Protein AF-A0A8S1RZG6-F1 (afdb_monomer)

Solvent-accessible surface area (backbone atoms only — not comparable to full-atom values): 32760 Å² total; per-residue (Å²): 141,85,80,84,82,88,79,85,87,79,89,87,84,89,84,89,81,90,89,83,84,83,90,84,83,89,90,84,89,88,84,90,86,86,83,79,94,78,84,82,80,88,79,85,86,56,73,64,63,55,50,52,52,50,50,51,52,51,51,53,52,50,51,53,50,51,51,51,49,52,50,50,52,52,51,54,51,53,50,51,55,52,55,59,59,64,73,76,70,84,82,87,80,90,86,82,90,87,81,91,85,74,84,68,64,68,61,60,51,55,58,52,54,58,51,51,54,57,52,52,56,53,54,52,52,56,52,51,57,53,51,56,52,52,52,52,55,50,52,55,52,50,54,53,51,52,55,49,50,52,54,51,55,54,48,52,53,65,67,44,50,65,58,52,51,51,48,54,51,51,51,53,50,49,53,52,49,52,52,51,49,52,54,49,52,52,54,48,52,52,49,54,50,50,50,53,49,52,53,54,50,53,52,52,53,52,51,51,54,50,51,52,54,51,52,53,50,50,54,50,52,52,53,53,50,53,51,50,51,54,51,50,54,56,50,49,56,53,50,53,54,50,51,55,50,52,53,51,54,51,51,52,52,51,50,51,47,53,52,52,51,55,51,50,54,55,49,52,53,50,52,54,53,50,50,56,54,50,53,51,53,50,52,57,47,50,53,52,48,50,55,50,48,56,49,49,54,52,49,51,50,53,50,50,52,49,50,51,51,50,53,63,59,46,76,76,55,96,78,90,83,87,83,79,87,84,88,79,81,87,83,83,82,87,86,86,79,80,92,77,90,76,89,67,89,77,89,79,88,85,90,84,82,90,75,81,84,71,69,75,76,47,73,64,60,53,51,52,48,46,49,48,36,53,28,29,26,57,75,70,68,51,46,65,90,57,44,55,76,61,53,40,91,86,58,71,52,47,40,63,65,56,40,26,53,32,34,41,34,86,66,40,56,32,52,77,64,51,14,47,54,48,36,57,60,48,60,67,71,93,60,96,84,52,83,83,57,61,44,55,47,70,58,36,49,53,50,50,43,61,70,52,69,70,56,72,67,83,49,70,68,39,53,52,49,48,48,68,61,54,30,75,68,52,43,51,50,51,50,52,51,51,32,68,77,62,75,44,61,87,48,80,39,53,50,65,59,54,55,49,50,30,56,77,68,72,46,85,71,54,72,64,38,50,52,48,56,47,29,52,29,22,59,77,51,74,82,33,59,36,43,39,60,72,52,60,57,50,52,57,55,62,72,74,106

Sequence (545 aa):
MFPESCKNRSIGSINQSCHESHRHRQHLINSFGFLSKHESRNSYYDKEDQQDQLLKIKQELNQLRLENTQLKSQNLYYQKDLESFHQQLSDDE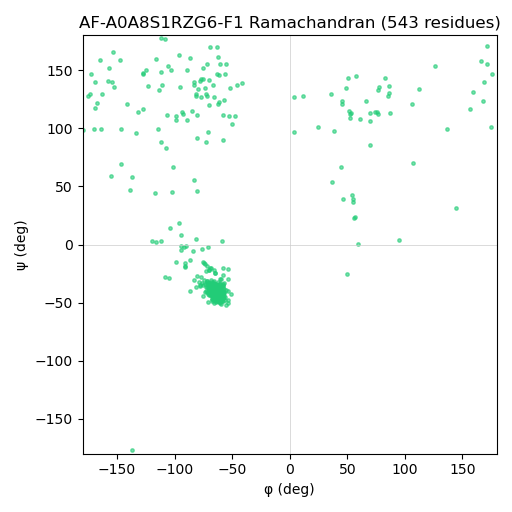IQLKTVRNNQRFKHLLKLLQSKEVEIENLKRKLKIDEITNYQKQVSELQNMVELQKEKLLGNQRNILAPQFAILDELEQDNIKLVEIVKVLEDKLKDYDQMKKHIITQQVKIQQQKQLINELLKEIRQYKERDLLFAVKHNQKSKQDQQIKKLLSDIHKLSQKRQEDEAYIEQLIDRHRQEIKKYDRRIMDKDDEMQLLQERCESLSKALQEEQIQKAKLKKNEKSTSIVKPSMFSQHQIVGRASGDYSLITSQRSLSGVGKSKYSKISKQDLCQIVKVIKFQMINNKVPFDELDTYLFKNQIETTLDELKDSLQQSIFNLNKDQSSILANYLFDQEDDINFDKPQNNSRIRSILKTLLDNFRLPNNAVFDEIKANLNANNLEMICSQLQSKFQSPRNKLNVNDLFELFKENDIKLSKASLDYIESYFFKLNQQLCVFEIDQLKQLLDSINN

Foldseek 3Di:
DDDDDDDDDDDDDDDDDDDDDDDDDDDDDDDDDDDDDDDDDDDDDDPVVVVVVVVVVVVVVVVVVVVVVVVVVVVVVVVVVVVVVVVPDDDDDDDDDDDDDDDPVVVVVVVVVVVVVVVVVVVVVVVVVVVVVVVVVVVVVVVVVVVVVVVVVVVVCVVCVVVVVVVVVVVVVVVVVVVVVVVVVVVVVVVVVVVVVVVVVVVVVVVVVVVVVVVVVVVVVVVVVVVVVVVVVVVVVVVVVVVVVVVVVVVVVVVVVVVVVVVVVVVVVVVVVVVVVVVVVVVVVVVVVVVVVVVVVVVVVVVVVVVVVVVVVCVPDDDDDDDDDDDDDDDDDDDDDDDDPDPDDDDDDDDDPPDDPPPVLPPVLLLVLLLLLLLLCQVVVPFLVCVCVQQDPPDQWDALVSNLVSCCPSSSVDDSVSSNSLSVVLQPDPDPPPNGDTDGPVSSSVVSCVSNVVDGHDDVVLLVLCCVLCPPVNLVVLLVVVCVVPVDQPDWAAVVVVVVVCVVVVRDHDPNNSSNLQSQCCVVVVRGSIDGSVVSVVSNVVSVD

pLDDT: mean 70.18, std 20.4, range [26.03, 94.81]

Radius of gyration: 76.03 Å; Cα contacts (8 Å, |Δi|>4): 183; chains: 1; bounding box: 182×78×242 Å

Organism: Paramecium octaurelia (NCBI:txid43137)

Secondary structure (DSSP, 8-state):
----------------------------------------------HHHHHHHHHHHHHHHHHHHHHHHHHHHHHHHHHHHHHHHHTSS-------------SSHHHHHHHHHHHHHHHHHHHHHHHHHHHHHHHHHHHHHHHHHHHHHHHHHHHHHHHHHHHHHHHHHHHHHHHHHHHHHHHHHHHHHHHHHHHHHHHHHHHHHHHHHHHHHHHHHHHHHHHHHHHHHHHHHHHHHHHHHHHHHHHHHHHHHHHHHHHHHHHHHHHHHHHHHHHHHHHHHHHHHHHHHHHHHHHHHHHHHHHHHHHHHHHHHGGG-------PPP----------------------------S-------HHHHHHHHHHHHHHHHHTT--GGGTHHHHSSS-SEE-HHHHHHHHHSTTT---HHHHHHHHHHHH----TT-TTS-EEHHHHHHHHHHHTTS-----HHHHHHHHHHT-HHHHHHHHHHHHHHHS-TTS-EEHHHHHHHHHHTT----HHHHHHHHHHHHHHTTS--EE-HHHHHHHHHHHH-

Structure (mmCIF, N/CA/C/O backbone):
data_AF-A0A8S1RZG6-F1
#
_entry.id   AF-A0A8S1RZG6-F1
#
loop_
_atom_site.group_PDB
_atom_site.id
_atom_site.type_symbol
_atom_site.label_atom_id
_atom_site.label_alt_id
_atom_site.label_comp_id
_atom_site.label_asym_id
_atom_site.label_entity_id
_atom_site.label_seq_id
_atom_site.pdbx_PDB_ins_code
_atom_site.Cartn_x
_atom_site.Cartn_y
_atom_site.Cartn_z
_atom_site.occupancy
_atom_site.B_iso_or_equiv
_atom_site.auth_seq_id
_atom_site.auth_comp_id
_atom_site.auth_asym_id
_atom_site.auth_atom_id
_atom_site.pdbx_PDB_model_num
ATOM 1 N N . MET A 1 1 ? 22.540 -52.504 84.922 1.00 37.16 1 MET A N 1
ATOM 2 C CA . MET A 1 1 ? 22.794 -51.172 84.332 1.00 37.16 1 MET A CA 1
ATOM 3 C C . MET A 1 1 ? 21.796 -50.956 83.209 1.00 37.16 1 MET A C 1
ATOM 5 O O . MET A 1 1 ? 21.816 -51.728 82.268 1.00 37.16 1 MET A O 1
ATOM 9 N N . PHE A 1 2 ? 20.892 -50.000 83.405 1.00 26.03 2 PHE A N 1
ATOM 10 C CA . PHE A 1 2 ? 19.836 -49.446 82.534 1.00 26.03 2 PHE A CA 1
ATOM 11 C C . PHE A 1 2 ? 19.005 -48.517 83.462 1.00 26.03 2 PHE A C 1
ATOM 13 O O . PHE A 1 2 ? 19.123 -48.670 84.682 1.00 26.03 2 PHE A O 1
ATOM 20 N N . PRO A 1 3 ? 18.056 -47.699 82.981 1.00 47.91 3 PRO A N 1
ATOM 21 C CA . PRO A 1 3 ? 18.069 -46.813 81.814 1.00 47.91 3 PRO A CA 1
ATOM 22 C C . PRO A 1 3 ? 17.431 -45.428 82.137 1.00 47.91 3 PRO A C 1
ATOM 24 O O . PRO A 1 3 ? 17.018 -45.168 83.259 1.00 47.91 3 PRO A O 1
ATOM 27 N N . GLU A 1 4 ? 17.344 -44.572 81.113 1.00 33.44 4 GLU A N 1
ATOM 28 C CA . GLU A 1 4 ? 16.171 -43.753 80.735 1.00 33.44 4 GLU A CA 1
ATOM 29 C C . GLU A 1 4 ? 15.383 -42.847 81.714 1.00 33.44 4 GLU A C 1
ATOM 31 O O . GLU A 1 4 ? 14.903 -43.231 82.774 1.00 33.44 4 GLU A O 1
ATOM 36 N N . SER A 1 5 ? 14.973 -41.725 81.106 1.00 32.34 5 SER A N 1
ATOM 37 C CA . SER A 1 5 ? 13.643 -41.096 81.179 1.00 32.34 5 SER A CA 1
ATOM 38 C C . SER A 1 5 ? 13.279 -40.178 82.351 1.00 32.34 5 SER A C 1
ATOM 40 O O . SER A 1 5 ? 13.543 -40.423 83.521 1.00 32.34 5 SER A O 1
ATOM 42 N N . CYS A 1 6 ? 12.514 -39.156 81.952 1.00 30.08 6 CYS A N 1
ATOM 43 C CA . CYS A 1 6 ? 11.655 -38.289 82.750 1.00 30.08 6 CYS A CA 1
ATOM 44 C C . CYS A 1 6 ? 12.336 -37.367 83.773 1.00 30.08 6 CYS A C 1
ATOM 46 O O . CYS A 1 6 ? 12.900 -37.819 84.763 1.00 30.08 6 CYS A O 1
ATOM 48 N N . LYS A 1 7 ? 12.069 -36.061 83.622 1.00 32.75 7 LYS A N 1
ATOM 49 C CA . LYS A 1 7 ? 11.377 -35.170 84.589 1.00 32.75 7 LYS A CA 1
ATOM 50 C C . LYS A 1 7 ? 11.797 -33.720 84.308 1.00 32.75 7 LYS A C 1
ATOM 52 O O . LYS A 1 7 ? 12.974 -33.412 84.258 1.00 32.75 7 LYS A O 1
ATOM 57 N N . ASN A 1 8 ? 10.836 -32.884 83.915 1.00 32.44 8 ASN A N 1
ATOM 58 C CA . ASN A 1 8 ? 10.051 -31.996 84.788 1.00 32.44 8 ASN A CA 1
ATOM 59 C C . ASN A 1 8 ? 10.832 -30.746 85.210 1.00 32.44 8 ASN A C 1
ATOM 61 O O . ASN A 1 8 ? 11.975 -30.839 85.631 1.00 32.44 8 ASN A O 1
ATOM 65 N N . ARG A 1 9 ? 10.210 -29.567 85.164 1.00 30.39 9 ARG A N 1
ATOM 66 C CA . ARG A 1 9 ? 9.592 -28.822 86.297 1.00 30.39 9 ARG A CA 1
ATOM 67 C C . ARG A 1 9 ? 10.244 -27.422 86.224 1.00 30.39 9 ARG A C 1
ATOM 69 O O . ARG A 1 9 ? 11.376 -27.333 85.784 1.00 30.39 9 ARG A O 1
ATOM 76 N N . SER A 1 10 ? 9.703 -26.295 86.663 1.00 28.83 10 SER A N 1
ATOM 77 C CA . SER A 1 10 ? 8.424 -25.887 87.238 1.00 28.83 10 SER A CA 1
ATOM 78 C C . SER A 1 10 ? 8.654 -24.485 87.827 1.00 28.83 10 SER A C 1
ATOM 80 O O . SER A 1 10 ? 9.771 -24.187 88.229 1.00 28.83 10 SER A O 1
ATOM 82 N N . ILE A 1 11 ? 7.572 -23.719 87.988 1.00 30.00 11 ILE A N 1
ATOM 83 C CA . ILE A 1 11 ? 7.379 -22.632 88.970 1.00 30.00 11 ILE A CA 1
ATOM 84 C C . ILE A 1 11 ? 8.182 -21.330 88.782 1.00 30.00 11 ILE A C 1
ATOM 86 O O . ILE A 1 11 ? 9.369 -21.238 89.073 1.00 30.00 11 ILE A O 1
ATOM 90 N N . GLY A 1 12 ? 7.425 -20.271 88.487 1.00 29.78 12 GLY A N 1
ATOM 91 C CA . GLY A 1 12 ? 7.630 -18.932 89.032 1.00 29.78 12 GLY A CA 1
ATOM 92 C C . GLY A 1 12 ? 6.280 -18.406 89.532 1.00 29.78 12 GLY A C 1
ATOM 93 O O . GLY A 1 12 ? 5.358 -18.244 88.738 1.00 29.78 12 GLY A O 1
ATOM 94 N N . SER A 1 13 ? 6.167 -18.226 90.848 1.00 28.00 13 SER A N 1
ATOM 95 C CA . SER A 1 13 ? 5.001 -17.735 91.604 1.00 28.00 13 SER A CA 1
ATOM 96 C C . SER A 1 13 ? 5.256 -16.309 92.135 1.00 28.00 13 SER A C 1
ATOM 98 O O . SER A 1 13 ? 6.397 -15.857 92.064 1.00 28.00 13 SER A O 1
ATOM 100 N N . ILE A 1 14 ? 4.231 -15.718 92.793 1.00 33.72 14 ILE A N 1
ATOM 101 C CA . ILE A 1 14 ? 4.183 -14.514 93.685 1.00 33.72 14 ILE A CA 1
ATOM 102 C C . ILE A 1 14 ? 3.530 -13.299 92.962 1.00 33.72 14 ILE A C 1
ATOM 104 O O . ILE A 1 14 ? 4.023 -12.904 91.918 1.00 33.72 14 ILE A O 1
ATOM 108 N N . ASN A 1 15 ? 2.425 -12.646 93.380 1.00 32.00 15 ASN A N 1
ATOM 109 C CA . ASN A 1 15 ? 1.745 -12.487 94.681 1.00 32.00 15 ASN A CA 1
ATOM 110 C C . ASN A 1 15 ? 0.214 -12.202 94.557 1.00 32.00 15 ASN A C 1
ATOM 112 O O . ASN A 1 15 ? -0.278 -11.858 93.489 1.00 32.00 15 ASN A O 1
ATOM 116 N N . GLN A 1 16 ? -0.484 -12.347 95.695 1.00 35.22 16 GLN A N 1
ATOM 117 C CA . GLN A 1 16 ? -1.935 -12.331 96.034 1.00 35.22 16 GLN A CA 1
ATOM 118 C C . GLN A 1 16 ? -2.737 -11.066 95.601 1.00 35.22 16 GLN A C 1
ATOM 120 O O . GLN A 1 16 ? -2.154 -9.998 95.476 1.00 35.22 16 GLN A O 1
ATOM 125 N N . SER A 1 17 ? -4.068 -11.073 95.381 1.00 32.28 17 SER A N 1
ATOM 126 C CA . SER A 1 17 ? -5.160 -11.473 96.297 1.00 32.28 17 SER A CA 1
ATOM 127 C C . SER A 1 17 ? -6.532 -11.704 95.599 1.00 32.28 17 SER A C 1
ATOM 129 O O . SER A 1 17 ? -6.760 -11.244 94.486 1.00 32.28 17 SER A O 1
ATOM 131 N N . CYS A 1 18 ? -7.384 -12.479 96.289 1.00 37.19 18 CYS A N 1
ATOM 132 C CA . CYS A 1 18 ? -8.804 -12.868 96.136 1.00 37.19 18 CYS A CA 1
ATOM 133 C C . CYS A 1 18 ? -9.640 -12.412 94.915 1.00 37.19 18 CYS A C 1
ATOM 135 O O . CYS A 1 18 ? -9.850 -11.219 94.753 1.00 37.19 18 CYS A O 1
ATOM 137 N N . HIS A 1 19 ? -10.289 -13.352 94.196 1.00 35.44 19 HIS A N 1
ATOM 138 C CA . HIS A 1 19 ? -11.565 -13.100 93.490 1.00 35.44 19 HIS A CA 1
ATOM 139 C C . HIS A 1 19 ? -12.396 -14.371 93.196 1.00 35.44 19 HIS A C 1
ATOM 141 O O . HIS A 1 19 ? -11.866 -15.424 92.844 1.00 35.44 19 HIS A O 1
ATOM 147 N N . GLU A 1 20 ? -13.716 -14.225 93.350 1.00 31.91 20 GLU A N 1
ATOM 148 C CA . GLU A 1 20 ? -14.789 -15.219 93.215 1.00 31.91 20 GLU A CA 1
ATOM 149 C C . GLU A 1 20 ? -15.379 -15.348 91.791 1.00 31.91 20 GLU A C 1
ATOM 151 O O . GLU A 1 20 ? -15.480 -14.381 91.045 1.00 31.91 20 GLU A O 1
ATOM 156 N N . SER A 1 21 ? -15.835 -16.575 91.499 1.00 31.80 21 SER A N 1
ATOM 157 C CA . SER A 1 21 ? -17.097 -16.995 90.850 1.00 31.80 21 SER A CA 1
ATOM 158 C C . SER A 1 21 ? -17.578 -16.432 89.487 1.00 31.80 21 SER A C 1
ATOM 160 O O . SER A 1 21 ? -18.072 -15.321 89.357 1.00 31.80 21 SER A O 1
ATOM 162 N N . HIS A 1 22 ? -17.566 -17.361 88.518 1.00 33.75 22 HIS A N 1
ATOM 163 C CA . HIS A 1 22 ? -18.559 -17.683 87.471 1.00 33.75 22 HIS A CA 1
ATOM 164 C C . HIS A 1 22 ? -19.015 -16.688 86.371 1.00 33.75 22 HIS A C 1
ATOM 166 O O . HIS A 1 22 ? -19.902 -15.873 86.565 1.00 33.75 22 HIS A O 1
ATOM 172 N N . ARG A 1 23 ? -18.523 -17.013 85.149 1.00 31.78 23 ARG A N 1
ATOM 173 C CA . ARG A 1 23 ? -19.220 -17.312 83.858 1.00 31.78 23 ARG A CA 1
ATOM 174 C C . ARG A 1 23 ? -20.166 -16.268 83.235 1.00 31.78 23 ARG A C 1
ATOM 176 O O . ARG A 1 23 ? -21.039 -15.745 83.895 1.00 31.78 23 ARG A O 1
ATOM 183 N N . HIS A 1 24 ? -20.256 -16.126 81.909 1.00 30.77 24 HIS A N 1
ATOM 184 C CA . HIS A 1 24 ? -19.307 -16.081 80.787 1.00 30.77 24 HIS A CA 1
ATOM 185 C C . HIS A 1 24 ? -20.036 -15.333 79.645 1.00 30.77 24 HIS A C 1
ATOM 187 O O . HIS A 1 24 ? -21.263 -15.320 79.585 1.00 30.77 24 HIS A O 1
ATOM 193 N N . ARG A 1 25 ? -19.263 -14.670 78.785 1.00 30.77 25 ARG A N 1
ATOM 194 C CA . ARG A 1 25 ? -19.654 -13.645 77.802 1.00 30.77 25 ARG A CA 1
ATOM 195 C C . ARG A 1 25 ? -20.365 -14.192 76.544 1.00 30.77 25 ARG A C 1
ATOM 197 O O . ARG A 1 25 ? -19.958 -15.212 76.015 1.00 30.77 25 ARG A O 1
ATOM 204 N N . GLN A 1 26 ? -21.364 -13.445 76.056 1.00 29.75 26 GLN A N 1
ATOM 205 C CA . GLN A 1 26 ? -21.316 -12.604 74.837 1.00 29.75 26 GLN A CA 1
ATOM 206 C C . GLN A 1 26 ? -20.766 -13.178 73.497 1.00 29.75 26 GLN A C 1
ATOM 208 O O . GLN A 1 26 ? -19.631 -13.630 73.423 1.00 29.75 26 GLN A O 1
ATOM 213 N N . HIS A 1 27 ? -21.532 -12.890 72.431 1.00 29.44 27 HIS A N 1
ATOM 214 C CA . HIS A 1 27 ? -21.139 -12.467 71.068 1.00 29.44 27 HIS A CA 1
ATOM 215 C C . HIS A 1 27 ? -21.349 -13.356 69.822 1.00 29.44 27 HIS A C 1
ATOM 217 O O . HIS A 1 27 ? -21.037 -14.536 69.743 1.00 29.44 27 HIS A O 1
ATOM 223 N N . LEU A 1 28 ? -21.888 -12.622 68.844 1.00 30.09 28 LEU A N 1
ATOM 224 C CA . LEU A 1 28 ? -22.273 -12.834 67.455 1.00 30.09 28 LEU A CA 1
ATOM 225 C C . LEU A 1 28 ? -21.103 -12.891 66.436 1.00 30.09 28 LEU A C 1
ATOM 227 O O . LEU A 1 28 ? -20.154 -12.123 66.557 1.00 30.09 28 LEU A O 1
ATOM 231 N N . ILE A 1 29 ? -21.362 -13.637 65.346 1.00 32.06 29 ILE A N 1
ATOM 232 C CA . ILE A 1 29 ? -21.123 -13.336 63.906 1.00 32.06 29 ILE A CA 1
ATOM 233 C C . ILE A 1 29 ? -19.748 -13.633 63.222 1.00 32.06 29 ILE A C 1
ATOM 235 O O . ILE A 1 29 ? -18.690 -13.216 63.677 1.00 32.06 29 ILE A O 1
ATOM 239 N N . ASN A 1 30 ? -19.883 -14.196 61.995 1.00 31.22 30 ASN A N 1
ATOM 240 C CA . ASN A 1 30 ? -18.999 -14.295 60.800 1.00 31.22 30 ASN A CA 1
ATOM 241 C C . ASN A 1 30 ? -17.983 -15.460 60.725 1.00 31.22 30 ASN A C 1
ATOM 243 O O . ASN A 1 30 ? -17.176 -15.658 61.618 1.00 31.22 30 ASN A O 1
ATOM 247 N N . SER A 1 31 ? -17.894 -16.233 59.628 1.00 31.98 31 SER A N 1
ATOM 248 C CA . SER A 1 31 ? -17.692 -15.743 58.250 1.00 31.98 31 SER A CA 1
ATOM 249 C C . SER A 1 31 ? -17.876 -16.812 57.139 1.00 31.98 31 SER A C 1
ATOM 251 O O . SER A 1 31 ? -17.422 -17.940 57.266 1.00 31.98 31 SER A O 1
ATOM 253 N N . PHE A 1 32 ? -18.518 -16.372 56.046 1.00 31.83 32 PHE A N 1
ATOM 254 C CA . PHE A 1 32 ? -18.262 -16.571 54.603 1.00 31.83 32 PHE A CA 1
ATOM 255 C C . PHE A 1 32 ? -17.721 -17.879 53.983 1.00 31.83 32 PHE A C 1
ATOM 257 O O . PHE A 1 32 ? -16.595 -18.296 54.232 1.00 31.83 32 PHE A O 1
ATOM 264 N N . GLY A 1 33 ? -18.442 -18.318 52.935 1.00 27.25 33 GLY A N 1
ATOM 265 C CA . GLY A 1 33 ? -17.910 -19.085 51.804 1.00 27.25 33 GLY A CA 1
ATOM 266 C C . GLY A 1 33 ? -18.947 -19.449 50.722 1.00 27.25 33 GLY A C 1
ATOM 267 O O . GLY A 1 33 ? -19.612 -20.463 50.843 1.00 27.25 33 GLY A O 1
ATOM 268 N N . PHE A 1 34 ? -18.974 -18.663 49.636 1.00 27.89 34 PHE A N 1
ATOM 269 C CA . PHE A 1 34 ? -19.354 -19.021 48.250 1.00 27.89 34 PHE A CA 1
ATOM 270 C C . PHE A 1 34 ? -20.824 -18.973 47.738 1.00 27.89 34 PHE A C 1
ATOM 272 O O . PHE A 1 34 ? -21.664 -19.810 48.027 1.00 27.89 34 PHE A O 1
ATOM 279 N N . LEU A 1 35 ? -20.988 -18.018 46.802 1.00 29.91 35 LEU A N 1
ATOM 280 C CA . LEU A 1 35 ? -21.687 -18.037 45.503 1.00 29.91 35 LEU A CA 1
ATOM 281 C C . LEU A 1 35 ? -23.226 -17.976 45.386 1.00 29.91 35 LEU A C 1
ATOM 283 O O . LEU A 1 35 ? -23.947 -18.945 45.557 1.00 29.91 35 LEU A O 1
ATOM 287 N N . SER A 1 36 ? -23.628 -16.838 44.802 1.00 28.36 36 SER A N 1
ATOM 288 C CA . SER A 1 36 ? -24.397 -16.727 43.551 1.00 28.36 36 SER A CA 1
ATOM 289 C C . SER A 1 36 ? -25.902 -17.013 43.567 1.00 28.36 36 SER A C 1
ATOM 291 O O . SER A 1 36 ? -26.363 -18.146 43.614 1.00 28.36 36 SER A O 1
ATOM 293 N N . LYS A 1 37 ? -26.668 -15.940 43.332 1.00 38.41 37 LYS A N 1
ATOM 294 C CA . LYS A 1 37 ? -28.009 -15.980 42.734 1.00 38.41 37 LYS A CA 1
ATOM 295 C C . LYS A 1 37 ? -27.936 -16.675 41.365 1.00 38.41 37 LYS A C 1
ATOM 297 O O . LYS A 1 37 ? -27.181 -16.207 40.524 1.00 38.41 37 LYS A O 1
ATOM 302 N N . HIS A 1 38 ? -28.712 -17.732 41.136 1.00 34.78 38 HIS A N 1
ATOM 303 C CA . HIS A 1 38 ? -29.546 -17.911 39.937 1.00 34.78 38 HIS A CA 1
ATOM 304 C C . HIS A 1 38 ? -30.408 -19.180 40.048 1.00 34.78 38 HIS A C 1
ATOM 306 O O . HIS A 1 38 ? -29.942 -20.263 40.373 1.00 34.78 38 HIS A O 1
ATOM 312 N N . GLU A 1 39 ? -31.692 -18.940 39.816 1.00 32.75 39 GLU A N 1
ATOM 313 C CA . GLU A 1 39 ? -32.810 -19.785 39.401 1.00 32.75 39 GLU A CA 1
ATOM 314 C C . GLU A 1 39 ? -32.729 -21.320 39.386 1.00 32.75 39 GLU A C 1
ATOM 316 O O . GLU A 1 39 ? -32.043 -21.954 38.591 1.00 32.75 39 GLU A O 1
ATOM 321 N N . SER A 1 40 ? -33.753 -21.847 40.063 1.00 36.97 40 SER A N 1
ATOM 322 C CA . SER A 1 40 ? -34.564 -23.012 39.710 1.00 36.97 40 SER A CA 1
ATOM 323 C C . SER A 1 40 ? -33.966 -24.400 39.937 1.00 36.97 40 SER A C 1
ATOM 325 O O . SER A 1 40 ? -32.918 -24.762 39.420 1.00 36.97 40 SER A O 1
ATOM 327 N N . ARG A 1 41 ? -34.822 -25.228 40.556 1.00 31.83 41 ARG A N 1
ATOM 328 C CA . ARG A 1 41 ? -34.871 -26.688 40.423 1.00 31.83 41 ARG A CA 1
ATOM 329 C C . ARG A 1 41 ? -33.924 -27.478 41.338 1.00 31.83 41 ARG A C 1
ATOM 331 O O . ARG A 1 41 ? -32.721 -27.297 41.325 1.00 31.83 41 ARG A O 1
ATOM 338 N N . ASN A 1 42 ? -34.541 -28.438 42.032 1.00 36.56 42 ASN A N 1
ATOM 339 C CA . ASN A 1 42 ? -33.980 -29.680 42.570 1.00 36.56 42 ASN A CA 1
ATOM 340 C C . ASN A 1 42 ? -32.709 -29.593 43.425 1.00 36.56 42 ASN A C 1
ATOM 342 O O . ASN A 1 42 ? -31.620 -29.460 42.889 1.00 36.56 42 ASN A O 1
ATOM 346 N N . SER A 1 43 ? -32.824 -29.945 44.707 1.00 31.22 43 SER A N 1
ATOM 347 C CA . SER A 1 43 ? -31.922 -30.943 45.297 1.00 31.22 43 SER A CA 1
ATOM 348 C C . SER A 1 43 ? -32.420 -31.368 46.680 1.00 31.22 43 SER A C 1
ATOM 350 O O . SER A 1 43 ? -32.551 -30.538 47.570 1.00 31.22 43 SER A O 1
ATOM 352 N N . TYR A 1 44 ? -32.739 -32.658 46.799 1.00 40.03 44 TYR A N 1
ATOM 353 C CA . TYR A 1 44 ? -32.590 -33.519 47.976 1.00 40.03 44 TYR A CA 1
ATOM 354 C C . TYR A 1 44 ? -32.556 -32.842 49.359 1.00 40.03 44 TYR A C 1
ATOM 356 O O . TYR A 1 44 ? -31.512 -32.380 49.809 1.00 40.03 44 TYR A O 1
ATOM 364 N N . TYR A 1 45 ? -33.689 -32.891 50.069 1.00 44.50 45 TYR A N 1
ATOM 365 C CA . TYR A 1 45 ? -33.703 -32.730 51.524 1.00 44.50 45 TYR A CA 1
ATOM 366 C C . TYR A 1 45 ? -33.100 -33.971 52.187 1.00 44.50 45 TYR A C 1
ATOM 368 O O . TYR A 1 45 ? -33.501 -35.102 51.896 1.00 44.50 45 TYR A O 1
ATOM 376 N N . ASP A 1 46 ? -32.127 -33.722 53.056 1.00 45.81 46 ASP A N 1
ATOM 377 C CA . ASP A 1 46 ? -31.317 -34.715 53.747 1.00 45.81 46 ASP A CA 1
ATOM 378 C C . ASP A 1 46 ? -32.142 -35.488 54.788 1.00 45.81 46 ASP A C 1
ATOM 380 O O . ASP A 1 46 ? -33.011 -34.928 55.465 1.00 45.81 46 ASP A O 1
ATOM 384 N N . LYS A 1 47 ? -31.897 -36.796 54.923 1.00 54.41 47 LYS A N 1
ATOM 385 C CA . LYS A 1 47 ? -32.682 -37.660 55.830 1.00 54.41 47 LYS A CA 1
ATOM 386 C C . LYS A 1 47 ? -32.510 -37.273 57.304 1.00 54.41 47 LYS A C 1
ATOM 388 O O . LYS A 1 47 ? -33.405 -37.542 58.103 1.00 54.41 47 LYS A O 1
ATOM 393 N N . GLU A 1 48 ? -31.397 -36.630 57.649 1.00 58.75 48 GLU A N 1
ATOM 394 C CA . GLU A 1 48 ? -31.087 -36.188 59.012 1.00 58.75 48 GLU A CA 1
ATOM 395 C C . GLU A 1 48 ? -31.938 -34.979 59.440 1.00 58.75 48 GLU A C 1
ATOM 397 O O . GLU A 1 48 ? -32.508 -34.996 60.530 1.00 58.75 48 GLU A O 1
ATOM 402 N N . ASP A 1 49 ? -32.170 -34.006 58.552 1.00 60.94 49 ASP A N 1
ATOM 403 C CA . ASP A 1 49 ? -33.025 -32.841 58.844 1.00 60.94 49 ASP A CA 1
ATOM 404 C C . ASP A 1 49 ? -34.504 -33.229 59.020 1.00 60.94 49 ASP A C 1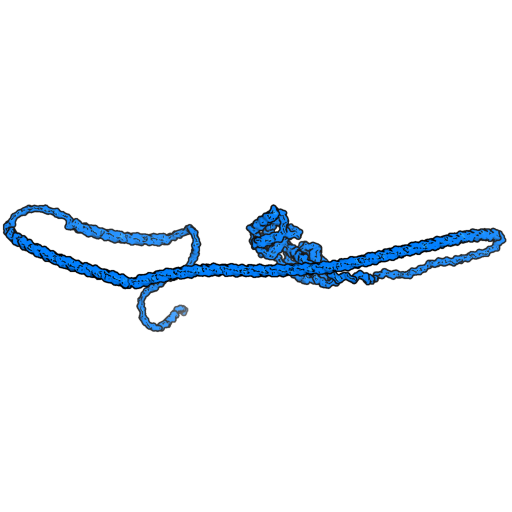
ATOM 406 O O . ASP A 1 49 ? -35.221 -32.668 59.856 1.00 60.94 49 ASP A O 1
ATOM 410 N N . GLN A 1 50 ? -34.979 -34.234 58.274 1.00 55.47 50 GLN A N 1
ATOM 411 C CA . GLN A 1 50 ? -36.320 -34.796 58.479 1.00 55.47 50 GLN A CA 1
ATOM 412 C C . GLN A 1 50 ? -36.428 -35.537 59.817 1.00 55.47 50 GLN A C 1
ATOM 414 O O . GLN A 1 50 ? -37.480 -35.503 60.458 1.00 55.47 50 GLN A O 1
ATOM 419 N N . GLN A 1 51 ? -35.351 -36.185 60.262 1.00 63.75 51 GLN A N 1
ATOM 420 C CA . GLN A 1 51 ? -35.312 -36.902 61.532 1.00 63.75 51 GLN A CA 1
ATOM 421 C C . GLN A 1 51 ? -35.309 -35.939 62.727 1.00 63.75 51 GLN A C 1
ATOM 423 O O . GLN A 1 51 ? -36.016 -36.191 63.706 1.00 63.75 51 GLN A O 1
ATOM 428 N N . ASP A 1 52 ? -34.631 -34.797 62.608 1.00 70.88 52 ASP A N 1
ATOM 429 C CA . ASP A 1 52 ? -34.646 -33.725 63.607 1.00 70.88 52 ASP A CA 1
ATOM 430 C C . ASP A 1 52 ? -35.993 -32.992 63.676 1.00 70.88 52 ASP A C 1
ATOM 432 O O . ASP A 1 52 ? -36.498 -32.716 64.770 1.00 70.88 52 ASP A O 1
ATOM 436 N N . GLN A 1 53 ? -36.647 -32.738 62.536 1.00 64.88 53 GLN A N 1
ATOM 437 C CA . GLN A 1 53 ? -38.022 -32.219 62.530 1.00 64.88 53 GLN A CA 1
ATOM 438 C C . GLN A 1 53 ? -39.005 -33.220 63.151 1.00 64.88 53 GLN A C 1
ATOM 440 O O . GLN A 1 53 ? -39.880 -32.832 63.924 1.00 64.88 53 GLN A O 1
ATOM 445 N N . LEU A 1 54 ? -38.832 -34.519 62.894 1.00 70.94 54 LEU A N 1
ATOM 446 C CA . LEU A 1 54 ? -39.674 -35.567 63.471 1.00 70.94 54 LEU A CA 1
ATOM 447 C C . LEU A 1 54 ? -39.435 -35.742 64.982 1.00 70.94 54 LEU A C 1
ATOM 449 O O . LEU A 1 54 ? -40.379 -36.025 65.721 1.00 70.94 54 LEU A O 1
ATOM 453 N N . LEU A 1 55 ? -38.205 -35.531 65.463 1.00 71.94 55 LEU A N 1
ATOM 454 C CA . LEU A 1 55 ? -37.873 -35.471 66.892 1.00 71.94 55 LEU A CA 1
ATOM 455 C C . LEU A 1 55 ? -38.503 -34.252 67.577 1.00 71.94 55 LEU A C 1
ATOM 457 O O . LEU A 1 55 ? -39.095 -34.416 68.645 1.00 71.94 55 LEU A O 1
ATOM 461 N N . LYS A 1 56 ? -38.461 -33.069 66.949 1.00 73.75 56 LYS A N 1
ATOM 462 C CA . LYS A 1 56 ? -39.138 -31.859 67.454 1.00 73.75 56 LYS A CA 1
ATOM 463 C C . LYS A 1 56 ? -40.654 -32.036 67.522 1.00 73.75 56 LYS A C 1
ATOM 465 O O . LYS A 1 56 ? -41.243 -31.790 68.570 1.00 73.75 56 LYS A O 1
ATOM 470 N N . ILE A 1 57 ? -41.270 -32.578 66.469 1.00 68.75 57 ILE A N 1
ATOM 471 C CA . ILE A 1 57 ? -42.712 -32.871 66.453 1.00 68.75 57 ILE A CA 1
ATOM 472 C C . ILE A 1 57 ? -43.070 -33.926 67.513 1.00 68.75 57 ILE A C 1
ATOM 474 O O . ILE A 1 57 ? -44.093 -33.806 68.183 1.00 68.75 57 ILE A O 1
ATOM 478 N N . LYS A 1 58 ? -42.231 -34.950 67.735 1.00 73.44 58 LYS A N 1
ATOM 479 C CA . LYS A 1 58 ? -42.439 -35.922 68.826 1.00 73.44 58 LYS A CA 1
ATOM 480 C C . LYS A 1 58 ? -42.339 -35.284 70.212 1.00 73.44 58 LYS A C 1
ATOM 482 O O . LYS A 1 58 ? -43.087 -35.685 71.103 1.00 73.44 58 LYS A O 1
ATOM 487 N N . GLN A 1 59 ? -41.433 -34.326 70.408 1.00 75.69 59 GLN A N 1
ATOM 488 C CA . GLN A 1 59 ? -41.316 -33.585 71.665 1.00 75.69 59 GLN A CA 1
ATOM 489 C C . GLN A 1 59 ? -42.544 -32.699 71.905 1.00 75.69 59 GLN A C 1
ATOM 491 O O . GLN A 1 59 ? -43.144 -32.807 72.974 1.00 75.69 59 GLN A O 1
ATOM 496 N N . GLU A 1 60 ? -42.993 -31.936 70.904 1.00 74.81 60 GLU A N 1
ATOM 497 C CA . GLU A 1 60 ? -44.230 -31.142 70.988 1.00 74.81 60 GLU A CA 1
ATOM 498 C C . GLU A 1 60 ? -45.461 -32.022 71.241 1.00 74.81 60 GLU A C 1
ATOM 500 O O . GLU A 1 60 ? -46.286 -31.717 72.101 1.00 74.81 60 GLU A O 1
ATOM 505 N N . LEU A 1 61 ? -45.563 -33.173 70.570 1.00 77.69 61 LEU A N 1
ATOM 506 C CA . LEU A 1 61 ? -46.673 -34.108 70.758 1.00 77.69 61 LEU A CA 1
ATOM 507 C C . LEU A 1 61 ? -46.679 -34.728 72.163 1.00 77.69 61 LEU A C 1
ATOM 509 O O . LEU A 1 61 ? -47.747 -34.938 72.741 1.00 77.69 61 LEU A O 1
ATOM 513 N N . ASN A 1 62 ? -45.509 -34.997 72.746 1.00 77.06 62 ASN A N 1
ATOM 514 C CA . ASN A 1 62 ? -45.410 -35.446 74.135 1.00 77.06 62 ASN A CA 1
ATOM 515 C C . ASN A 1 62 ? -45.776 -34.336 75.125 1.00 77.06 62 ASN A C 1
ATOM 517 O O . ASN A 1 62 ? -46.430 -34.620 76.128 1.00 77.06 6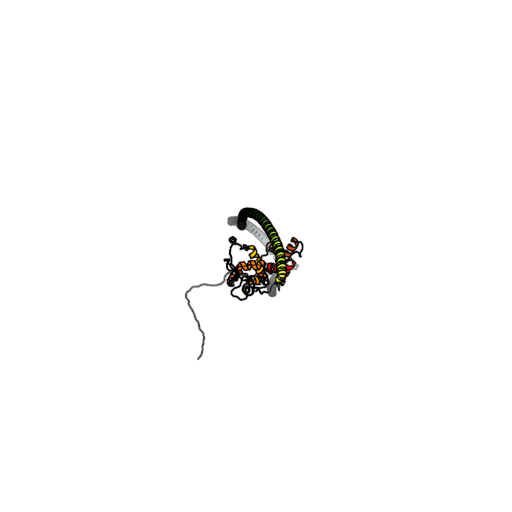2 ASN A O 1
ATOM 521 N N . GLN A 1 63 ? -45.413 -33.088 74.834 1.00 77.00 63 GLN A N 1
ATOM 522 C CA . GLN A 1 63 ? -45.749 -31.940 75.672 1.00 77.00 63 GLN A CA 1
ATOM 523 C C . GLN A 1 63 ? -47.261 -31.670 75.661 1.00 77.00 63 GLN A C 1
ATOM 525 O O . GLN A 1 63 ? -47.869 -31.568 76.725 1.00 77.00 63 GLN A O 1
ATOM 530 N N . LEU A 1 64 ? -47.895 -31.734 74.485 1.00 71.69 64 LEU A N 1
ATOM 531 C CA . LEU A 1 64 ? -49.352 -31.666 74.339 1.00 71.69 64 LEU A CA 1
ATOM 532 C C . LEU A 1 64 ? -50.069 -32.848 75.007 1.00 71.69 64 LEU A C 1
ATOM 534 O O . LEU A 1 64 ? -51.135 -32.671 75.590 1.00 71.69 64 LEU A O 1
ATOM 538 N N . ARG A 1 65 ? -49.507 -34.066 74.971 1.00 78.88 65 ARG A N 1
ATOM 539 C CA . ARG A 1 65 ? -50.063 -35.214 75.718 1.00 78.88 65 ARG A CA 1
ATOM 540 C C . ARG A 1 65 ? -49.990 -35.009 77.227 1.00 78.88 65 ARG A C 1
ATOM 542 O O . ARG A 1 65 ? -50.932 -35.386 77.927 1.00 78.88 65 ARG A O 1
ATOM 549 N N . LEU A 1 66 ? -48.900 -34.427 77.725 1.00 80.50 66 LEU A N 1
ATOM 550 C CA . LEU A 1 66 ? -48.736 -34.115 79.141 1.00 80.50 66 LEU A CA 1
ATOM 551 C C . LEU A 1 66 ? -49.755 -33.054 79.582 1.00 80.50 66 LEU A C 1
ATOM 553 O O . LEU A 1 66 ? -50.446 -33.252 80.579 1.00 80.50 66 LEU A O 1
ATOM 557 N N . GLU A 1 67 ? -49.918 -31.995 78.786 1.00 78.31 67 GLU A N 1
ATOM 558 C CA . GLU A 1 67 ? -50.906 -30.935 79.013 1.00 78.31 67 GLU A CA 1
ATOM 559 C C . GLU A 1 67 ? -52.340 -31.482 78.956 1.00 78.31 67 GLU A C 1
ATOM 561 O O . GLU A 1 67 ? -53.141 -31.225 79.849 1.00 78.31 67 GLU A O 1
ATOM 566 N N . ASN A 1 68 ? -52.657 -32.348 77.988 1.00 76.31 68 ASN A N 1
ATOM 567 C CA . ASN A 1 68 ? -53.965 -33.006 77.903 1.00 76.31 68 ASN A CA 1
ATOM 568 C C . ASN A 1 68 ? -54.229 -33.921 79.114 1.00 76.31 68 ASN A C 1
ATOM 570 O O . ASN A 1 68 ? -55.355 -34.001 79.599 1.00 76.31 68 ASN A O 1
ATOM 574 N N . THR A 1 69 ? -53.195 -34.580 79.645 1.00 79.69 69 THR A N 1
ATOM 575 C CA . THR A 1 69 ? -53.304 -35.405 80.860 1.00 79.69 69 THR A CA 1
ATOM 576 C C . THR A 1 69 ? -53.528 -34.538 82.101 1.00 79.69 69 THR A C 1
ATOM 578 O O . THR A 1 69 ? -54.386 -34.863 82.922 1.00 79.69 69 THR A O 1
ATOM 581 N N . GLN A 1 70 ? -52.830 -33.402 82.212 1.00 76.19 70 GLN A N 1
ATOM 582 C CA . GLN A 1 70 ? -53.054 -32.423 83.279 1.00 76.19 70 GLN A CA 1
ATOM 583 C C . GLN A 1 70 ? -54.464 -31.825 83.208 1.00 76.19 70 GLN A C 1
ATOM 585 O O . GLN A 1 70 ? -55.172 -31.839 84.215 1.00 76.19 70 GLN A O 1
ATOM 590 N N . LEU A 1 71 ? -54.924 -31.413 82.024 1.00 76.88 71 LEU A N 1
ATOM 591 C CA . LEU A 1 71 ? -56.278 -30.896 81.818 1.00 76.88 71 LEU A CA 1
ATOM 592 C C . LEU A 1 71 ? -57.347 -31.953 82.118 1.00 76.88 71 LEU A C 1
ATOM 594 O O . LEU A 1 71 ? -58.329 -31.645 82.786 1.00 76.88 71 LEU A O 1
ATOM 598 N N . LYS A 1 72 ? -57.153 -33.218 81.717 1.00 77.12 72 LYS A N 1
ATOM 599 C CA . LYS A 1 72 ? -58.061 -34.317 82.093 1.00 77.12 72 LYS A CA 1
ATOM 600 C C . LYS A 1 72 ? -58.096 -34.552 83.601 1.00 77.12 72 LYS A C 1
ATOM 602 O O . LYS A 1 72 ? -59.172 -34.789 84.139 1.00 77.12 72 LYS A O 1
ATOM 607 N N . SER A 1 73 ? -56.954 -34.464 84.286 1.00 77.88 73 SER A N 1
ATOM 608 C CA . SER A 1 73 ? -56.900 -34.614 85.745 1.00 77.88 73 SER A CA 1
ATOM 609 C C . SER A 1 73 ? -57.600 -33.466 86.480 1.00 77.88 73 SER A C 1
ATOM 611 O O . SER A 1 73 ? -58.334 -33.722 87.430 1.00 77.88 73 SER A O 1
ATOM 613 N N . GLN A 1 74 ? -57.465 -32.226 85.994 1.00 71.31 74 GLN A N 1
ATOM 614 C CA . GLN A 1 74 ? -58.190 -31.070 86.529 1.00 71.31 74 GLN A CA 1
ATOM 615 C C . GLN A 1 74 ? -59.695 -31.174 86.258 1.00 71.31 74 GLN A C 1
ATOM 617 O O . GLN A 1 74 ? -60.497 -30.920 87.149 1.00 71.31 74 GLN A O 1
ATOM 622 N N . ASN A 1 75 ? -60.095 -31.623 85.066 1.00 76.81 75 ASN A N 1
ATOM 623 C CA . ASN A 1 75 ? -61.506 -31.791 84.717 1.00 76.81 75 ASN A CA 1
ATOM 624 C C . ASN A 1 75 ? -62.177 -32.908 85.543 1.00 76.81 75 ASN A C 1
ATOM 626 O O . ASN A 1 75 ? -63.302 -32.745 86.002 1.00 76.81 75 ASN A O 1
ATOM 630 N N . LEU A 1 76 ? -61.459 -34.004 85.829 1.00 75.56 76 LEU A N 1
ATOM 631 C CA . LEU A 1 76 ? -61.930 -35.062 86.732 1.00 75.56 76 LEU A CA 1
ATOM 632 C C . LEU A 1 76 ? -62.071 -34.565 88.184 1.00 75.56 76 LEU A C 1
ATOM 634 O O . LEU A 1 76 ? -62.970 -35.002 88.900 1.00 75.56 76 LEU A O 1
ATOM 638 N N . TYR A 1 77 ? -61.195 -33.652 88.619 1.00 73.00 77 TYR A N 1
ATOM 639 C CA . TYR A 1 77 ? -61.283 -33.018 89.937 1.00 73.00 77 TYR A CA 1
ATOM 640 C C . TYR A 1 77 ? -62.529 -32.123 90.035 1.00 73.00 77 TYR A C 1
ATOM 642 O O . TYR A 1 77 ? -63.311 -32.262 90.971 1.00 73.00 77 TYR A O 1
ATOM 650 N N . TYR A 1 78 ? -62.788 -31.295 89.016 1.00 68.81 78 TYR A N 1
ATOM 651 C CA . TYR A 1 78 ? -63.988 -30.453 88.961 1.00 68.81 78 TYR A CA 1
ATOM 652 C C . TYR A 1 78 ? -65.293 -31.250 88.806 1.00 68.81 78 TYR A C 1
ATOM 654 O O . TYR A 1 78 ? -66.306 -30.863 89.387 1.00 68.81 78 TYR A O 1
ATOM 662 N N . GLN A 1 79 ? -65.285 -32.381 88.089 1.00 69.19 79 GLN A N 1
ATOM 663 C CA . GLN A 1 79 ? -66.441 -33.286 88.037 1.00 69.19 79 GLN A CA 1
ATOM 664 C C . GLN A 1 79 ? -66.753 -33.905 89.407 1.00 69.19 79 GLN A C 1
ATOM 666 O O . GLN A 1 79 ? -67.920 -33.958 89.782 1.00 69.19 79 GLN A O 1
ATOM 671 N N . LYS A 1 80 ? -65.738 -34.289 90.195 1.00 72.62 80 LYS A N 1
ATOM 672 C CA . LYS A 1 80 ? -65.943 -34.799 91.563 1.00 72.62 80 LYS A CA 1
ATOM 673 C C . LYS A 1 80 ? -66.426 -33.731 92.547 1.00 72.62 80 LYS A C 1
ATOM 675 O O . LYS A 1 80 ? -67.266 -34.037 93.391 1.00 72.62 80 LYS A O 1
ATOM 680 N N . ASP A 1 81 ? -65.949 -32.492 92.429 1.00 64.81 81 ASP A N 1
ATOM 681 C CA . ASP A 1 81 ? -66.430 -31.384 93.267 1.00 64.81 81 ASP A CA 1
ATOM 682 C C . ASP A 1 81 ? -67.905 -31.052 92.968 1.00 64.81 81 ASP A C 1
ATOM 684 O O . ASP A 1 81 ? -68.688 -30.851 93.901 1.00 64.81 81 ASP A O 1
ATOM 688 N N . LEU A 1 82 ? -68.317 -31.093 91.692 1.00 64.88 82 LEU A N 1
ATOM 689 C CA . LEU A 1 82 ? -69.716 -30.919 91.274 1.00 64.88 82 LEU A CA 1
ATOM 690 C C . LEU A 1 82 ? -70.618 -32.096 91.687 1.00 64.88 82 LEU A C 1
ATOM 692 O O . LEU A 1 82 ? -71.738 -31.867 92.145 1.00 64.88 82 LEU A O 1
ATOM 696 N N . GLU A 1 83 ? -70.133 -33.339 91.605 1.00 60.16 83 GLU A N 1
ATOM 697 C CA . GLU A 1 83 ? -70.857 -34.525 92.094 1.00 60.16 83 GLU A CA 1
ATOM 698 C C . GLU A 1 83 ? -71.023 -34.515 93.629 1.00 60.16 83 GLU A C 1
ATOM 700 O O . GLU A 1 83 ? -72.064 -34.946 94.128 1.00 60.16 83 GLU A O 1
ATOM 705 N N . SER A 1 84 ? -70.074 -33.940 94.386 1.00 53.84 84 SER A N 1
ATOM 706 C CA . SER A 1 84 ? -70.201 -33.771 95.847 1.00 53.84 84 SER A CA 1
ATOM 707 C C . SER A 1 84 ? -71.223 -32.697 96.249 1.00 53.84 84 SER A C 1
ATOM 709 O O . SER A 1 84 ? -71.905 -32.837 97.266 1.00 53.84 84 SER A O 1
ATOM 711 N N . PHE A 1 85 ? -71.394 -31.659 95.421 1.00 49.47 85 PHE A N 1
ATOM 712 C CA . PHE A 1 85 ? -72.377 -30.593 95.639 1.00 49.47 85 PHE A CA 1
ATOM 713 C C . PHE A 1 85 ? -73.797 -30.989 95.207 1.00 49.47 85 PHE A C 1
ATOM 715 O O . PHE A 1 85 ? -74.772 -30.504 95.779 1.00 49.47 85 PHE A O 1
ATOM 722 N N . HIS A 1 86 ? -73.939 -31.900 94.239 1.00 43.56 86 HIS A N 1
ATOM 723 C CA . HIS A 1 86 ? -75.237 -32.434 93.807 1.00 43.56 86 HIS A CA 1
ATOM 724 C C . HIS A 1 86 ? -75.762 -33.605 94.662 1.00 43.56 86 HIS A C 1
ATOM 726 O O . HIS A 1 86 ? -76.919 -33.980 94.510 1.00 43.56 86 HIS A O 1
ATOM 732 N N . GLN A 1 87 ? -74.982 -34.120 95.623 1.00 44.28 87 GLN A N 1
ATOM 733 C CA . GLN A 1 87 ? -75.441 -35.102 96.623 1.00 44.28 87 GLN A CA 1
ATOM 734 C C . GLN A 1 87 ? -75.916 -34.496 97.959 1.00 44.28 87 GLN A C 1
ATOM 736 O O . GLN A 1 87 ? -76.365 -35.239 98.829 1.00 44.28 87 GLN A O 1
ATOM 741 N N . GLN A 1 88 ? -75.862 -33.170 98.142 1.00 42.53 88 GLN A N 1
ATOM 742 C CA . GLN A 1 88 ? -76.294 -32.509 99.389 1.00 42.53 88 GLN A CA 1
ATOM 743 C C . GLN A 1 88 ? -77.560 -31.648 99.267 1.00 42.53 88 GLN A C 1
ATOM 745 O O . GLN A 1 88 ? -77.974 -31.040 100.252 1.00 42.53 88 GLN A O 1
ATOM 750 N N . LEU A 1 89 ? -78.209 -31.608 98.100 1.00 40.41 89 LEU A N 1
ATOM 751 C CA . LEU A 1 89 ? -79.415 -30.805 97.870 1.00 40.41 89 LEU A CA 1
ATOM 752 C C . LEU A 1 89 ? -80.373 -31.502 96.889 1.00 40.41 89 LEU A C 1
ATOM 754 O O . LEU A 1 89 ? -80.533 -31.051 95.760 1.00 40.41 89 LEU A O 1
ATOM 758 N N . SER A 1 90 ? -80.994 -32.608 97.309 1.00 31.22 90 SER A N 1
ATOM 759 C CA . SER A 1 90 ? -82.182 -33.175 96.650 1.00 31.22 90 SER A CA 1
ATOM 760 C C . SER A 1 90 ? -82.870 -34.180 97.578 1.00 31.22 90 SER A C 1
ATOM 762 O O . SER A 1 90 ? -82.406 -35.307 97.722 1.00 31.22 90 SER A O 1
ATOM 764 N N . ASP A 1 91 ? -83.931 -33.712 98.240 1.00 30.83 91 ASP A N 1
ATOM 765 C CA . ASP A 1 91 ? -85.224 -34.394 98.454 1.00 30.83 91 ASP A CA 1
ATOM 766 C C . ASP A 1 91 ? -85.768 -34.247 99.886 1.00 30.83 91 ASP A C 1
ATOM 768 O O . ASP A 1 91 ? -85.391 -34.942 100.832 1.00 30.83 91 ASP A O 1
ATOM 772 N N . ASP A 1 92 ? -86.704 -33.301 99.995 1.00 31.84 92 ASP A N 1
ATOM 773 C CA . ASP A 1 92 ? -87.747 -33.216 101.012 1.00 31.84 92 ASP A CA 1
ATOM 774 C C . ASP A 1 92 ? -88.695 -34.432 100.911 1.00 31.84 92 ASP A C 1
ATOM 776 O O . ASP A 1 92 ? -88.999 -34.890 99.816 1.00 31.84 92 ASP A O 1
ATOM 780 N N . GLU A 1 93 ? -89.234 -34.920 102.033 1.00 30.05 93 GLU A N 1
ATOM 781 C CA . GLU A 1 93 ? -90.661 -34.734 102.362 1.00 30.05 93 GLU A CA 1
ATOM 782 C C . GLU A 1 93 ? -91.158 -35.619 103.538 1.00 30.05 93 GLU A C 1
ATOM 784 O O . GLU A 1 93 ? -91.089 -36.842 103.538 1.00 30.05 93 GLU A O 1
ATOM 789 N N . ILE A 1 94 ? -91.701 -34.926 104.550 1.00 29.11 94 ILE A N 1
ATOM 790 C CA . ILE A 1 94 ? -93.040 -35.080 105.164 1.00 29.11 94 ILE A CA 1
ATOM 791 C C . ILE A 1 94 ? -93.563 -36.510 105.499 1.00 29.11 94 ILE A C 1
ATOM 793 O O . ILE A 1 94 ? -93.843 -37.303 104.614 1.00 29.11 94 ILE A O 1
ATOM 797 N N . GLN A 1 95 ? -93.928 -36.769 106.772 1.00 26.91 95 GLN A N 1
ATOM 798 C CA . GLN A 1 95 ? -95.330 -36.975 107.230 1.00 26.91 95 GLN A CA 1
ATOM 799 C C . GLN A 1 95 ? -95.511 -37.736 108.566 1.00 26.91 95 GLN A C 1
ATOM 801 O O . GLN A 1 95 ? -95.067 -38.855 108.771 1.00 26.91 95 GLN A O 1
ATOM 806 N N . LEU A 1 96 ? -96.348 -37.093 109.394 1.00 29.27 96 LEU A N 1
ATOM 807 C CA . LEU A 1 96 ? -97.429 -37.613 110.245 1.00 29.27 96 LEU A CA 1
ATOM 808 C C . LEU A 1 96 ? -97.176 -38.393 111.558 1.00 29.27 96 LEU A C 1
ATOM 810 O O . LEU A 1 96 ? -96.863 -39.572 111.584 1.00 29.27 96 LEU A O 1
ATOM 814 N N . LYS A 1 97 ? -97.605 -37.705 112.636 1.00 27.80 97 LYS A N 1
ATOM 815 C CA . LYS A 1 97 ? -98.576 -38.103 113.689 1.00 27.80 97 LYS A CA 1
ATOM 816 C C . LYS A 1 97 ? -98.416 -39.512 114.277 1.00 27.80 97 LYS A C 1
ATOM 818 O O . LYS A 1 97 ? -98.702 -40.504 113.628 1.00 27.80 97 LYS A O 1
ATOM 823 N N . THR A 1 98 ? -98.209 -39.647 115.584 1.00 33.09 98 THR A N 1
ATOM 824 C CA . THR A 1 98 ? -99.248 -39.677 116.650 1.00 33.09 98 THR A CA 1
ATOM 825 C C . THR A 1 98 ? -98.510 -40.072 117.959 1.00 33.09 98 THR A C 1
ATOM 827 O O . THR A 1 98 ? -97.475 -40.710 117.869 1.00 33.09 98 THR A O 1
ATOM 830 N N . VAL A 1 99 ? -98.877 -39.797 119.219 1.00 36.91 99 VAL A N 1
ATOM 831 C CA . VAL A 1 99 ? -100.021 -39.166 119.890 1.00 36.91 99 VAL A CA 1
ATOM 832 C C . VAL A 1 99 ? -99.683 -39.015 121.394 1.00 36.91 99 VAL A C 1
ATOM 834 O O . VAL A 1 99 ? -99.041 -39.879 121.973 1.00 36.91 99 VAL A O 1
ATOM 837 N N . ARG A 1 100 ? -100.201 -37.931 121.999 1.00 35.56 100 ARG A N 1
ATOM 838 C CA . ARG A 1 100 ? -100.557 -37.701 123.425 1.00 35.56 100 ARG A CA 1
ATOM 839 C C . ARG A 1 100 ? -99.534 -37.975 124.540 1.00 35.56 100 ARG A C 1
ATOM 841 O O . ARG A 1 100 ? -99.409 -39.093 125.017 1.00 35.56 100 ARG A O 1
ATOM 848 N N . ASN A 1 101 ? -99.038 -36.885 125.136 1.00 35.16 101 ASN A N 1
ATOM 849 C CA . ASN A 1 101 ? -99.339 -36.439 126.517 1.00 35.16 101 ASN A CA 1
ATOM 850 C C . ASN A 1 101 ? -98.361 -35.307 126.906 1.00 35.16 101 ASN A C 1
ATOM 852 O O . ASN A 1 101 ? -97.183 -35.390 126.608 1.00 35.16 101 ASN A O 1
ATOM 856 N N . ASN A 1 102 ? -98.708 -34.228 127.602 1.00 40.22 102 ASN A N 1
ATOM 857 C CA . ASN A 1 102 ? -99.995 -33.716 128.045 1.00 40.22 102 ASN A CA 1
ATOM 858 C C . ASN A 1 102 ? -99.760 -32.268 128.530 1.00 40.22 102 ASN A C 1
ATOM 860 O O . ASN A 1 102 ? -98.935 -32.043 129.410 1.00 40.22 102 ASN A O 1
ATOM 864 N N . GLN A 1 103 ? -100.462 -31.306 127.923 1.00 48.06 103 GLN A N 1
ATOM 865 C CA . GLN A 1 103 ? -100.926 -29.995 128.428 1.00 48.06 103 GLN A CA 1
ATOM 866 C C . GLN A 1 103 ? -99.987 -28.985 129.143 1.00 48.06 103 GLN A C 1
ATOM 868 O O . GLN A 1 103 ? -100.246 -27.789 129.034 1.00 48.06 103 GLN A O 1
ATOM 873 N N . ARG A 1 104 ? -98.877 -29.359 129.785 1.00 48.75 104 ARG A N 1
ATOM 874 C CA . ARG A 1 104 ? -97.991 -28.421 130.513 1.00 48.75 104 ARG A CA 1
ATOM 875 C C . ARG A 1 104 ? -97.082 -27.586 129.596 1.00 48.75 104 ARG A C 1
ATOM 877 O O . ARG A 1 104 ? -96.761 -26.445 129.909 1.00 48.75 104 ARG A O 1
ATOM 884 N N . PHE A 1 105 ? -96.736 -28.118 128.424 1.00 47.62 105 PHE A N 1
ATOM 885 C CA . PHE A 1 105 ? -95.827 -27.479 127.459 1.00 47.62 105 PHE A CA 1
ATOM 886 C C . PHE A 1 105 ? -96.446 -26.275 126.722 1.00 47.62 105 PHE A C 1
ATOM 888 O O . PHE A 1 105 ? -95.740 -25.381 126.261 1.00 47.62 105 PHE A O 1
ATOM 895 N N . LYS A 1 106 ? -97.783 -26.212 126.642 1.00 50.78 106 LYS A N 1
ATOM 896 C CA . LYS A 1 106 ? -98.513 -25.178 125.887 1.00 50.78 106 LYS A CA 1
ATOM 897 C C . LYS A 1 106 ? -98.432 -23.785 126.522 1.00 50.78 106 LYS A C 1
ATOM 899 O O . LYS A 1 106 ? -98.641 -22.795 125.827 1.00 50.78 106 LYS A O 1
ATOM 904 N N . HIS A 1 107 ? -98.144 -23.702 127.822 1.00 55.91 107 HIS A N 1
ATOM 905 C CA . HIS A 1 107 ? -98.021 -22.421 128.515 1.00 55.91 107 HIS A CA 1
ATOM 906 C C . HIS A 1 107 ? -96.603 -21.840 128.403 1.00 55.91 107 HIS A C 1
ATOM 908 O O . HIS A 1 107 ? -96.461 -20.654 128.120 1.00 55.91 107 HIS A O 1
ATOM 914 N N . LEU A 1 108 ? -95.563 -22.681 128.500 1.00 55.56 108 LEU A N 1
ATOM 915 C CA . LEU A 1 108 ? -94.169 -22.253 128.313 1.00 55.56 108 LEU A CA 1
ATOM 916 C C . LEU A 1 108 ? -93.886 -21.768 126.881 1.00 55.56 108 LEU A C 1
ATOM 918 O O . LEU A 1 108 ? -93.183 -20.776 126.704 1.00 55.56 108 LEU A O 1
ATOM 922 N N . LEU A 1 109 ? -94.474 -22.410 125.862 1.00 56.00 109 LEU A N 1
ATOM 923 C CA . LEU A 1 109 ? -94.245 -22.036 124.460 1.00 56.00 109 LEU A CA 1
ATOM 924 C C . LEU A 1 109 ? -94.772 -20.632 124.113 1.00 56.00 109 LEU A C 1
ATOM 926 O O . LEU A 1 109 ? -94.151 -19.920 123.331 1.00 56.00 109 LEU A O 1
ATOM 930 N N . LYS A 1 110 ? -95.892 -20.203 124.715 1.00 62.84 110 LYS A N 1
ATOM 931 C CA . LYS A 1 110 ? -96.471 -18.871 124.458 1.00 62.84 110 LYS A CA 1
ATOM 932 C C . LYS A 1 110 ? -95.603 -17.731 124.998 1.00 62.84 110 LYS A C 1
ATOM 934 O O . LYS A 1 110 ? -95.559 -16.668 124.387 1.00 62.84 110 LYS A O 1
ATOM 939 N N . LEU A 1 111 ? -94.917 -17.942 126.124 1.00 63.12 111 LEU A N 1
ATOM 940 C CA . LEU A 1 111 ? -94.028 -16.933 126.703 1.00 63.12 111 LEU A CA 1
ATOM 941 C C . LEU A 1 111 ? -92.761 -16.762 125.846 1.00 63.12 111 LEU A C 1
ATOM 943 O O . LEU A 1 111 ? -92.365 -15.634 125.551 1.00 63.12 111 LEU A O 1
ATOM 947 N N . LEU A 1 112 ? -92.192 -17.886 125.395 1.00 60.66 112 LEU A N 1
ATOM 948 C CA . LEU A 1 112 ? -91.012 -17.951 124.527 1.00 60.66 112 LEU A CA 1
ATOM 949 C C . LEU A 1 112 ? -91.266 -17.287 123.166 1.00 60.66 112 LEU A C 1
ATOM 951 O O . LEU A 1 112 ? -90.506 -16.406 122.774 1.00 60.66 112 LEU A O 1
ATOM 955 N N . GLN A 1 113 ? -92.405 -17.582 122.530 1.00 61.28 113 GLN A N 1
ATOM 956 C CA . GLN A 1 113 ? -92.789 -16.961 121.257 1.00 61.28 113 GLN A CA 1
ATOM 957 C C . GLN A 1 113 ? -92.931 -15.432 121.348 1.00 61.28 113 GLN A C 1
ATOM 959 O O . GLN A 1 113 ? -92.577 -14.731 120.405 1.00 61.28 113 GLN A O 1
ATOM 964 N N . SER A 1 114 ? -93.403 -14.878 122.475 1.00 67.00 114 SER A N 1
ATOM 965 C CA . SER A 1 114 ? -93.510 -13.414 122.612 1.00 67.00 114 SER A CA 1
ATOM 966 C C . SER A 1 114 ? -92.147 -12.723 122.758 1.00 67.00 114 SER A C 1
ATOM 968 O O . SER A 1 114 ? -91.974 -11.601 122.284 1.00 67.00 114 SER A O 1
ATOM 970 N N . LYS A 1 115 ? -91.160 -13.401 123.362 1.00 65.62 115 LYS A N 1
ATOM 971 C CA . LYS A 1 115 ? -89.805 -12.865 123.558 1.00 65.62 115 LYS A CA 1
ATOM 972 C C . LYS A 1 115 ? -88.914 -13.040 122.328 1.00 65.62 115 LYS A C 1
ATOM 974 O O . LYS A 1 115 ? -88.086 -12.174 122.061 1.00 65.62 115 LYS A O 1
ATOM 979 N N . GLU A 1 116 ? -89.128 -14.084 121.532 1.00 62.09 116 GLU A N 1
ATOM 980 C CA . GLU A 1 116 ? -88.443 -14.273 120.245 1.00 62.09 116 GLU A CA 1
ATOM 981 C C . GLU A 1 116 ? -88.821 -13.193 119.220 1.00 62.09 116 GLU A C 1
ATOM 983 O O . GLU A 1 116 ? -87.942 -12.658 118.545 1.00 62.09 116 GLU A O 1
ATOM 988 N N . VAL A 1 117 ? -90.095 -12.788 119.165 1.00 74.31 117 VAL A N 1
ATOM 989 C CA . VAL A 1 117 ? -90.562 -11.719 118.259 1.00 74.31 117 VAL A CA 1
ATOM 990 C C . VAL A 1 117 ? -89.973 -10.350 118.632 1.00 74.31 117 VAL A C 1
ATOM 992 O O . VAL A 1 117 ? -89.618 -9.557 117.758 1.00 74.31 117 VAL A O 1
ATOM 995 N N . GLU A 1 118 ? -89.818 -10.066 119.927 1.00 69.44 118 GLU A N 1
ATOM 996 C CA . GLU A 1 118 ? -89.214 -8.818 120.414 1.00 69.44 118 GLU A CA 1
ATOM 997 C C . GLU A 1 118 ? -87.706 -8.753 120.092 1.00 69.44 118 GLU A C 1
ATOM 999 O O . GLU A 1 118 ? -87.204 -7.728 119.620 1.00 69.44 118 GLU A O 1
ATOM 1004 N N . ILE A 1 119 ? -86.997 -9.879 120.243 1.00 66.31 119 ILE A N 1
ATOM 1005 C CA . ILE A 1 119 ? -85.575 -10.010 119.891 1.00 66.31 119 ILE A CA 1
ATOM 1006 C C . ILE A 1 119 ? -85.359 -9.926 118.370 1.00 66.31 119 ILE A C 1
ATOM 1008 O O . ILE A 1 119 ? -84.393 -9.299 117.927 1.00 66.31 119 ILE A O 1
ATOM 1012 N N . GLU A 1 120 ? -86.242 -10.503 117.549 1.00 66.44 120 GLU A N 1
ATOM 1013 C CA . GLU A 1 120 ? -86.155 -10.387 116.086 1.00 66.44 120 GLU A CA 1
ATOM 1014 C C . GLU A 1 120 ? -86.311 -8.944 115.588 1.00 66.44 120 GLU A C 1
ATOM 1016 O O . GLU A 1 120 ? -85.579 -8.518 114.689 1.00 66.44 120 GLU A O 1
ATOM 1021 N N . ASN A 1 121 ? -87.234 -8.177 116.174 1.00 69.94 121 ASN A N 1
ATOM 1022 C CA . ASN A 1 121 ? -87.466 -6.790 115.772 1.00 69.94 121 ASN A CA 1
ATOM 1023 C C . ASN A 1 121 ? -86.296 -5.868 116.144 1.00 69.94 121 ASN A C 1
ATOM 1025 O O . ASN A 1 121 ? -85.936 -4.988 115.358 1.00 69.94 121 ASN A O 1
ATOM 1029 N N . LEU A 1 122 ? -85.653 -6.094 117.294 1.00 67.31 122 LEU A N 1
ATOM 1030 C CA . LEU A 1 122 ? -84.436 -5.370 117.674 1.00 67.31 122 LEU A CA 1
ATOM 1031 C C . LEU A 1 122 ? -83.245 -5.741 116.775 1.00 67.31 122 LEU A C 1
ATOM 1033 O O . LEU A 1 122 ? -82.528 -4.849 116.324 1.00 67.31 122 LEU A O 1
ATOM 1037 N N . LYS A 1 123 ? -83.080 -7.026 116.421 1.00 61.00 123 LYS A N 1
ATOM 1038 C CA . LYS A 1 123 ? -82.040 -7.478 115.475 1.00 61.00 123 LYS A CA 1
ATOM 1039 C C . LYS A 1 123 ? -82.217 -6.899 114.068 1.00 61.00 123 LYS A C 1
ATOM 1041 O O . LYS A 1 123 ? -81.221 -6.613 113.407 1.00 61.00 123 LYS A O 1
ATOM 1046 N N . ARG A 1 124 ? -83.457 -6.711 113.597 1.00 66.88 124 ARG A N 1
ATOM 1047 C CA . ARG A 1 124 ? -83.728 -6.081 112.291 1.00 66.88 124 ARG A CA 1
ATOM 1048 C C . ARG A 1 124 ? -83.377 -4.594 112.266 1.00 66.88 124 ARG A C 1
ATOM 1050 O O . ARG A 1 124 ? -82.799 -4.154 111.279 1.00 66.88 124 ARG A O 1
ATOM 1057 N N . LYS A 1 125 ? -83.667 -3.837 113.331 1.00 67.38 125 LYS A N 1
ATOM 1058 C CA . LYS A 1 125 ? -83.300 -2.409 113.406 1.00 67.38 125 LYS A CA 1
ATOM 1059 C C . LYS A 1 125 ? -81.783 -2.198 113.437 1.00 67.38 125 LYS A C 1
ATOM 1061 O O . LYS A 1 125 ? -81.275 -1.416 112.646 1.00 67.38 125 LYS A O 1
ATOM 1066 N N . LEU A 1 126 ? -81.064 -2.978 114.248 1.00 66.06 126 LEU A N 1
ATOM 1067 C CA . LEU A 1 126 ? -79.598 -2.912 114.340 1.00 66.06 126 LEU A CA 1
ATOM 1068 C C . LEU A 1 126 ? -78.903 -3.206 112.996 1.00 66.06 126 LEU A C 1
ATOM 1070 O O . LEU A 1 126 ? -77.987 -2.490 112.608 1.00 66.06 126 LEU A O 1
ATOM 1074 N N . LYS A 1 127 ? -79.395 -4.194 112.232 1.00 65.69 127 LYS A N 1
ATOM 1075 C CA . LYS A 1 127 ? -78.848 -4.511 110.901 1.00 65.69 127 LYS A CA 1
ATOM 1076 C C . LYS A 1 127 ? -79.068 -3.407 109.863 1.00 65.69 127 LYS A C 1
ATOM 1078 O O . LYS A 1 127 ? -78.234 -3.247 108.979 1.00 65.69 127 LYS A O 1
ATOM 1083 N N . ILE A 1 128 ? -80.174 -2.666 109.930 1.00 69.38 128 ILE A N 1
ATOM 1084 C CA . ILE A 1 128 ? -80.464 -1.595 108.962 1.00 69.38 128 ILE A CA 1
ATOM 1085 C C . ILE A 1 128 ? -79.562 -0.379 109.220 1.00 69.38 128 ILE A C 1
ATOM 1087 O O . ILE A 1 128 ? -79.010 0.180 108.269 1.00 69.38 128 ILE A O 1
ATOM 1091 N N . ASP A 1 129 ? -79.339 -0.016 110.484 1.00 64.19 129 ASP A N 1
ATOM 1092 C CA . ASP A 1 129 ? -78.482 1.123 110.840 1.00 64.19 129 ASP A CA 1
ATOM 1093 C C . ASP A 1 129 ? -77.001 0.860 110.495 1.00 64.19 129 ASP A C 1
ATOM 1095 O O . ASP A 1 129 ? -76.320 1.738 109.959 1.00 64.19 129 ASP A O 1
ATOM 1099 N N . GLU A 1 130 ? -76.515 -0.371 110.694 1.00 65.62 130 GLU A N 1
ATOM 1100 C CA . GLU A 1 130 ? -75.158 -0.776 110.297 1.00 65.62 130 GLU A CA 1
ATOM 1101 C C . GLU A 1 130 ? -74.971 -0.763 108.769 1.00 65.62 130 GLU A C 1
ATOM 1103 O O . GLU A 1 130 ? -73.988 -0.210 108.274 1.00 65.62 130 GLU A O 1
ATOM 1108 N N . ILE A 1 131 ? -75.933 -1.288 107.997 1.00 68.44 131 ILE A N 1
ATOM 1109 C CA . ILE A 1 131 ? -75.865 -1.300 106.522 1.00 68.44 131 ILE A CA 1
ATOM 1110 C C . ILE A 1 131 ? -75.851 0.124 105.951 1.00 68.44 131 ILE A C 1
ATOM 1112 O O . ILE A 1 131 ? -75.090 0.408 105.023 1.00 68.44 131 ILE A O 1
ATOM 1116 N N . THR A 1 132 ? -76.640 1.035 106.520 1.00 71.25 132 THR A N 1
ATOM 1117 C CA . THR A 1 132 ? -76.722 2.422 106.037 1.00 71.25 132 THR A CA 1
ATOM 1118 C C . THR A 1 132 ? -75.416 3.184 106.298 1.00 71.25 132 THR A C 1
ATOM 1120 O O . THR A 1 132 ? -74.970 3.968 105.459 1.00 71.25 132 THR A O 1
ATOM 1123 N N . ASN A 1 133 ? -74.749 2.915 107.425 1.00 75.75 133 ASN A N 1
ATOM 1124 C CA . ASN A 1 133 ? -73.455 3.518 107.744 1.00 75.75 133 ASN A CA 1
ATOM 1125 C C . ASN A 1 133 ? -72.327 2.972 106.845 1.00 75.75 133 ASN A C 1
ATOM 1127 O O . ASN A 1 133 ? -71.523 3.745 106.321 1.00 75.75 133 ASN A O 1
ATOM 1131 N N . TYR A 1 134 ? -72.316 1.660 106.575 1.00 69.81 134 TYR A N 1
ATOM 1132 C CA . TYR A 1 134 ? -71.349 1.058 105.650 1.00 69.81 134 TYR A CA 1
ATOM 1133 C C . TYR A 1 134 ? -71.533 1.537 104.206 1.00 69.81 134 TYR A C 1
ATOM 1135 O O . TYR A 1 134 ? -70.544 1.805 103.528 1.00 69.81 134 TYR A O 1
ATOM 1143 N N . GLN A 1 135 ? -72.768 1.725 103.734 1.00 68.31 135 GLN A N 1
ATOM 1144 C CA . GLN A 1 135 ? -73.016 2.287 102.399 1.00 68.31 135 GLN A CA 1
ATOM 1145 C C . GLN A 1 135 ? -72.490 3.722 102.264 1.00 68.31 135 GLN A C 1
ATOM 1147 O O . GLN A 1 135 ? -71.925 4.076 101.228 1.00 68.31 135 GLN A O 1
ATOM 1152 N N . LYS A 1 136 ? -72.610 4.532 103.322 1.00 75.25 136 LYS A N 1
ATOM 1153 C CA . LYS A 1 136 ? -72.091 5.904 103.329 1.00 75.25 136 LYS A CA 1
ATOM 1154 C C . LYS A 1 136 ? -70.557 5.935 103.300 1.00 75.25 136 LYS A C 1
ATOM 1156 O O . LYS A 1 136 ? -69.982 6.651 102.485 1.00 75.25 136 LYS A O 1
ATOM 1161 N N . GLN A 1 137 ? -69.903 5.083 104.093 1.00 73.19 137 GLN A N 1
ATOM 1162 C CA . GLN A 1 137 ? -68.439 4.949 104.096 1.00 73.19 137 GLN A CA 1
ATOM 1163 C C . GLN A 1 137 ? -67.887 4.414 102.766 1.00 73.19 137 GLN A C 1
ATOM 1165 O O . GLN A 1 137 ? -66.849 4.878 102.299 1.00 73.19 137 GLN A O 1
ATOM 1170 N N . VAL A 1 138 ? -68.585 3.475 102.118 1.00 73.75 138 VAL A N 1
ATOM 1171 C CA . VAL A 1 138 ? -68.186 2.956 100.798 1.00 73.75 138 VAL A CA 1
ATOM 1172 C C . VAL A 1 138 ? -68.298 4.034 99.719 1.00 73.75 138 VAL A C 1
ATOM 1174 O O . VAL A 1 138 ? -67.389 4.155 98.901 1.00 73.75 138 VAL A O 1
ATOM 1177 N N . SER A 1 139 ? -69.353 4.852 99.735 1.00 71.69 139 SER A N 1
ATOM 1178 C CA . SER A 1 139 ? -69.508 5.951 98.772 1.00 71.69 139 SER A CA 1
ATOM 1179 C C . SER A 1 139 ? -68.441 7.042 98.953 1.00 71.69 139 SER A C 1
ATOM 1181 O O . SER A 1 139 ? -67.880 7.525 97.970 1.00 71.69 139 SER A O 1
ATOM 1183 N N . GLU A 1 140 ? -68.085 7.384 100.195 1.00 78.50 140 GLU A N 1
ATOM 1184 C CA . GLU A 1 140 ? -67.000 8.334 100.484 1.00 78.50 140 GLU A CA 1
ATOM 1185 C C . GLU A 1 140 ? -65.626 7.798 100.040 1.00 78.50 140 GLU A C 1
ATOM 1187 O O . GLU A 1 140 ? -64.829 8.535 99.451 1.00 78.50 140 GLU A O 1
ATOM 1192 N N . LEU A 1 141 ? -65.364 6.502 100.244 1.00 73.81 141 LEU A N 1
ATOM 1193 C CA . LEU A 1 141 ? -64.141 5.846 99.773 1.00 73.81 141 LEU A CA 1
ATOM 1194 C C . LEU A 1 141 ? -64.072 5.764 98.241 1.00 73.81 141 LEU A C 1
ATOM 1196 O O . LEU A 1 141 ? -63.008 6.003 97.671 1.00 73.81 141 LEU A O 1
ATOM 1200 N N . GLN A 1 142 ? -65.186 5.479 97.562 1.00 70.81 142 GLN A N 1
ATOM 1201 C CA . GLN A 1 142 ? -65.249 5.460 96.096 1.00 70.81 142 GLN A CA 1
ATOM 1202 C C . GLN A 1 142 ? -64.943 6.840 95.498 1.00 70.81 142 GLN A C 1
ATOM 1204 O O . GLN A 1 142 ? -64.100 6.940 94.606 1.00 70.81 142 GLN A O 1
ATOM 1209 N N . ASN A 1 143 ? -65.523 7.907 96.057 1.00 74.94 143 ASN A N 1
ATOM 1210 C CA . ASN A 1 143 ? -65.255 9.278 95.615 1.00 74.94 143 ASN A CA 1
ATOM 1211 C C . ASN A 1 143 ? -63.781 9.681 95.819 1.00 74.94 143 ASN A C 1
ATOM 1213 O O . ASN A 1 143 ? -63.191 10.353 94.974 1.00 74.94 143 ASN A O 1
ATOM 1217 N N . MET A 1 144 ? -63.148 9.241 96.912 1.00 75.88 144 MET A N 1
ATOM 1218 C CA . MET A 1 144 ? -61.720 9.483 97.164 1.00 75.88 144 MET A CA 1
ATOM 1219 C C . MET A 1 144 ? -60.806 8.746 96.173 1.00 75.88 144 MET A C 1
ATOM 1221 O O . MET A 1 144 ? -59.788 9.299 95.747 1.00 75.88 144 MET A O 1
ATOM 1225 N N . VAL A 1 145 ? -61.165 7.520 95.780 1.00 73.06 145 VAL A N 1
ATOM 1226 C CA . VAL A 1 145 ? -60.415 6.729 94.791 1.00 73.06 145 VAL A CA 1
ATOM 1227 C C . VAL A 1 145 ? -60.500 7.355 93.399 1.00 73.06 145 VAL A C 1
ATOM 1229 O O . VAL A 1 145 ? -59.476 7.462 92.721 1.00 73.06 145 VAL A O 1
ATOM 1232 N N . GLU A 1 146 ? -61.678 7.820 92.977 1.00 71.94 146 GLU A N 1
ATOM 1233 C CA . GLU A 1 146 ? -61.828 8.510 91.690 1.00 71.94 146 GLU A CA 1
ATOM 1234 C C . GLU A 1 146 ? -61.010 9.806 91.641 1.00 71.94 146 GLU A C 1
ATOM 1236 O O . GLU A 1 146 ? -60.263 10.031 90.685 1.00 71.94 146 GLU A O 1
ATOM 1241 N N . LEU A 1 147 ? -61.031 10.596 92.720 1.00 75.69 147 LEU A N 1
ATOM 1242 C CA . LEU A 1 147 ? -60.264 11.839 92.804 1.00 75.69 147 LEU A CA 1
ATOM 1243 C C . LEU A 1 147 ? -58.740 11.601 92.786 1.00 75.69 147 LEU A C 1
ATOM 1245 O O . LEU A 1 147 ? -57.979 12.404 92.239 1.00 75.69 147 LEU A O 1
ATOM 1249 N N . GLN A 1 148 ? -58.263 10.496 93.373 1.00 65.88 148 GLN A N 1
ATOM 1250 C CA . GLN A 1 148 ? -56.850 10.102 93.293 1.00 65.88 148 GLN A CA 1
ATOM 1251 C C . GLN A 1 148 ? -56.465 9.586 91.902 1.00 65.88 148 GLN A C 1
ATOM 1253 O O . GLN A 1 148 ? -55.367 9.886 91.429 1.00 65.88 148 GLN A O 1
ATOM 1258 N N . LYS A 1 149 ? -57.363 8.864 91.223 1.00 68.81 149 LYS A N 1
ATOM 1259 C CA . LYS A 1 149 ? -57.155 8.373 89.855 1.00 68.81 149 LYS A CA 1
ATOM 1260 C C . LYS A 1 149 ? -57.011 9.524 88.858 1.00 68.81 149 LYS A C 1
ATOM 1262 O O . LYS A 1 149 ? -56.084 9.506 88.050 1.00 68.81 149 LYS A O 1
ATOM 1267 N N . GLU A 1 150 ? -57.862 10.546 88.944 1.00 69.38 150 GLU A N 1
ATOM 1268 C CA . GLU A 1 150 ? -57.750 11.737 88.089 1.00 69.38 150 GLU A CA 1
ATOM 1269 C C . GLU A 1 150 ? -56.452 12.515 88.342 1.00 69.38 150 GLU A C 1
ATOM 1271 O O . GLU A 1 150 ? -55.766 12.895 87.390 1.00 69.38 150 GLU A O 1
ATOM 1276 N N . LYS A 1 151 ? -56.045 12.685 89.608 1.00 66.69 151 LYS A N 1
ATOM 1277 C CA . LYS A 1 151 ? -54.764 13.330 89.950 1.00 66.69 151 LYS A CA 1
ATOM 1278 C C . LYS A 1 151 ? -53.553 12.551 89.430 1.00 66.69 151 LYS A C 1
ATOM 1280 O O . LYS A 1 151 ? -52.606 13.161 88.937 1.00 66.69 151 LYS A O 1
ATOM 1285 N N . LEU A 1 152 ? -53.573 11.219 89.512 1.00 62.09 152 LEU A N 1
ATOM 1286 C CA . LEU A 1 152 ? -52.501 10.361 88.992 1.00 62.09 152 LEU A CA 1
ATOM 1287 C C . LEU A 1 152 ? -52.399 10.429 87.462 1.00 62.09 152 LEU A C 1
ATOM 1289 O O . LEU A 1 152 ? -51.296 10.578 86.935 1.00 62.09 152 LEU A O 1
ATOM 1293 N N . LEU A 1 153 ? -53.531 10.386 86.753 1.00 65.31 153 LEU A N 1
ATOM 1294 C CA . LEU A 1 153 ? -53.565 10.483 85.290 1.00 65.31 153 LEU A CA 1
ATOM 1295 C C . LEU A 1 153 ? -53.144 11.874 84.790 1.00 65.31 153 LEU A C 1
ATOM 1297 O O . LEU A 1 153 ? -52.373 11.975 83.835 1.00 65.31 153 LEU A O 1
ATOM 1301 N N . GLY A 1 154 ? -53.583 12.946 85.460 1.00 61.75 154 GLY A N 1
ATOM 1302 C CA . GLY A 1 154 ? -53.154 14.314 85.155 1.00 61.75 154 GLY A CA 1
ATOM 1303 C C . GLY A 1 154 ? -51.650 14.522 85.362 1.00 61.75 154 GLY A C 1
ATOM 1304 O O . GLY A 1 154 ? -50.979 15.106 84.512 1.00 61.75 154 GLY A O 1
ATOM 1305 N N . ASN A 1 155 ? -51.089 13.969 86.443 1.00 59.59 155 ASN A N 1
ATOM 1306 C CA . ASN A 1 155 ? -49.655 14.059 86.723 1.00 59.59 155 ASN A CA 1
ATOM 1307 C C . ASN A 1 155 ? -48.803 13.240 85.740 1.00 59.59 155 ASN A C 1
ATOM 1309 O O . ASN A 1 155 ? -47.774 13.736 85.292 1.00 59.59 155 ASN A O 1
ATOM 1313 N N . GLN A 1 156 ? -49.224 12.035 85.338 1.00 56.31 156 GLN A N 1
ATOM 1314 C CA . GLN A 1 156 ? -48.496 11.253 84.324 1.00 56.31 156 GLN A CA 1
ATOM 1315 C C . GLN A 1 156 ? -48.452 11.956 82.963 1.00 56.31 156 GLN A C 1
ATOM 1317 O O . GLN A 1 156 ? -47.414 11.957 82.302 1.00 56.31 156 GLN A O 1
ATOM 1322 N N . ARG A 1 157 ? -49.549 12.609 82.560 1.00 54.97 157 ARG A N 1
ATOM 1323 C CA . ARG A 1 157 ? -49.613 13.346 81.292 1.00 54.97 157 ARG A CA 1
ATOM 1324 C C . ARG A 1 157 ? -48.693 14.573 81.289 1.00 54.97 157 ARG A C 1
ATOM 1326 O O . ARG A 1 157 ? -48.045 14.835 80.283 1.00 54.97 157 ARG A O 1
ATOM 1333 N N . ASN A 1 158 ? -48.567 15.258 82.427 1.00 56.97 158 ASN A N 1
ATOM 1334 C CA . ASN A 1 158 ? -47.661 16.402 82.586 1.00 56.97 158 ASN A CA 1
ATOM 1335 C C . ASN A 1 158 ? -46.179 15.999 82.693 1.00 56.97 158 ASN A C 1
ATOM 1337 O O . ASN A 1 158 ? -45.315 16.755 82.260 1.00 56.97 158 ASN A O 1
ATOM 1341 N N . ILE A 1 159 ? -45.872 14.814 83.233 1.00 58.22 159 ILE A N 1
ATOM 1342 C CA . ILE A 1 159 ? -44.492 14.304 83.345 1.00 58.22 159 ILE A CA 1
ATOM 1343 C C . ILE A 1 159 ? -43.962 13.792 81.994 1.00 58.22 159 ILE A C 1
ATOM 1345 O O . ILE A 1 159 ? -42.772 13.923 81.716 1.00 58.22 159 ILE A O 1
ATOM 1349 N N . LEU A 1 160 ? -44.828 13.229 81.145 1.00 55.56 160 LEU A N 1
ATOM 1350 C CA . LEU A 1 160 ? -44.439 12.655 79.850 1.00 55.56 160 LEU A CA 1
ATOM 1351 C C . LEU A 1 160 ? -44.509 13.653 78.680 1.00 55.56 160 LEU A C 1
ATOM 1353 O O . LEU A 1 160 ? -43.874 13.422 77.655 1.00 55.56 160 LEU A O 1
ATOM 1357 N N . ALA A 1 161 ? -45.227 14.773 78.817 1.00 60.47 161 ALA A N 1
ATOM 1358 C CA . ALA A 1 161 ? -45.334 15.799 77.771 1.00 60.47 161 ALA A CA 1
ATOM 1359 C C . ALA A 1 161 ? -43.977 16.324 77.234 1.00 60.47 161 ALA A C 1
ATOM 1361 O O . ALA A 1 161 ? -43.851 16.450 76.016 1.00 60.47 161 ALA A O 1
ATOM 1362 N N . PRO A 1 162 ? -42.933 16.558 78.062 1.00 63.53 162 PRO A N 1
ATOM 1363 C CA . PRO A 1 162 ? -41.615 16.954 77.559 1.00 63.53 162 PRO A CA 1
ATOM 1364 C C . PRO A 1 162 ? -40.928 15.852 76.740 1.00 63.53 162 PRO A C 1
ATOM 1366 O O . PRO A 1 162 ? -40.190 16.147 75.809 1.00 63.53 162 PRO A O 1
ATOM 1369 N N . GLN A 1 163 ? -41.168 14.578 77.068 1.00 60.47 163 GLN A N 1
ATOM 1370 C CA . GLN A 1 163 ? -40.562 13.439 76.367 1.00 60.47 163 GLN A CA 1
ATOM 1371 C C . GLN A 1 163 ? -41.214 13.207 74.999 1.00 60.47 163 GLN A C 1
ATOM 1373 O O . GLN A 1 163 ? -40.515 12.871 74.048 1.00 60.47 163 GLN A O 1
ATOM 1378 N N . PHE A 1 164 ? -42.525 13.444 74.883 1.00 66.88 164 PHE A N 1
ATOM 1379 C CA . PHE A 1 164 ? -43.218 13.430 73.592 1.00 66.88 164 PHE A CA 1
ATOM 1380 C C . PHE A 1 164 ? -42.793 14.599 72.695 1.00 66.88 164 PHE A C 1
ATOM 1382 O O . PHE A 1 164 ? -42.555 14.382 71.515 1.00 66.88 164 PHE A O 1
ATOM 1389 N N . ALA A 1 165 ? -42.582 15.797 73.253 1.00 68.50 165 ALA A N 1
ATOM 1390 C CA . ALA A 1 165 ? -42.052 16.929 72.489 1.00 68.50 165 ALA A CA 1
ATOM 1391 C C . ALA A 1 165 ? -40.637 16.660 71.935 1.00 68.50 165 ALA A C 1
ATOM 1393 O O . ALA A 1 165 ? -40.360 16.977 70.784 1.00 68.50 165 ALA A O 1
ATOM 1394 N N . ILE A 1 166 ? -39.761 16.014 72.718 1.00 72.06 166 ILE A N 1
ATOM 1395 C CA . ILE A 1 166 ? -38.418 15.608 72.259 1.00 72.06 166 ILE A CA 1
ATOM 1396 C C . ILE A 1 166 ? -38.501 14.540 71.158 1.00 72.06 166 ILE A C 1
ATOM 1398 O O . ILE A 1 166 ? -37.704 14.558 70.225 1.00 72.06 166 ILE A O 1
ATOM 1402 N N . LEU A 1 167 ? -39.449 13.602 71.250 1.00 72.56 167 LEU A N 1
ATOM 1403 C CA . LEU A 1 167 ? -39.677 12.599 70.204 1.00 72.56 167 LEU A CA 1
ATOM 1404 C C . LEU A 1 167 ? -40.156 13.240 68.898 1.00 72.56 167 LEU A C 1
ATOM 1406 O O . LEU A 1 167 ? -39.620 12.897 67.848 1.00 72.56 167 LEU A O 1
ATOM 1410 N N . ASP A 1 168 ? -41.081 14.199 68.968 1.00 73.94 168 ASP A N 1
ATOM 1411 C CA . ASP A 1 168 ? -41.553 14.946 67.797 1.00 73.94 168 ASP A CA 1
ATOM 1412 C C . ASP A 1 168 ? -40.419 15.781 67.169 1.00 73.94 168 ASP A C 1
ATOM 1414 O O . ASP A 1 168 ? -40.273 15.815 65.946 1.00 73.94 168 ASP A O 1
ATOM 1418 N N . GLU A 1 169 ? -39.567 16.418 67.984 1.00 76.75 169 GLU A N 1
ATOM 1419 C CA . GLU A 1 169 ? -38.375 17.139 67.509 1.00 76.75 169 GLU A CA 1
ATOM 1420 C C . GLU A 1 169 ? -37.363 16.199 66.834 1.00 76.75 169 GLU A C 1
ATOM 1422 O O . GLU A 1 169 ? -36.866 16.503 65.748 1.00 76.75 169 GLU A O 1
ATOM 1427 N N . LEU A 1 170 ? -37.100 15.029 67.424 1.00 77.75 170 LEU A N 1
ATOM 1428 C CA . LEU A 1 170 ? -36.216 14.014 66.844 1.00 77.75 170 LEU A CA 1
ATOM 1429 C C . LEU A 1 170 ? -36.785 13.417 65.552 1.00 77.75 170 LEU A C 1
ATOM 1431 O O . LEU A 1 170 ? -36.025 13.143 64.624 1.00 77.75 170 LEU A O 1
ATOM 1435 N N . GLU A 1 171 ? -38.100 13.221 65.465 1.00 77.88 171 GLU A N 1
ATOM 1436 C CA . GLU A 1 171 ? -38.761 12.754 64.246 1.00 77.88 171 GLU A CA 1
ATOM 1437 C C . GLU A 1 171 ? -38.653 13.804 63.131 1.00 77.88 171 GLU A C 1
ATOM 1439 O O . GLU A 1 171 ? -38.269 13.474 62.006 1.00 77.88 171 GLU A O 1
ATOM 1444 N N . GLN A 1 172 ? -38.877 15.082 63.453 1.00 83.81 172 GLN A N 1
ATOM 1445 C CA . GLN A 1 172 ? -38.681 16.196 62.521 1.00 83.81 172 GLN A CA 1
ATOM 1446 C C . GLN A 1 172 ? -37.229 16.319 62.051 1.00 83.81 172 GLN A C 1
ATOM 1448 O O . GLN A 1 172 ? -36.975 16.528 60.863 1.00 83.81 172 GLN A O 1
ATOM 1453 N N . ASP A 1 173 ? -36.259 16.163 62.948 1.00 82.69 173 ASP A N 1
ATOM 1454 C CA . ASP A 1 173 ? -34.846 16.220 62.580 1.00 82.69 173 ASP A CA 1
ATOM 1455 C C . ASP A 1 173 ? -34.412 15.010 61.749 1.00 82.69 173 ASP A C 1
ATOM 1457 O O . ASP A 1 173 ? -33.614 15.161 60.821 1.00 82.69 173 ASP A O 1
ATOM 1461 N N . ASN A 1 174 ? -34.988 13.831 61.991 1.00 82.81 174 ASN A N 1
ATOM 1462 C CA . ASN A 1 174 ? -34.757 12.651 61.162 1.00 82.81 174 ASN A CA 1
ATOM 1463 C C . ASN A 1 174 ? -35.344 12.825 59.749 1.00 82.81 174 ASN A C 1
ATOM 1465 O O . ASN A 1 174 ? -34.686 12.491 58.763 1.00 82.81 174 ASN A O 1
ATOM 1469 N N . ILE A 1 175 ? -36.536 13.424 59.624 1.00 87.00 175 ILE A N 1
ATOM 1470 C CA . ILE A 1 175 ? -37.127 13.787 58.324 1.00 87.00 175 ILE A CA 1
ATOM 1471 C C . ILE A 1 175 ? -36.205 14.757 57.569 1.00 87.00 175 ILE A C 1
ATOM 1473 O O . ILE A 1 175 ? -35.861 14.493 56.414 1.00 87.00 175 ILE A O 1
ATOM 1477 N N . LYS A 1 176 ? -35.724 15.823 58.226 1.00 87.00 176 LYS A N 1
ATOM 1478 C CA . LYS A 1 176 ? -34.773 16.778 57.622 1.00 87.00 176 LYS A CA 1
ATOM 1479 C C . LYS A 1 176 ? -33.465 16.104 57.202 1.00 87.00 176 LYS A C 1
ATOM 1481 O O . LYS A 1 176 ? -32.939 16.398 56.131 1.00 87.00 176 LYS A O 1
ATOM 1486 N N . LEU A 1 177 ? -32.928 15.195 58.017 1.00 86.06 177 LEU A N 1
ATOM 1487 C CA . LEU A 1 177 ? -31.714 14.436 57.696 1.00 86.06 177 LEU A CA 1
ATOM 1488 C C . LEU A 1 177 ? -31.901 13.562 56.454 1.00 86.06 177 LEU A C 1
ATOM 1490 O O . LEU A 1 177 ? -31.039 13.559 55.576 1.00 86.06 177 LEU A O 1
ATOM 1494 N N . VAL A 1 178 ? -33.032 12.865 56.342 1.00 87.06 178 VAL A N 1
ATOM 1495 C CA . VAL A 1 178 ? -33.362 12.054 55.161 1.00 87.06 178 VAL A CA 1
ATOM 1496 C C . VAL A 1 178 ? -33.502 12.926 53.909 1.00 87.06 178 VAL A C 1
ATOM 1498 O O . VAL A 1 178 ? -33.022 12.540 52.842 1.00 87.06 178 VAL A O 1
ATOM 1501 N N . GLU A 1 179 ? -34.104 14.112 54.017 1.00 88.56 179 GLU A N 1
ATOM 1502 C CA . GLU A 1 179 ? -34.170 15.073 52.908 1.00 88.56 179 GLU A CA 1
ATOM 1503 C C . GLU A 1 179 ? -32.782 15.574 52.491 1.00 88.56 179 GLU A C 1
ATOM 1505 O O . GLU A 1 179 ? -32.473 15.602 51.298 1.00 88.56 179 GLU A O 1
ATOM 1510 N N . ILE A 1 180 ? -31.909 15.898 53.452 1.00 87.38 180 ILE A N 1
ATOM 1511 C CA . ILE A 1 180 ? -30.522 16.303 53.180 1.00 87.38 180 ILE A CA 1
ATOM 1512 C C . ILE A 1 180 ? -29.760 15.181 52.466 1.00 87.38 180 ILE A C 1
ATOM 1514 O O . ILE A 1 180 ? -29.068 15.447 51.482 1.00 87.38 180 ILE A O 1
ATOM 1518 N N . VAL A 1 181 ? -29.899 13.930 52.920 1.00 85.75 181 VAL A N 1
ATOM 1519 C CA . VAL A 1 181 ? -29.251 12.770 52.288 1.00 85.75 181 VAL A CA 1
ATOM 1520 C C . VAL A 1 181 ? -29.751 12.581 50.858 1.00 85.75 181 VAL A C 1
ATOM 1522 O O . VAL A 1 181 ? -28.924 12.459 49.959 1.00 85.75 181 VAL A O 1
ATOM 1525 N N . LYS A 1 182 ? -31.065 12.658 50.610 1.00 87.56 182 LYS A N 1
ATOM 1526 C CA . LYS A 1 182 ? -31.618 12.580 49.245 1.00 87.56 182 LYS A CA 1
ATOM 1527 C C . LYS A 1 182 ? -31.054 13.665 48.324 1.00 87.56 182 LYS A C 1
ATOM 1529 O O . LYS A 1 182 ? -30.631 13.370 47.210 1.00 87.56 182 LYS A O 1
ATOM 1534 N N . VAL A 1 183 ? -30.984 14.913 48.795 1.00 88.00 183 VAL A N 1
ATOM 1535 C CA . VAL A 1 183 ? -30.405 16.025 48.019 1.00 88.00 183 VAL A CA 1
ATOM 1536 C C . VAL A 1 183 ? -28.916 15.797 47.738 1.00 88.00 183 VAL A C 1
ATOM 1538 O O . VAL A 1 183 ? -28.434 16.129 46.654 1.00 88.00 183 VAL A O 1
ATOM 1541 N N . LEU A 1 184 ? -28.168 15.241 48.694 1.00 85.62 184 LEU A N 1
ATOM 1542 C CA . LEU A 1 184 ? -26.758 14.899 48.502 1.00 85.62 184 LEU A CA 1
ATOM 1543 C C . LEU A 1 184 ? -26.574 13.745 47.508 1.00 85.62 184 LEU A C 1
ATOM 1545 O O . LEU A 1 184 ? -25.671 13.821 46.677 1.00 85.62 184 LEU A O 1
ATOM 1549 N N . GLU A 1 185 ? -27.427 12.721 47.544 1.00 84.50 185 GLU A N 1
ATOM 1550 C CA . GLU A 1 185 ? -27.413 11.610 46.585 1.00 84.50 185 GLU A CA 1
ATOM 1551 C C . GLU A 1 185 ? -27.687 12.083 45.153 1.00 84.50 185 GLU A C 1
ATOM 1553 O O . GLU A 1 185 ? -26.994 11.664 44.223 1.00 84.50 185 GLU A O 1
ATOM 1558 N N . ASP A 1 186 ? -28.644 12.991 44.958 1.00 83.81 186 ASP A N 1
ATOM 1559 C CA . ASP A 1 186 ? -28.933 13.547 43.633 1.00 83.81 186 ASP A CA 1
ATOM 1560 C C . ASP A 1 186 ? -27.793 14.445 43.128 1.00 83.81 186 ASP A C 1
ATOM 1562 O O . ASP A 1 186 ? -27.353 14.294 41.987 1.00 83.81 186 ASP A O 1
ATOM 1566 N N . LYS A 1 187 ? -27.192 15.270 43.999 1.00 83.25 187 LYS A N 1
ATOM 1567 C CA . LYS A 1 187 ? -25.965 16.018 43.662 1.00 83.25 187 LYS A CA 1
ATOM 1568 C C . LYS A 1 187 ? -24.792 15.098 43.305 1.00 83.25 187 LYS A C 1
ATOM 1570 O O . LYS A 1 187 ? -23.969 15.455 42.461 1.00 83.25 187 LYS A O 1
ATOM 1575 N N . LEU A 1 188 ? -24.694 13.923 43.931 1.00 82.06 188 LEU A N 1
ATOM 1576 C CA . LEU A 1 188 ? -23.664 12.931 43.617 1.00 82.06 188 LEU A CA 1
ATOM 1577 C C . LEU A 1 188 ? -23.872 12.336 42.213 1.00 82.06 188 LEU A C 1
ATOM 1579 O O . LEU A 1 188 ? -22.909 12.194 41.458 1.00 82.06 188 LEU A O 1
ATOM 1583 N N . LYS A 1 189 ? -25.125 12.053 41.828 1.00 83.88 189 LYS A N 1
ATOM 1584 C CA . LYS A 1 189 ? -25.463 11.604 40.465 1.00 83.88 189 LYS A CA 1
ATOM 1585 C C . LYS A 1 189 ? -25.116 12.664 39.422 1.00 83.88 189 LYS A C 1
ATOM 1587 O O . LYS A 1 189 ? -24.553 12.319 38.381 1.00 83.88 189 LYS A O 1
ATOM 1592 N N . ASP A 1 190 ? -25.402 13.934 39.701 1.00 82.56 190 ASP A N 1
ATOM 1593 C CA . ASP A 1 190 ? -25.038 15.048 38.817 1.00 82.56 190 ASP A CA 1
ATOM 1594 C C . ASP A 1 190 ? -23.515 15.155 38.653 1.00 82.56 190 ASP A C 1
ATOM 1596 O O . ASP A 1 190 ? -23.011 15.344 37.542 1.00 82.56 190 ASP A O 1
ATOM 1600 N N . TYR A 1 191 ? -22.758 14.950 39.736 1.00 83.44 191 TYR A N 1
ATOM 1601 C CA . TYR A 1 191 ? -21.297 14.916 39.690 1.00 83.44 191 TYR A CA 1
ATOM 1602 C C . TYR A 1 191 ? -20.766 13.770 38.813 1.00 83.44 191 TYR A C 1
ATOM 1604 O O . TYR A 1 191 ? -19.864 13.978 37.997 1.00 83.44 191 TYR A O 1
ATOM 1612 N N . ASP A 1 192 ? -21.352 12.575 38.908 1.00 81.19 192 ASP A N 1
ATOM 1613 C CA . ASP A 1 192 ? -20.985 11.437 38.058 1.00 81.19 192 ASP A CA 1
ATOM 1614 C C . ASP A 1 192 ? -21.306 11.680 36.576 1.00 81.19 192 ASP A C 1
ATOM 1616 O O . ASP A 1 192 ? -20.512 11.324 35.694 1.00 81.19 192 ASP A O 1
ATOM 1620 N N . GLN A 1 193 ? -22.437 12.325 36.274 1.00 84.31 193 GLN A N 1
ATOM 1621 C CA . GLN A 1 193 ? -22.761 12.751 34.910 1.00 84.31 193 GLN A CA 1
ATOM 1622 C C . GLN A 1 193 ? -21.755 13.784 34.396 1.00 84.31 193 GLN A C 1
ATOM 1624 O O . GLN A 1 193 ? -21.261 13.664 33.270 1.00 84.31 193 GLN A O 1
ATOM 1629 N N . MET A 1 194 ? -21.380 14.752 35.233 1.00 83.12 194 MET A N 1
ATOM 1630 C CA . MET A 1 194 ? -20.390 15.767 34.887 1.00 83.12 194 MET A CA 1
ATOM 1631 C C . MET A 1 194 ? -19.008 15.147 34.649 1.00 83.12 194 MET A C 1
ATOM 1633 O O . MET A 1 194 ? -18.337 15.491 33.675 1.00 83.12 194 MET A O 1
ATOM 1637 N N . LYS A 1 195 ? -18.606 14.156 35.450 1.00 86.69 195 LYS A N 1
ATOM 1638 C CA . LYS A 1 195 ? -17.367 13.391 35.250 1.00 86.69 195 LYS A CA 1
ATOM 1639 C C . LYS A 1 195 ? -17.372 12.635 33.918 1.00 86.69 195 LYS A C 1
ATOM 1641 O O . LYS A 1 195 ? -16.390 12.703 33.177 1.00 86.69 195 LYS A O 1
ATOM 1646 N N . LYS A 1 196 ? -18.480 11.970 33.566 1.00 86.12 196 LYS A N 1
ATOM 1647 C CA . LYS A 1 196 ? -18.650 11.326 32.247 1.00 86.12 196 LYS A CA 1
ATOM 1648 C C . LYS A 1 196 ? -18.565 12.342 31.107 1.00 86.12 196 LYS A C 1
ATOM 1650 O O . LYS A 1 196 ? -17.923 12.067 30.089 1.00 86.12 196 LYS A O 1
ATOM 1655 N N . HIS A 1 197 ? -19.160 13.522 31.282 1.00 87.69 197 HIS A N 1
ATOM 1656 C CA . HIS A 1 197 ? -19.081 14.597 30.298 1.00 87.69 197 HIS A CA 1
ATOM 1657 C C . HIS A 1 197 ? -17.637 15.082 30.106 1.00 87.69 197 HIS A C 1
ATOM 1659 O O . HIS A 1 197 ? -17.174 15.167 28.971 1.00 87.69 197 HIS A O 1
ATOM 1665 N N . ILE A 1 198 ? -16.893 15.311 31.193 1.00 82.31 198 ILE A N 1
ATOM 1666 C CA . ILE A 1 198 ? -15.480 15.722 31.148 1.00 82.31 198 ILE A CA 1
ATOM 1667 C C . ILE A 1 198 ? -14.627 14.686 30.409 1.00 82.31 198 ILE A C 1
ATOM 1669 O O . ILE A 1 198 ? -13.863 15.058 29.520 1.00 82.31 198 ILE A O 1
ATOM 1673 N N . ILE A 1 199 ? -14.785 13.393 30.713 1.00 82.94 199 ILE A N 1
ATOM 1674 C CA . ILE A 1 199 ? -14.050 12.316 30.027 1.00 82.94 199 ILE A CA 1
ATOM 1675 C C . ILE A 1 199 ? -14.380 12.313 28.529 1.00 82.94 199 ILE A C 1
ATOM 1677 O O . ILE A 1 199 ? -13.482 12.253 27.692 1.00 82.94 199 ILE A O 1
ATOM 1681 N N . THR A 1 200 ? -15.660 12.454 28.175 1.00 80.94 200 THR A N 1
ATOM 1682 C CA . THR A 1 200 ? -16.098 12.517 26.772 1.00 80.94 200 THR A CA 1
ATOM 1683 C C . THR A 1 200 ? -15.472 13.708 26.040 1.00 80.94 200 THR A C 1
ATOM 1685 O O . THR A 1 200 ? -15.001 13.567 24.911 1.00 80.94 200 THR A O 1
ATOM 1688 N N . GLN A 1 201 ? -15.424 14.880 26.680 1.00 78.75 201 GLN A N 1
ATOM 1689 C CA . GLN A 1 201 ? -14.788 16.069 26.109 1.00 78.75 201 GLN A CA 1
ATOM 1690 C C . GLN A 1 201 ? -13.270 15.896 25.966 1.00 78.75 201 GLN A C 1
ATOM 1692 O O . GLN A 1 201 ? -12.709 16.288 24.946 1.00 78.75 201 GLN A O 1
ATOM 1697 N N . GLN A 1 202 ? -12.598 15.256 26.927 1.00 74.44 202 GLN A N 1
ATOM 1698 C CA . GLN A 1 202 ? -11.166 14.953 26.826 1.00 74.44 202 GLN A CA 1
ATOM 1699 C C . GLN A 1 202 ? -10.857 14.026 25.644 1.00 74.44 202 GLN A C 1
ATOM 1701 O O . GLN A 1 202 ? -9.921 14.298 24.890 1.00 74.44 202 GLN A O 1
ATOM 1706 N N . VAL A 1 203 ? -11.673 12.989 25.427 1.00 86.62 203 VAL A N 1
ATOM 1707 C CA . VAL A 1 203 ? -11.545 12.100 24.261 1.00 86.62 203 VAL A CA 1
ATOM 1708 C C . VAL A 1 203 ? -11.749 12.878 22.957 1.00 86.62 203 VAL A C 1
ATOM 1710 O O . VAL A 1 203 ? -10.935 12.749 22.043 1.00 86.62 203 VAL A O 1
ATOM 1713 N N . LYS A 1 204 ? -12.763 13.753 22.880 1.00 78.19 204 LYS A N 1
ATOM 1714 C CA . LYS A 1 204 ? -12.982 14.619 21.705 1.00 78.19 204 LYS A CA 1
ATOM 1715 C C . LYS A 1 204 ? -11.799 15.548 21.434 1.00 78.19 204 LYS A C 1
ATOM 1717 O O . LYS A 1 204 ? -11.377 15.673 20.288 1.00 78.19 204 LYS A O 1
ATOM 1722 N N . ILE A 1 205 ? -11.223 16.161 22.469 1.00 76.88 205 ILE A N 1
ATOM 1723 C CA . ILE A 1 205 ? -10.020 16.999 22.338 1.00 76.88 205 ILE A CA 1
ATOM 1724 C C . ILE A 1 205 ? -8.843 16.169 21.808 1.00 76.88 205 ILE A C 1
ATOM 1726 O O . ILE A 1 205 ? -8.085 16.640 20.959 1.00 76.88 205 ILE A O 1
ATOM 1730 N N . GLN A 1 206 ? -8.677 14.932 22.279 1.00 77.56 206 GLN A N 1
ATOM 1731 C CA . GLN A 1 206 ? -7.611 14.047 21.814 1.00 77.56 206 GLN A CA 1
ATOM 1732 C C . GLN A 1 206 ? -7.796 13.650 20.341 1.00 77.56 206 GLN A C 1
ATOM 1734 O O . GLN A 1 206 ? -6.832 13.712 19.576 1.00 77.56 206 GLN A O 1
ATOM 1739 N N . GLN A 1 207 ? -9.027 13.340 19.925 1.00 78.69 207 GLN A N 1
ATOM 1740 C CA . GLN A 1 207 ? -9.377 13.080 18.523 1.00 78.69 207 GLN A CA 1
ATOM 1741 C C . GLN A 1 207 ? -9.129 14.312 17.639 1.00 78.69 207 GLN A C 1
ATOM 1743 O O . GLN A 1 207 ? -8.506 14.203 16.586 1.00 78.69 207 GLN A O 1
ATOM 1748 N N . GLN A 1 208 ? -9.523 15.509 18.086 1.00 71.69 208 GLN A N 1
ATOM 1749 C CA . GLN A 1 208 ? -9.257 16.752 17.354 1.00 71.69 208 GLN A CA 1
ATOM 1750 C C . GLN A 1 208 ? -7.756 17.035 17.209 1.00 71.69 208 GLN A C 1
ATOM 1752 O O . GLN A 1 208 ? -7.313 17.460 16.145 1.00 71.69 208 GLN A O 1
ATOM 1757 N N . LYS A 1 209 ? -6.943 16.758 18.237 1.00 72.94 209 LYS A N 1
ATOM 1758 C CA . LYS A 1 209 ? -5.477 16.877 18.142 1.00 72.94 209 LYS A CA 1
ATOM 1759 C C . LYS A 1 209 ? -4.880 15.908 17.119 1.00 72.94 209 LYS A C 1
ATOM 1761 O O . LYS A 1 209 ? -3.944 16.280 16.415 1.00 72.94 209 LYS A O 1
ATOM 1766 N N . GLN A 1 210 ? -5.401 14.683 17.029 1.00 78.38 210 GLN A N 1
ATOM 1767 C CA . GLN A 1 210 ? -4.980 13.719 16.007 1.00 78.38 210 GLN A CA 1
ATOM 1768 C C . GLN A 1 210 ? -5.334 14.216 14.602 1.00 78.38 210 GLN A C 1
ATOM 1770 O O . GLN A 1 210 ? -4.449 14.270 13.751 1.00 78.38 210 GLN A O 1
ATOM 1775 N N . LEU A 1 211 ? -6.564 14.699 14.407 1.00 81.31 211 LEU A N 1
ATOM 1776 C CA . LEU A 1 211 ? -7.013 15.268 13.136 1.00 81.31 211 LEU A CA 1
ATOM 1777 C C . LEU A 1 211 ? -6.161 16.472 12.702 1.00 81.31 211 LEU A C 1
ATOM 1779 O O . LEU A 1 211 ? -5.744 16.554 11.551 1.00 81.31 211 LEU A O 1
ATOM 1783 N N . ILE A 1 212 ? -5.834 17.387 13.621 1.00 73.31 212 ILE A N 1
ATOM 1784 C CA . ILE A 1 212 ? -4.944 18.524 13.328 1.00 73.31 212 ILE A CA 1
ATOM 1785 C C . ILE A 1 212 ? -3.577 18.035 12.832 1.00 73.31 212 ILE A C 1
ATOM 1787 O O . ILE A 1 212 ? -3.037 18.578 11.869 1.00 73.31 212 ILE A O 1
ATOM 1791 N N . ASN A 1 213 ? -3.014 16.996 13.453 1.00 74.94 213 ASN A N 1
ATOM 1792 C CA . ASN A 1 213 ? -1.732 16.438 13.025 1.00 74.94 213 ASN A CA 1
ATOM 1793 C C . ASN A 1 213 ? -1.806 15.783 11.638 1.00 74.94 213 ASN A C 1
ATOM 1795 O O . ASN A 1 213 ? -0.838 15.861 10.882 1.00 74.94 213 ASN A O 1
ATOM 1799 N N . GLU A 1 214 ? -2.924 15.146 11.293 1.00 74.75 214 GLU A N 1
ATOM 1800 C CA . GLU A 1 214 ? -3.157 14.589 9.956 1.00 74.75 214 GLU A CA 1
ATOM 1801 C C . GLU A 1 214 ? -3.268 15.692 8.902 1.00 74.75 214 GLU A C 1
ATOM 1803 O O . GLU A 1 214 ? -2.543 15.657 7.908 1.00 74.75 214 GLU A O 1
ATOM 1808 N N . LEU A 1 215 ? -4.052 16.737 9.172 1.00 73.62 215 LEU A N 1
ATOM 1809 C CA . LEU A 1 215 ? -4.177 17.896 8.284 1.00 73.62 215 LEU A CA 1
ATOM 1810 C C . LEU A 1 215 ? -2.834 18.614 8.079 1.00 73.62 215 LEU A C 1
ATOM 1812 O O . LEU A 1 215 ? -2.503 19.016 6.965 1.00 73.62 215 LEU A O 1
ATOM 1816 N N . LEU A 1 216 ? -2.007 18.741 9.122 1.00 73.62 216 LEU A N 1
ATOM 1817 C CA . LEU A 1 216 ? -0.663 19.319 8.996 1.00 73.62 216 LEU A CA 1
ATOM 1818 C C . LEU A 1 216 ? 0.260 18.474 8.106 1.00 73.62 216 LEU A C 1
ATOM 1820 O O . LEU A 1 216 ? 1.071 19.034 7.361 1.00 73.62 216 LEU A O 1
ATOM 1824 N N . LYS A 1 217 ? 0.140 17.140 8.153 1.00 81.88 217 LYS A N 1
ATOM 1825 C CA . LYS A 1 217 ? 0.862 16.249 7.232 1.00 81.88 217 LYS A CA 1
ATOM 1826 C C . LYS A 1 217 ? 0.378 16.444 5.798 1.00 81.88 217 LYS A C 1
ATOM 1828 O O . LYS A 1 217 ? 1.214 16.554 4.904 1.00 81.88 217 LYS A O 1
ATOM 1833 N N . GLU A 1 218 ? -0.931 16.547 5.589 1.00 75.94 218 GLU A N 1
ATOM 1834 C CA . GLU A 1 218 ? -1.519 16.765 4.264 1.00 75.94 218 GLU A CA 1
ATOM 1835 C C . GLU A 1 218 ? -1.075 18.111 3.665 1.00 75.94 218 GLU A C 1
ATOM 1837 O O . GLU A 1 218 ? -0.588 18.169 2.537 1.00 75.94 218 GLU A O 1
ATOM 1842 N N . ILE A 1 219 ? -1.100 19.191 4.456 1.00 75.56 219 ILE A N 1
ATOM 1843 C CA . ILE A 1 219 ? -0.585 20.510 4.050 1.00 75.56 219 ILE A CA 1
ATOM 1844 C C . ILE A 1 219 ? 0.894 20.430 3.648 1.00 75.56 219 ILE A C 1
ATOM 1846 O O . ILE A 1 219 ? 1.302 21.059 2.668 1.00 75.56 219 ILE A O 1
ATOM 1850 N N . ARG A 1 220 ? 1.723 19.670 4.379 1.00 77.62 220 ARG A N 1
ATOM 1851 C CA . ARG A 1 220 ? 3.133 19.473 4.007 1.00 77.62 220 ARG A CA 1
ATOM 1852 C C . ARG A 1 220 ? 3.253 18.751 2.661 1.00 77.62 220 ARG A C 1
ATOM 1854 O O . ARG A 1 220 ? 4.030 19.201 1.824 1.00 77.62 220 ARG A O 1
ATOM 1861 N N . GLN A 1 221 ? 2.465 17.702 2.430 1.00 75.38 221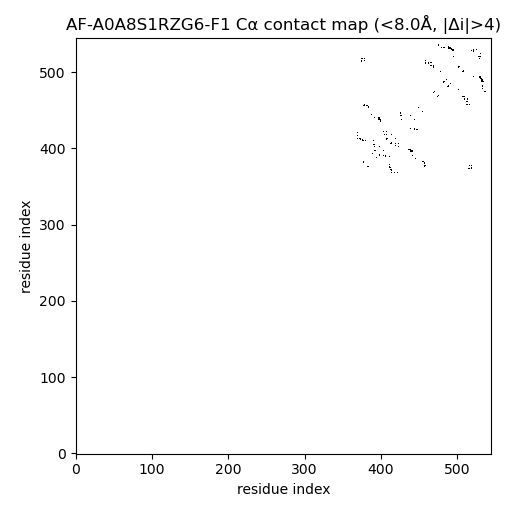 GLN A N 1
ATOM 1862 C CA . GLN A 1 221 ? 2.456 16.975 1.156 1.00 75.38 221 GLN A CA 1
ATOM 1863 C C . GLN A 1 221 ? 2.025 17.869 -0.013 1.00 75.38 221 GLN A C 1
ATOM 1865 O O . GLN A 1 221 ? 2.658 17.838 -1.069 1.00 75.38 221 GLN A O 1
ATOM 1870 N N . TYR A 1 222 ? 1.008 18.718 0.169 1.00 71.06 222 TYR A N 1
ATOM 1871 C CA . TYR A 1 222 ? 0.613 19.684 -0.859 1.00 71.06 222 TYR A CA 1
ATOM 1872 C C . TYR A 1 222 ? 1.728 20.686 -1.169 1.00 71.06 222 TYR A C 1
ATOM 1874 O O . TYR A 1 222 ? 2.028 20.910 -2.340 1.00 71.06 222 TYR A O 1
ATOM 1882 N N . LYS A 1 223 ? 2.419 21.216 -0.151 1.00 73.44 223 LYS A N 1
ATOM 1883 C CA . LYS A 1 223 ? 3.571 22.114 -0.357 1.00 73.44 223 LYS A CA 1
ATOM 1884 C C . LYS A 1 223 ? 4.723 21.435 -1.102 1.00 73.44 223 LYS A C 1
ATOM 1886 O O . LYS A 1 223 ? 5.333 22.047 -1.977 1.00 73.44 223 LYS A O 1
ATOM 1891 N N . GLU A 1 224 ? 5.022 20.178 -0.781 1.00 74.38 224 GLU A N 1
ATOM 1892 C CA . GLU A 1 224 ? 6.025 19.387 -1.507 1.00 74.38 224 GLU A CA 1
ATOM 1893 C C . GLU A 1 224 ? 5.607 19.159 -2.968 1.00 74.38 224 GLU A C 1
ATOM 1895 O O . GLU A 1 224 ? 6.429 19.276 -3.881 1.00 74.38 224 GLU A O 1
ATOM 1900 N N . ARG A 1 225 ? 4.317 18.905 -3.211 1.00 69.94 225 ARG A N 1
ATOM 1901 C CA . ARG A 1 225 ? 3.758 18.750 -4.558 1.00 69.94 225 ARG A CA 1
ATOM 1902 C C . ARG A 1 225 ? 3.866 20.039 -5.378 1.00 69.94 225 ARG A C 1
ATOM 1904 O O . ARG A 1 225 ? 4.278 19.982 -6.536 1.00 69.94 225 ARG A O 1
ATOM 1911 N N . ASP A 1 226 ? 3.566 21.188 -4.785 1.00 66.44 226 ASP A N 1
ATOM 1912 C CA . ASP A 1 226 ? 3.687 22.491 -5.447 1.00 66.44 226 ASP A CA 1
ATOM 1913 C C . ASP A 1 226 ? 5.146 22.815 -5.800 1.00 66.44 226 ASP A C 1
ATOM 1915 O O . ASP A 1 226 ? 5.438 23.284 -6.905 1.00 66.44 226 ASP A O 1
ATOM 1919 N N . LEU A 1 227 ? 6.091 22.471 -4.916 1.00 71.94 227 LEU A N 1
ATOM 1920 C CA . LEU A 1 227 ? 7.523 22.595 -5.197 1.00 71.94 227 LEU A CA 1
ATOM 1921 C C . LEU A 1 227 ? 7.938 21.730 -6.400 1.00 71.94 227 LEU A C 1
ATOM 1923 O O . LEU A 1 227 ? 8.674 22.193 -7.275 1.00 71.94 227 LEU A O 1
ATOM 1927 N N . LEU A 1 228 ? 7.440 20.492 -6.489 1.00 66.88 228 LEU A N 1
ATOM 1928 C CA . LEU A 1 228 ? 7.699 19.611 -7.632 1.00 66.88 228 LEU A CA 1
ATOM 1929 C C . LEU A 1 228 ? 7.143 20.184 -8.942 1.00 66.88 228 LEU A C 1
ATOM 1931 O O . LEU A 1 228 ? 7.807 20.088 -9.978 1.00 66.88 228 LEU A O 1
ATOM 1935 N N . PHE A 1 229 ? 5.962 20.807 -8.914 1.00 68.69 229 PHE A N 1
ATOM 1936 C CA . PHE A 1 229 ? 5.404 21.479 -10.089 1.00 68.69 229 PHE A CA 1
ATOM 1937 C C . PHE A 1 229 ? 6.249 22.683 -10.526 1.00 68.69 229 PHE A C 1
ATOM 1939 O O . PHE A 1 229 ? 6.547 22.810 -11.716 1.00 68.69 229 PHE A O 1
ATOM 1946 N N . ALA A 1 230 ? 6.721 23.506 -9.586 1.00 64.50 230 ALA A N 1
ATOM 1947 C CA . ALA A 1 230 ? 7.619 24.622 -9.886 1.00 64.50 230 ALA A CA 1
ATOM 1948 C C . ALA A 1 230 ? 8.950 24.147 -10.506 1.00 64.50 230 ALA A C 1
ATOM 1950 O O . ALA A 1 230 ? 9.432 24.714 -11.491 1.00 64.50 230 ALA A O 1
ATOM 1951 N N . VAL A 1 231 ? 9.526 23.055 -9.988 1.00 71.06 231 VAL A N 1
ATOM 1952 C CA . VAL A 1 231 ? 10.748 22.447 -10.544 1.00 71.06 231 VAL A CA 1
ATOM 1953 C C . VAL A 1 231 ? 10.510 21.902 -11.956 1.00 71.06 231 VAL A C 1
ATOM 1955 O O . VAL A 1 231 ? 11.339 22.135 -12.839 1.00 71.06 231 VAL A O 1
ATOM 1958 N N . LYS A 1 232 ? 9.374 21.234 -12.208 1.00 68.38 232 LYS A N 1
ATOM 1959 C CA . LYS A 1 232 ? 9.004 20.750 -13.551 1.00 68.38 232 LYS A CA 1
ATOM 1960 C C . LYS A 1 232 ? 8.839 21.895 -14.553 1.00 68.38 232 LYS A C 1
ATOM 1962 O O . LYS A 1 232 ? 9.336 21.792 -15.673 1.00 68.38 232 LYS A O 1
ATOM 1967 N N . HIS A 1 233 ? 8.208 22.998 -14.152 1.00 64.81 233 HIS A N 1
ATOM 1968 C CA . HIS A 1 233 ? 8.061 24.179 -15.005 1.00 64.81 233 HIS A CA 1
ATOM 1969 C C . HIS A 1 233 ? 9.427 24.775 -15.395 1.00 64.81 233 HIS A C 1
ATOM 1971 O O . HIS A 1 233 ? 9.685 25.058 -16.566 1.00 64.81 233 HIS A O 1
ATOM 1977 N N . ASN A 1 234 ? 10.352 24.874 -14.436 1.00 66.88 234 ASN A N 1
ATOM 1978 C CA . ASN A 1 234 ? 11.717 25.339 -14.697 1.00 66.88 234 ASN A CA 1
ATOM 1979 C C . ASN A 1 234 ? 12.525 24.377 -15.584 1.00 66.88 234 ASN A C 1
ATOM 1981 O O . ASN A 1 234 ? 13.334 24.827 -16.397 1.00 66.88 234 ASN A O 1
ATOM 1985 N N . GLN A 1 235 ? 12.314 23.063 -15.465 1.00 68.00 235 GLN A N 1
ATOM 1986 C CA . GLN A 1 235 ? 12.938 22.081 -16.358 1.00 68.00 235 GLN A CA 1
ATOM 1987 C C . GLN A 1 235 ? 12.422 22.201 -17.794 1.00 68.00 235 GLN A C 1
ATOM 1989 O O . GLN A 1 235 ? 13.238 22.200 -18.715 1.00 68.00 235 GLN A O 1
ATOM 1994 N N . LYS A 1 236 ? 11.110 22.382 -17.986 1.00 71.06 236 LYS A N 1
ATOM 1995 C CA . LYS A 1 236 ? 10.515 22.587 -19.314 1.00 71.06 236 LYS A CA 1
ATOM 1996 C C . LYS A 1 236 ? 11.097 23.822 -20.010 1.00 71.06 236 LYS A C 1
ATOM 1998 O O . LYS A 1 236 ? 11.547 23.724 -21.144 1.00 71.06 236 LYS A O 1
ATOM 2003 N N . SER A 1 237 ? 11.210 24.945 -19.297 1.00 73.25 237 SER A N 1
ATOM 2004 C CA . SER A 1 237 ? 11.826 26.172 -19.832 1.00 73.25 237 SER A CA 1
ATOM 2005 C C . SER A 1 237 ? 13.278 25.957 -20.297 1.00 73.25 237 SER A C 1
ATOM 2007 O O . SER A 1 237 ? 13.668 26.403 -21.379 1.00 73.25 237 SER A O 1
ATOM 2009 N N . LYS A 1 238 ? 14.081 25.202 -19.531 1.00 75.06 238 LYS A N 1
ATOM 2010 C CA . LYS A 1 238 ? 15.456 24.844 -19.928 1.00 75.06 238 LYS A CA 1
ATOM 2011 C C . LYS A 1 238 ? 15.494 23.922 -21.150 1.00 75.06 238 LYS A C 1
ATOM 2013 O O . LYS A 1 238 ? 16.354 24.101 -22.011 1.00 75.06 238 LYS A O 1
ATOM 2018 N N . GLN A 1 239 ? 14.576 22.959 -21.239 1.00 73.25 239 GLN A N 1
ATOM 2019 C CA . GLN A 1 239 ? 14.454 22.074 -22.401 1.00 73.25 239 GLN A CA 1
ATOM 2020 C C . GLN A 1 239 ? 14.063 22.857 -23.659 1.00 73.25 239 GLN A C 1
ATOM 2022 O O . GLN A 1 239 ? 14.699 22.679 -24.694 1.00 73.25 239 GLN A O 1
ATOM 2027 N N . ASP A 1 240 ? 13.116 23.790 -23.563 1.00 79.31 240 ASP A N 1
ATOM 2028 C CA . ASP A 1 240 ? 12.701 24.634 -24.689 1.00 79.31 240 ASP A CA 1
ATOM 2029 C C . ASP A 1 240 ? 13.856 25.516 -25.199 1.00 79.31 240 ASP A C 1
ATOM 2031 O O . ASP A 1 240 ? 14.050 25.667 -26.408 1.00 79.31 240 ASP A O 1
ATOM 2035 N N . GLN A 1 241 ? 14.682 26.061 -24.298 1.00 82.50 241 GLN A N 1
ATOM 2036 C CA . GLN A 1 241 ? 15.903 26.784 -24.680 1.00 82.50 241 GLN A CA 1
ATOM 2037 C C . GLN A 1 241 ? 16.919 25.874 -25.385 1.00 82.50 241 GLN A C 1
ATOM 2039 O O . GLN A 1 241 ? 17.539 26.282 -26.370 1.00 82.50 241 GLN A O 1
ATOM 2044 N N . GLN A 1 242 ? 17.078 24.635 -24.914 1.00 81.25 242 GLN A N 1
ATOM 2045 C CA . GLN A 1 242 ? 17.980 23.664 -25.528 1.00 81.25 242 GLN A CA 1
ATOM 2046 C C . GLN A 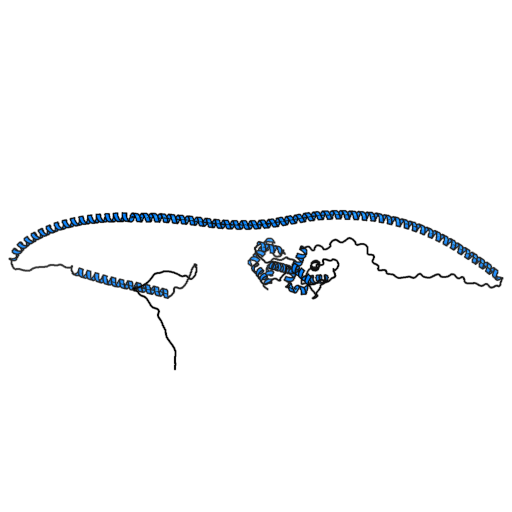1 242 ? 17.495 23.237 -26.921 1.00 81.25 242 GLN A C 1
ATOM 2048 O O . GLN A 1 242 ? 18.304 23.171 -27.845 1.00 81.25 242 GLN A O 1
ATOM 2053 N N . ILE A 1 243 ? 16.187 23.033 -27.100 1.00 81.75 243 ILE A N 1
ATOM 2054 C CA . ILE A 1 243 ? 15.571 22.746 -28.403 1.00 81.75 243 ILE A CA 1
ATOM 2055 C C . ILE A 1 243 ? 15.811 23.908 -29.370 1.00 81.75 243 ILE A C 1
ATOM 2057 O O . ILE A 1 243 ? 16.269 23.680 -30.486 1.00 81.75 243 ILE A O 1
ATOM 2061 N N . LYS A 1 244 ? 15.592 25.160 -28.941 1.00 84.69 244 LYS A N 1
ATOM 2062 C CA . LYS A 1 244 ? 15.879 26.341 -29.777 1.00 84.69 244 LYS A CA 1
ATOM 2063 C C . LYS A 1 244 ? 17.342 26.399 -30.221 1.00 84.69 244 LYS A C 1
ATOM 2065 O O . LYS A 1 244 ? 17.614 26.716 -31.377 1.00 84.69 244 LYS A O 1
ATOM 2070 N N . LYS A 1 245 ? 18.281 26.064 -29.329 1.00 88.00 245 LYS A N 1
ATOM 2071 C CA . LYS A 1 245 ? 19.709 26.009 -29.667 1.00 88.00 245 LYS A CA 1
ATOM 2072 C C . LYS A 1 245 ? 20.008 24.912 -30.694 1.00 88.00 245 LYS A C 1
ATOM 2074 O O . LYS A 1 245 ? 20.646 25.197 -31.699 1.00 88.00 245 LYS A O 1
ATOM 2079 N N . LEU A 1 246 ? 19.489 23.701 -30.486 1.00 84.25 246 LEU A N 1
ATOM 2080 C CA . LEU A 1 246 ? 19.667 22.585 -31.421 1.00 84.25 246 LEU A CA 1
ATOM 2081 C C . LEU A 1 246 ? 19.072 22.886 -32.801 1.00 84.25 246 LEU A C 1
ATOM 2083 O O . LEU A 1 246 ? 19.704 22.595 -33.810 1.00 84.25 246 LEU A O 1
ATOM 2087 N N . LEU A 1 247 ? 17.899 23.521 -32.863 1.00 86.38 247 LEU A N 1
ATOM 2088 C CA . LEU A 1 247 ? 17.299 23.959 -34.126 1.00 86.38 247 LEU A CA 1
ATOM 2089 C C . LEU A 1 247 ? 18.173 24.994 -34.852 1.00 86.38 247 LEU A C 1
ATOM 2091 O O . LEU A 1 247 ? 18.316 24.925 -36.071 1.00 86.38 247 LEU A O 1
ATOM 2095 N N . SER A 1 248 ? 18.800 25.921 -34.118 1.00 90.44 248 SER A N 1
ATOM 2096 C CA . SER A 1 248 ? 19.766 26.868 -34.694 1.00 90.44 248 SER A CA 1
ATOM 2097 C C . SER A 1 248 ? 21.005 26.159 -35.247 1.00 90.44 248 SER A C 1
ATOM 2099 O O . SER A 1 248 ? 21.451 26.482 -36.348 1.00 90.44 248 SER A O 1
ATOM 2101 N N . ASP A 1 249 ? 21.535 25.170 -34.529 1.00 86.50 249 ASP A N 1
ATOM 2102 C CA . ASP A 1 249 ? 22.698 24.399 -34.975 1.00 86.50 249 ASP A CA 1
ATOM 2103 C C . ASP A 1 249 ? 22.366 23.539 -36.210 1.00 86.50 249 ASP A C 1
ATOM 2105 O O . ASP A 1 249 ? 23.152 23.503 -37.156 1.00 86.50 249 ASP A O 1
ATOM 2109 N N . ILE A 1 250 ? 21.171 22.935 -36.267 1.00 86.94 250 ILE A N 1
ATOM 2110 C CA . ILE A 1 250 ? 20.663 22.240 -37.463 1.00 86.94 250 ILE A CA 1
ATOM 2111 C C . ILE A 1 250 ? 20.583 23.200 -38.652 1.00 86.94 250 ILE A C 1
ATOM 2113 O O . ILE A 1 250 ? 21.004 22.844 -39.751 1.00 86.94 250 ILE A O 1
ATOM 2117 N N . HIS A 1 251 ? 20.081 24.421 -38.449 1.00 90.31 251 HIS A N 1
ATOM 2118 C CA . HIS A 1 251 ? 19.995 25.406 -39.524 1.00 90.31 251 HIS A CA 1
ATOM 2119 C C . HIS A 1 251 ? 21.380 25.776 -40.073 1.00 90.31 251 HIS A C 1
ATOM 2121 O O . HIS A 1 251 ? 21.573 25.773 -41.286 1.00 90.31 251 HIS A O 1
ATOM 2127 N N . LYS A 1 252 ? 22.368 25.998 -39.195 1.00 90.38 252 LYS A N 1
ATOM 2128 C CA . LYS A 1 252 ? 23.761 26.263 -39.597 1.00 90.38 252 LYS A CA 1
ATOM 2129 C C . LYS A 1 252 ? 24.383 25.092 -40.355 1.00 90.38 252 LYS A C 1
ATOM 2131 O O . LYS A 1 252 ? 25.049 25.303 -41.362 1.00 90.38 252 LYS A O 1
ATOM 2136 N N . LEU A 1 253 ? 24.164 23.859 -39.894 1.00 86.00 253 LEU A N 1
ATOM 2137 C CA . LEU A 1 253 ? 24.651 22.663 -40.588 1.00 86.00 253 LEU A CA 1
ATOM 2138 C C . LEU A 1 253 ? 23.989 22.495 -41.956 1.00 86.00 253 LEU A C 1
ATOM 2140 O O . LEU A 1 253 ? 24.659 22.122 -42.913 1.00 86.00 253 LEU A O 1
ATOM 2144 N N . SER A 1 254 ? 22.696 22.801 -42.065 1.00 86.69 254 SER A N 1
ATOM 2145 C CA . SER A 1 254 ? 21.983 22.772 -43.341 1.00 86.69 254 SER A CA 1
ATOM 2146 C C . SER A 1 254 ? 22.513 23.822 -44.316 1.00 86.69 254 SER A C 1
ATOM 2148 O O . SER A 1 254 ? 22.666 23.508 -45.492 1.00 86.69 254 SER A O 1
ATOM 2150 N N . GLN A 1 255 ? 22.806 25.038 -43.845 1.00 89.19 255 GLN A N 1
ATOM 2151 C CA . GLN A 1 255 ? 23.430 26.082 -44.665 1.00 89.19 255 GLN A CA 1
ATOM 2152 C C . GLN A 1 255 ? 24.814 25.645 -45.144 1.00 89.19 255 GLN A C 1
ATOM 2154 O O . GLN A 1 255 ? 25.079 25.667 -46.339 1.00 89.19 255 GLN A O 1
ATOM 2159 N N . LYS A 1 256 ? 25.655 25.140 -44.234 1.00 89.25 256 LYS A N 1
ATOM 2160 C CA . LYS A 1 256 ? 26.977 24.620 -44.596 1.00 89.25 256 LYS A CA 1
ATOM 2161 C C . LYS A 1 256 ? 26.891 23.488 -45.623 1.00 89.25 256 LYS A C 1
ATOM 2163 O O . LYS A 1 256 ? 27.671 23.457 -46.563 1.00 89.25 256 LYS A O 1
ATOM 2168 N N . ARG A 1 257 ? 25.919 22.579 -45.484 1.00 87.56 257 ARG A N 1
ATOM 2169 C CA . ARG A 1 257 ? 25.707 21.507 -46.464 1.00 87.56 257 ARG A CA 1
ATOM 2170 C C . ARG A 1 257 ? 25.363 22.061 -47.848 1.00 87.56 257 ARG A C 1
ATOM 2172 O O . ARG A 1 257 ? 25.885 21.552 -48.827 1.00 87.56 257 ARG A O 1
ATOM 2179 N N . GLN A 1 258 ? 24.525 23.096 -47.930 1.00 88.12 258 GLN A N 1
ATOM 2180 C CA . GLN A 1 258 ? 24.205 23.751 -49.204 1.00 88.12 258 GLN A CA 1
ATOM 2181 C C . GLN A 1 258 ? 25.433 24.427 -49.829 1.00 88.12 258 GLN A C 1
ATOM 2183 O O . GLN A 1 258 ? 25.622 24.352 -51.040 1.00 88.12 258 GLN A O 1
ATOM 2188 N N . GLU A 1 259 ? 26.281 25.060 -49.014 1.00 89.38 259 GLU A N 1
ATOM 2189 C CA . GLU A 1 259 ? 27.550 25.639 -49.473 1.00 89.38 259 GLU A CA 1
ATOM 2190 C C . GLU A 1 259 ? 28.502 24.557 -50.011 1.00 89.38 259 GLU A C 1
ATOM 2192 O O . GLU A 1 259 ? 29.070 24.718 -51.093 1.00 89.38 259 GLU A O 1
ATOM 2197 N N . ASP A 1 260 ? 28.632 23.437 -49.294 1.00 84.25 260 ASP A N 1
ATOM 2198 C CA . ASP A 1 260 ? 29.463 22.298 -49.695 1.00 84.25 260 ASP A CA 1
ATOM 2199 C C . ASP A 1 260 ? 28.923 21.625 -50.977 1.00 84.25 260 ASP A C 1
ATOM 2201 O O . ASP A 1 260 ? 29.697 21.312 -51.882 1.00 84.25 260 ASP A O 1
ATOM 2205 N N . GLU A 1 261 ? 27.601 21.444 -51.097 1.00 85.88 261 GLU A N 1
ATOM 2206 C CA . GLU A 1 261 ? 26.935 20.927 -52.305 1.00 85.88 261 GLU A CA 1
ATOM 2207 C C . GLU A 1 261 ? 27.231 21.822 -53.521 1.00 85.88 261 GLU A C 1
ATOM 2209 O O . GLU A 1 261 ? 27.690 21.330 -54.555 1.00 85.88 261 GLU A O 1
ATOM 2214 N N . ALA A 1 262 ? 27.079 23.144 -53.378 1.00 87.19 262 ALA A N 1
ATOM 2215 C CA . ALA A 1 262 ? 27.389 24.100 -54.441 1.00 87.19 262 ALA A CA 1
ATOM 2216 C C . ALA A 1 262 ? 28.880 24.086 -54.830 1.00 87.19 262 ALA A C 1
ATOM 2218 O O . ALA A 1 262 ? 29.229 24.213 -56.007 1.00 87.19 262 ALA A O 1
ATOM 2219 N N . TYR A 1 263 ? 29.780 23.914 -53.858 1.00 88.25 263 TYR A N 1
ATOM 2220 C CA . TYR A 1 263 ? 31.213 23.785 -54.122 1.00 88.25 263 TYR A CA 1
ATOM 2221 C C . TYR A 1 263 ? 31.542 22.511 -54.915 1.00 88.25 263 TYR A C 1
ATOM 2223 O O . TYR A 1 263 ? 32.332 22.558 -55.863 1.00 88.25 263 TYR A O 1
ATOM 2231 N N . ILE A 1 264 ? 30.920 21.382 -54.563 1.00 85.25 264 ILE A N 1
ATOM 2232 C CA . ILE A 1 264 ? 31.098 20.108 -55.270 1.00 85.25 264 ILE A CA 1
ATOM 2233 C C . ILE A 1 264 ? 30.613 20.220 -56.718 1.00 85.25 264 ILE A C 1
ATOM 2235 O O . ILE A 1 264 ? 31.328 19.789 -57.622 1.00 85.25 264 ILE A O 1
ATOM 2239 N N . GLU A 1 265 ? 29.454 20.835 -56.962 1.00 84.75 265 GLU A N 1
ATOM 2240 C CA . GLU A 1 265 ? 28.947 21.056 -58.323 1.00 84.75 265 GLU A CA 1
ATOM 2241 C C . GLU A 1 265 ? 29.933 21.871 -59.171 1.00 84.75 265 GLU A C 1
ATOM 2243 O O . GLU A 1 265 ? 30.285 21.465 -60.282 1.00 84.75 265 GLU A O 1
ATOM 2248 N N . GLN A 1 266 ? 30.480 22.960 -58.619 1.00 87.75 266 GLN A N 1
ATOM 2249 C CA . GLN A 1 266 ? 31.506 23.747 -59.308 1.00 87.75 266 GLN A CA 1
ATOM 2250 C C . GLN A 1 266 ? 32.768 22.930 -59.613 1.00 87.75 266 GLN A C 1
ATOM 2252 O O . GLN A 1 266 ? 33.384 23.114 -60.666 1.00 87.75 266 GLN A O 1
ATOM 2257 N N . LEU A 1 267 ? 33.185 22.048 -58.702 1.00 87.88 267 LEU A N 1
ATOM 2258 C CA . LEU A 1 267 ? 34.353 21.194 -58.902 1.00 87.88 267 LEU A CA 1
ATOM 2259 C C . LEU A 1 267 ? 34.110 20.157 -60.007 1.00 87.88 267 LEU A C 1
ATOM 2261 O O . LEU A 1 267 ? 34.977 19.963 -60.862 1.00 87.88 267 LEU A O 1
ATOM 2265 N N . ILE A 1 268 ? 32.924 19.541 -60.031 1.00 83.69 268 ILE A N 1
ATOM 2266 C CA . ILE A 1 268 ? 32.503 18.613 -61.088 1.00 83.69 268 ILE A CA 1
ATOM 2267 C C . ILE A 1 268 ? 32.537 19.315 -62.449 1.00 83.69 268 ILE A C 1
ATOM 2269 O O . ILE A 1 268 ? 33.105 18.775 -63.402 1.00 83.69 268 ILE A O 1
ATOM 2273 N N . ASP A 1 269 ? 31.999 20.532 -62.542 1.00 87.00 269 ASP A N 1
ATOM 2274 C CA . ASP A 1 269 ? 32.005 21.303 -63.785 1.00 87.00 269 ASP A CA 1
ATOM 2275 C C . ASP A 1 269 ? 33.422 21.648 -64.255 1.00 87.00 269 ASP A C 1
ATOM 2277 O O . ASP A 1 269 ? 33.726 21.514 -65.446 1.00 87.00 269 ASP A O 1
ATOM 2281 N N . ARG A 1 270 ? 34.323 22.029 -63.337 1.00 87.75 270 ARG A N 1
ATOM 2282 C CA . ARG A 1 270 ? 35.742 22.264 -63.662 1.00 87.75 270 ARG A CA 1
ATOM 2283 C C . ARG A 1 270 ? 36.408 21.004 -64.203 1.00 87.75 270 ARG A C 1
ATOM 2285 O O . ARG A 1 270 ? 36.997 21.055 -65.282 1.00 87.75 270 ARG A O 1
ATOM 2292 N N . HIS A 1 271 ? 36.265 19.869 -63.518 1.00 84.69 271 HIS A N 1
ATOM 2293 C CA . HIS A 1 271 ? 36.830 18.599 -63.984 1.00 84.69 271 HIS A CA 1
ATOM 2294 C C . HIS A 1 271 ? 36.252 18.185 -65.340 1.00 84.69 271 HIS A C 1
ATOM 2296 O O . HIS A 1 271 ? 36.987 17.743 -66.220 1.00 84.69 271 HIS A O 1
ATOM 2302 N N . ARG A 1 272 ? 34.953 18.397 -65.573 1.00 85.56 272 ARG A N 1
ATOM 2303 C CA . ARG A 1 272 ? 34.321 18.116 -66.868 1.00 85.56 272 ARG A CA 1
ATOM 2304 C C . ARG A 1 272 ? 34.905 18.971 -67.996 1.00 85.56 272 ARG A C 1
ATOM 2306 O O . ARG A 1 272 ? 35.039 18.491 -69.121 1.00 85.56 272 ARG A O 1
ATOM 2313 N N . GLN A 1 273 ? 35.251 20.229 -67.723 1.00 88.69 273 GLN A N 1
ATOM 2314 C CA . GLN A 1 273 ? 35.939 21.088 -68.689 1.00 88.69 273 GLN A CA 1
ATOM 2315 C C . GLN A 1 273 ? 37.385 20.645 -68.937 1.00 88.69 273 GLN A C 1
ATOM 2317 O O . GLN A 1 273 ? 37.845 20.705 -70.077 1.00 88.69 273 GLN A O 1
ATOM 2322 N N . GLU A 1 274 ? 38.101 20.197 -67.905 1.00 85.62 274 GLU A N 1
ATOM 2323 C CA . GLU A 1 274 ? 39.460 19.664 -68.044 1.00 85.62 274 GLU A CA 1
ATOM 2324 C C . GLU A 1 274 ? 39.490 18.377 -68.864 1.00 85.62 274 GLU A C 1
ATOM 2326 O O . GLU A 1 274 ? 40.286 18.290 -69.795 1.00 85.62 274 GLU A O 1
ATOM 2331 N N . ILE A 1 275 ? 38.575 17.439 -68.600 1.00 85.50 275 ILE A N 1
ATOM 2332 C CA . ILE A 1 275 ? 38.414 16.213 -69.396 1.00 85.50 275 ILE A CA 1
ATOM 2333 C C . ILE A 1 275 ? 38.235 16.572 -70.874 1.00 85.50 275 ILE A C 1
ATOM 2335 O O . ILE A 1 275 ? 39.025 16.140 -71.702 1.00 85.50 275 ILE A O 1
ATOM 2339 N N . LYS A 1 276 ? 37.313 17.491 -71.202 1.00 87.94 276 LYS A N 1
ATOM 2340 C CA . LYS A 1 276 ? 37.118 17.955 -72.589 1.00 87.94 276 LYS A CA 1
ATOM 2341 C C . LYS A 1 276 ? 38.381 18.550 -73.223 1.00 87.94 276 LYS A C 1
ATOM 2343 O O . LYS A 1 276 ? 38.558 18.449 -74.435 1.00 87.94 276 LYS A O 1
ATOM 2348 N N . LYS A 1 277 ? 39.237 19.226 -72.447 1.00 90.38 277 LYS A N 1
ATOM 2349 C CA . LYS A 1 277 ? 40.517 19.760 -72.948 1.00 90.38 277 LYS A CA 1
ATOM 2350 C C . LYS A 1 277 ? 41.521 18.640 -73.215 1.00 90.38 277 LYS A C 1
ATOM 2352 O O . LYS A 1 277 ? 42.233 18.712 -74.214 1.00 90.38 277 LYS A O 1
ATOM 2357 N N . TYR A 1 278 ? 41.593 17.646 -72.333 1.00 88.06 278 TYR A N 1
ATOM 2358 C CA . TYR A 1 278 ? 42.465 16.490 -72.515 1.00 88.06 278 TYR A CA 1
ATOM 2359 C C . TYR A 1 278 ? 42.011 15.616 -73.681 1.00 88.06 278 TYR A C 1
ATOM 2361 O O . TYR A 1 278 ? 42.852 15.279 -74.503 1.00 88.06 278 TYR A O 1
ATOM 2369 N N . ASP A 1 279 ? 40.710 15.362 -73.829 1.00 86.88 279 ASP A N 1
ATOM 2370 C CA . ASP A 1 279 ? 40.157 14.614 -74.964 1.00 86.88 279 ASP A CA 1
ATOM 2371 C C . ASP A 1 279 ? 40.526 15.273 -76.299 1.00 86.88 279 ASP A C 1
ATOM 2373 O O . ASP A 1 279 ? 40.996 14.601 -77.211 1.00 86.88 279 ASP A O 1
ATOM 2377 N N . ARG A 1 280 ? 40.409 16.608 -76.399 1.00 89.25 280 ARG A N 1
ATOM 2378 C CA . ARG A 1 280 ? 40.858 17.348 -77.593 1.00 89.25 280 ARG A CA 1
ATOM 2379 C C . ARG A 1 280 ? 42.350 17.172 -77.858 1.00 89.25 280 ARG A C 1
ATOM 2381 O O . ARG A 1 280 ? 42.729 16.910 -78.987 1.00 89.25 280 ARG A O 1
ATOM 2388 N N . ARG A 1 281 ? 43.191 17.279 -76.824 1.00 87.88 281 ARG A N 1
ATOM 2389 C CA . ARG A 1 281 ? 44.640 17.064 -76.971 1.00 87.88 281 ARG A CA 1
ATOM 2390 C C . ARG A 1 281 ? 44.977 15.639 -77.396 1.00 87.88 281 ARG A C 1
ATOM 2392 O O . ARG A 1 281 ? 45.945 15.466 -78.122 1.00 87.88 281 ARG A O 1
ATOM 2399 N N . ILE A 1 282 ? 44.235 14.643 -76.914 1.00 86.69 282 ILE A N 1
ATOM 2400 C CA . ILE A 1 282 ? 44.407 13.246 -77.325 1.00 86.69 282 ILE A CA 1
ATOM 2401 C C . ILE A 1 282 ? 44.067 13.117 -78.808 1.00 86.69 282 ILE A C 1
ATOM 2403 O O . ILE A 1 282 ? 44.909 12.637 -79.553 1.00 86.69 282 ILE A O 1
ATOM 2407 N N . MET A 1 283 ? 42.920 13.646 -79.248 1.00 88.50 283 MET A N 1
ATOM 2408 C CA . MET A 1 283 ? 42.548 13.650 -80.668 1.00 88.50 283 MET A CA 1
ATOM 2409 C C . MET A 1 283 ? 43.605 14.333 -81.547 1.00 88.50 283 MET A C 1
ATOM 2411 O O . MET A 1 283 ? 44.050 13.741 -82.522 1.00 88.50 283 MET A O 1
ATOM 2415 N N . ASP A 1 284 ? 44.082 15.524 -81.163 1.00 87.75 284 ASP A N 1
ATOM 2416 C CA . ASP A 1 284 ? 45.138 16.233 -81.904 1.00 87.75 284 ASP A CA 1
ATOM 2417 C C . ASP A 1 284 ? 46.426 15.386 -82.017 1.00 87.75 284 ASP A C 1
ATOM 2419 O O . ASP A 1 284 ? 47.143 15.450 -83.017 1.00 87.75 284 ASP A O 1
ATOM 2423 N N . LYS A 1 285 ? 46.746 14.598 -80.979 1.00 86.44 285 LYS A N 1
ATOM 2424 C CA . LYS A 1 285 ? 47.912 13.704 -80.960 1.00 86.44 285 LYS A CA 1
ATOM 2425 C C . LYS A 1 285 ? 47.703 12.421 -81.749 1.00 86.44 285 LYS A C 1
ATOM 2427 O O . LYS A 1 285 ? 48.662 11.956 -82.361 1.00 86.44 285 LYS A O 1
ATOM 2432 N N . ASP A 1 286 ? 46.492 11.883 -81.763 1.00 87.44 286 ASP A N 1
ATOM 2433 C CA . ASP A 1 286 ? 46.134 10.743 -82.601 1.00 87.44 286 ASP A CA 1
ATOM 2434 C C . ASP A 1 286 ? 46.203 11.125 -84.088 1.00 87.44 286 ASP A C 1
ATOM 2436 O O . ASP A 1 286 ? 46.797 10.385 -84.873 1.00 87.44 286 ASP A O 1
ATOM 2440 N N . ASP A 1 287 ? 45.726 12.319 -84.460 1.00 88.56 287 ASP A N 1
ATOM 2441 C CA . ASP A 1 287 ? 45.847 12.863 -85.820 1.00 88.56 287 ASP A CA 1
ATOM 2442 C C . ASP A 1 287 ? 47.324 13.062 -86.223 1.00 88.56 287 ASP A C 1
ATOM 2444 O O . ASP A 1 287 ? 47.745 12.672 -87.317 1.00 88.56 287 ASP A O 1
ATOM 2448 N N . GLU A 1 288 ? 48.150 13.628 -85.330 1.00 87.06 288 GLU A N 1
ATOM 2449 C CA . GLU A 1 288 ? 49.599 13.781 -85.549 1.00 87.06 288 GLU A CA 1
ATOM 2450 C C . GLU A 1 288 ? 50.289 12.418 -85.726 1.00 87.06 288 GLU A C 1
ATOM 2452 O O . GLU A 1 288 ? 51.137 12.250 -86.609 1.00 87.06 288 GLU A O 1
ATOM 2457 N N . MET A 1 289 ? 49.911 11.429 -84.912 1.00 86.31 289 MET A N 1
ATOM 2458 C CA . MET A 1 289 ? 50.432 10.066 -84.986 1.00 86.31 289 MET A CA 1
ATOM 2459 C C . MET A 1 289 ? 50.039 9.384 -86.298 1.00 86.31 289 MET A C 1
ATOM 2461 O O . MET A 1 289 ? 50.898 8.772 -86.934 1.00 86.31 289 MET A O 1
ATOM 2465 N N . GLN A 1 290 ? 48.786 9.527 -86.738 1.00 88.62 290 GLN A N 1
ATOM 2466 C CA . GLN A 1 290 ? 48.318 8.986 -88.012 1.00 88.62 290 GLN A CA 1
ATOM 2467 C C . GLN A 1 290 ? 49.091 9.597 -89.189 1.00 88.62 290 GLN A C 1
ATOM 2469 O O . GLN A 1 290 ? 49.580 8.868 -90.052 1.00 88.62 290 GLN A O 1
ATOM 2474 N N . LEU A 1 291 ? 49.297 10.916 -89.189 1.00 89.12 291 LEU A N 1
ATOM 2475 C CA . LEU A 1 291 ? 50.052 11.608 -90.237 1.00 89.12 291 LEU A CA 1
ATOM 2476 C C . LEU A 1 291 ? 51.526 11.168 -90.275 1.00 89.12 291 LEU A C 1
ATOM 2478 O O . LEU A 1 291 ? 52.111 10.982 -91.347 1.00 89.12 291 LEU A O 1
ATOM 2482 N N . LEU A 1 292 ? 52.143 10.961 -89.107 1.00 83.56 292 LEU A N 1
ATOM 2483 C CA . LEU A 1 292 ? 53.490 10.396 -89.011 1.00 83.56 292 LEU A CA 1
ATOM 2484 C C . LEU A 1 292 ? 53.541 8.944 -89.494 1.00 83.56 292 LEU A C 1
ATOM 2486 O O . LEU A 1 292 ? 54.512 8.566 -90.149 1.00 83.56 292 LEU A O 1
ATOM 2490 N N . GLN A 1 293 ? 52.515 8.144 -89.211 1.00 85.38 293 GLN A N 1
ATOM 2491 C CA . GLN A 1 293 ? 52.423 6.765 -89.677 1.00 85.38 293 GLN A CA 1
ATOM 2492 C C . GLN A 1 293 ? 52.308 6.697 -91.205 1.00 85.38 293 GLN A C 1
ATOM 2494 O O . GLN A 1 293 ? 53.097 5.990 -91.831 1.00 85.38 293 GLN A O 1
ATOM 2499 N N . GLU A 1 294 ? 51.433 7.498 -91.818 1.00 87.75 294 GLU A N 1
ATOM 2500 C CA . GLU A 1 294 ? 51.324 7.621 -93.280 1.00 87.75 294 GLU A CA 1
ATOM 2501 C C . GLU A 1 294 ? 52.660 8.047 -93.911 1.00 87.75 294 GLU A C 1
ATOM 2503 O O . GLU A 1 294 ? 53.098 7.497 -94.929 1.00 87.75 294 GLU A O 1
ATOM 2508 N N . ARG A 1 295 ? 53.373 8.984 -93.270 1.00 87.12 295 ARG A N 1
ATOM 2509 C CA . ARG A 1 295 ? 54.707 9.418 -93.705 1.00 87.12 295 ARG A CA 1
ATOM 2510 C C . ARG A 1 295 ? 55.748 8.304 -93.589 1.00 87.12 295 ARG A C 1
ATOM 2512 O O . ARG A 1 295 ? 56.564 8.146 -94.500 1.00 87.12 295 ARG A O 1
ATOM 2519 N N . CYS A 1 296 ? 55.734 7.538 -92.501 1.00 82.44 296 CYS A N 1
ATOM 2520 C CA . CYS A 1 296 ? 56.597 6.373 -92.317 1.00 82.44 296 CYS A CA 1
ATOM 2521 C C . CYS A 1 296 ? 56.327 5.311 -93.386 1.00 82.44 296 CYS A C 1
ATOM 2523 O O . CYS A 1 296 ? 57.270 4.845 -94.016 1.00 82.44 296 CYS A O 1
ATOM 2525 N N . GLU A 1 297 ? 55.063 4.982 -93.653 1.00 85.00 297 GLU A N 1
ATOM 2526 C CA . GLU A 1 297 ? 54.679 4.026 -94.695 1.00 85.00 297 GLU A CA 1
ATOM 2527 C C . GLU A 1 297 ? 55.118 4.491 -96.089 1.00 85.00 297 GLU A C 1
ATOM 2529 O O . GLU A 1 297 ? 55.671 3.704 -96.862 1.00 85.00 297 GLU A O 1
ATOM 2534 N N . SER A 1 298 ? 54.942 5.779 -96.402 1.00 84.56 298 SER A N 1
ATOM 2535 C CA . SER A 1 298 ? 55.431 6.372 -97.650 1.00 84.56 298 SER A CA 1
ATOM 2536 C C . SER A 1 298 ? 56.954 6.279 -97.773 1.00 84.56 298 SER A C 1
ATOM 2538 O O . SER A 1 298 ? 57.460 5.932 -98.840 1.00 84.56 298 SER A O 1
ATOM 2540 N N . LEU A 1 299 ? 57.696 6.577 -96.703 1.00 80.56 299 LEU A N 1
ATOM 2541 C CA . LEU A 1 299 ? 59.157 6.473 -96.686 1.00 80.56 299 LEU A CA 1
ATOM 2542 C C . LEU A 1 299 ? 59.625 5.020 -96.784 1.00 80.56 299 LEU A C 1
ATOM 2544 O O . LEU A 1 299 ? 60.583 4.745 -97.498 1.00 80.56 299 LEU A O 1
ATOM 2548 N N . SER A 1 300 ? 58.952 4.080 -96.116 1.00 79.44 300 SER A N 1
ATOM 2549 C CA . SER A 1 300 ? 59.244 2.650 -96.230 1.00 79.44 300 SER A CA 1
ATOM 2550 C C . SER A 1 300 ? 59.035 2.147 -97.656 1.00 79.44 300 SER A C 1
ATOM 2552 O O . SER A 1 300 ? 59.897 1.431 -98.160 1.00 79.44 300 SER A O 1
ATOM 2554 N N . LYS A 1 301 ? 57.956 2.564 -98.336 1.00 83.25 301 LYS A N 1
ATOM 2555 C CA . LYS A 1 301 ? 57.735 2.257 -99.760 1.00 83.25 301 LYS A CA 1
ATOM 2556 C C . LYS A 1 301 ? 58.847 2.834 -100.636 1.00 83.25 301 LYS A C 1
ATOM 2558 O O . LYS A 1 301 ? 59.439 2.089 -101.411 1.00 83.25 301 LYS A O 1
ATOM 2563 N N . ALA A 1 302 ? 59.199 4.109 -100.454 1.00 78.56 302 ALA A N 1
ATOM 2564 C CA . ALA A 1 302 ? 60.289 4.746 -101.198 1.00 78.56 302 ALA A CA 1
ATOM 2565 C C . ALA A 1 302 ? 61.647 4.057 -100.958 1.00 78.56 302 ALA A C 1
ATOM 2567 O O . ALA A 1 302 ? 62.399 3.818 -101.899 1.00 78.56 302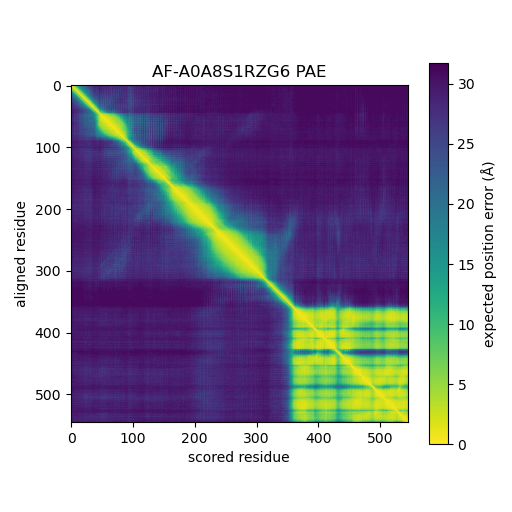 ALA A O 1
ATOM 2568 N N . LEU A 1 303 ? 61.949 3.672 -99.714 1.00 77.94 303 LEU A N 1
ATOM 2569 C CA . LEU A 1 303 ? 63.164 2.935 -99.364 1.00 77.94 303 LEU A CA 1
ATOM 2570 C C . LEU A 1 303 ? 63.166 1.534 -99.987 1.00 77.94 303 LEU A C 1
ATOM 2572 O O . LEU A 1 303 ? 64.205 1.066 -100.443 1.00 77.94 303 LEU A O 1
ATOM 2576 N N . GLN A 1 304 ? 62.020 0.854 -100.018 1.00 80.12 304 GLN A N 1
ATOM 2577 C CA . GLN A 1 304 ? 61.888 -0.457 -100.645 1.00 80.12 304 GLN A CA 1
ATOM 2578 C C . GLN A 1 304 ? 62.062 -0.357 -102.167 1.00 80.12 304 GLN A C 1
ATOM 2580 O O . GLN A 1 304 ? 62.763 -1.179 -102.753 1.00 80.12 304 GLN A O 1
ATOM 2585 N N . GLU A 1 305 ? 61.512 0.678 -102.803 1.00 80.12 305 GLU A N 1
ATOM 2586 C CA . GLU A 1 305 ? 61.750 0.995 -104.215 1.00 80.12 305 GLU A CA 1
ATOM 2587 C C . GLU A 1 305 ? 63.228 1.308 -104.488 1.00 80.12 305 GLU A C 1
ATOM 2589 O O . GLU A 1 305 ? 63.802 0.757 -105.430 1.00 80.12 305 GLU A O 1
ATOM 2594 N N . GLU A 1 306 ? 63.882 2.108 -103.639 1.00 73.62 306 GLU A N 1
ATOM 2595 C CA . GLU A 1 306 ? 65.317 2.403 -103.728 1.00 73.62 306 GLU A CA 1
ATOM 2596 C C . GLU A 1 306 ? 66.167 1.138 -103.522 1.00 73.62 306 GLU A C 1
ATOM 2598 O O . GLU A 1 306 ? 67.140 0.915 -104.240 1.00 73.62 306 GLU A O 1
ATOM 2603 N N . GLN A 1 307 ? 65.797 0.262 -102.584 1.00 74.75 307 GLN A N 1
ATOM 2604 C CA . GLN A 1 307 ? 66.454 -1.029 -102.369 1.00 74.75 307 GLN A CA 1
ATOM 2605 C C . GLN A 1 307 ? 66.257 -1.971 -103.556 1.00 74.75 307 GLN A C 1
ATOM 2607 O O . GLN A 1 307 ? 67.206 -2.650 -103.939 1.00 74.75 307 GLN A O 1
ATOM 2612 N N . ILE A 1 308 ? 65.074 -1.995 -104.178 1.00 72.75 308 ILE A N 1
ATOM 2613 C CA . ILE A 1 308 ? 64.814 -2.752 -105.409 1.00 72.75 308 ILE A CA 1
ATOM 2614 C C . ILE A 1 308 ? 65.642 -2.178 -106.567 1.00 72.75 308 ILE A C 1
ATOM 2616 O O . ILE A 1 308 ? 66.230 -2.949 -107.328 1.00 72.75 308 ILE A O 1
ATOM 2620 N N . GLN A 1 309 ? 65.757 -0.851 -106.696 1.00 68.62 309 GLN A N 1
ATOM 2621 C CA . GLN A 1 309 ? 66.639 -0.212 -107.681 1.00 68.62 309 GLN A CA 1
ATOM 2622 C C . GLN A 1 309 ? 68.115 -0.546 -107.416 1.00 68.62 309 GLN A C 1
ATOM 2624 O O . GLN A 1 309 ? 68.815 -0.981 -108.330 1.00 68.62 309 GLN A O 1
ATOM 2629 N N . LYS A 1 310 ? 68.582 -0.455 -106.165 1.00 62.81 310 LYS A N 1
ATOM 2630 C CA . LYS A 1 310 ? 69.933 -0.867 -105.750 1.00 62.81 310 LYS A CA 1
ATOM 2631 C C . LYS A 1 310 ? 70.177 -2.361 -105.963 1.00 62.81 310 LYS A C 1
ATOM 2633 O O . LYS A 1 310 ? 71.273 -2.728 -106.361 1.00 62.81 310 LYS A O 1
ATOM 2638 N N . ALA A 1 311 ? 69.191 -3.230 -105.751 1.00 58.78 311 ALA A N 1
ATOM 2639 C CA . ALA A 1 311 ? 69.298 -4.667 -106.006 1.00 58.78 311 ALA A CA 1
ATOM 2640 C C . ALA A 1 311 ? 69.354 -4.984 -107.510 1.00 58.78 311 ALA A C 1
ATOM 2642 O O . ALA A 1 311 ? 70.117 -5.856 -107.925 1.00 58.78 311 ALA A O 1
ATOM 2643 N N . LYS A 1 312 ? 68.611 -4.240 -108.342 1.00 58.75 312 LYS A N 1
ATOM 2644 C CA . LYS A 1 312 ? 68.729 -4.301 -109.808 1.00 58.75 312 LYS A CA 1
ATOM 2645 C C . LYS A 1 312 ? 70.104 -3.817 -110.284 1.00 58.75 312 LYS A C 1
ATOM 2647 O O . LYS A 1 312 ? 70.673 -4.442 -111.171 1.00 58.75 312 LYS A O 1
ATOM 2652 N N . LEU A 1 313 ? 70.672 -2.788 -109.651 1.00 56.56 313 LEU A N 1
ATOM 2653 C CA . LEU A 1 313 ? 72.035 -2.303 -109.919 1.00 56.56 313 LEU A CA 1
ATOM 2654 C C . LEU A 1 313 ? 73.122 -3.271 -109.400 1.00 56.56 313 LEU A C 1
ATOM 2656 O O . LEU A 1 313 ? 74.141 -3.464 -110.056 1.00 56.56 313 LEU A O 1
ATOM 2660 N N . LYS A 1 314 ? 72.880 -3.976 -108.286 1.00 50.16 314 LYS A N 1
ATOM 2661 C CA . LYS A 1 314 ? 73.790 -4.987 -107.708 1.00 50.16 314 LYS A CA 1
ATOM 2662 C C . LYS A 1 314 ? 73.804 -6.340 -108.431 1.00 50.16 314 LYS A C 1
ATOM 2664 O O . LYS A 1 314 ? 74.638 -7.177 -108.099 1.00 50.16 314 LYS A O 1
ATOM 2669 N N . LYS A 1 315 ? 72.973 -6.560 -109.460 1.00 50.88 315 LYS A N 1
ATOM 2670 C CA . LYS A 1 315 ? 73.151 -7.702 -110.382 1.00 50.88 315 LYS A CA 1
ATOM 2671 C C . LYS A 1 315 ? 74.373 -7.551 -111.307 1.00 50.88 315 LYS A C 1
ATOM 2673 O O . LYS A 1 315 ? 74.673 -8.496 -112.027 1.00 50.88 315 LYS A O 1
ATOM 2678 N N . ASN A 1 316 ? 75.095 -6.426 -111.230 1.00 47.19 316 ASN A N 1
ATOM 2679 C CA . ASN A 1 316 ? 76.351 -6.189 -111.944 1.00 47.19 316 ASN A CA 1
ATOM 2680 C C . ASN A 1 316 ? 77.599 -5.990 -111.066 1.00 47.19 316 ASN A C 1
ATOM 2682 O O . ASN A 1 316 ? 78.671 -5.815 -111.634 1.00 47.19 316 ASN A O 1
ATOM 2686 N N . GLU A 1 317 ? 77.545 -6.082 -109.731 1.00 39.88 317 GLU A N 1
ATOM 2687 C CA . GLU A 1 317 ? 78.764 -5.908 -108.922 1.00 39.88 317 GLU A CA 1
ATOM 2688 C C . GLU A 1 317 ? 78.851 -6.854 -107.719 1.00 39.88 317 GLU A C 1
ATOM 2690 O O . GLU A 1 317 ? 78.022 -6.858 -106.808 1.00 39.88 317 GLU A O 1
ATOM 2695 N N . LYS A 1 318 ? 79.932 -7.646 -107.715 1.00 41.31 318 LYS A N 1
ATOM 2696 C CA . LYS A 1 318 ? 80.451 -8.371 -106.553 1.00 41.31 318 LYS A CA 1
ATOM 2697 C C . LYS A 1 318 ? 80.856 -7.358 -105.481 1.00 41.31 318 LYS A C 1
ATOM 2699 O O . LYS A 1 318 ? 81.780 -6.588 -105.718 1.00 41.31 318 LYS A O 1
ATOM 2704 N N . SER A 1 319 ? 80.266 -7.426 -104.290 1.00 36.62 319 SER A N 1
ATOM 2705 C CA . SER A 1 319 ? 81.015 -7.369 -103.020 1.00 36.62 319 SER A CA 1
ATOM 2706 C C . SER A 1 319 ? 80.121 -7.354 -101.774 1.00 36.62 319 SER A C 1
ATOM 2708 O O . SER A 1 319 ? 79.010 -6.829 -101.728 1.00 36.62 319 SER A O 1
ATOM 2710 N N . THR A 1 320 ? 80.696 -7.993 -100.763 1.00 39.94 320 THR A N 1
ATOM 2711 C CA . THR A 1 320 ? 80.397 -8.069 -99.333 1.00 39.94 320 THR A CA 1
ATOM 2712 C C . THR A 1 320 ? 79.989 -6.750 -98.675 1.00 39.94 320 THR A C 1
ATOM 2714 O O . THR A 1 320 ? 80.671 -5.745 -98.850 1.00 39.94 320 THR A O 1
ATOM 2717 N N . SER A 1 321 ? 78.987 -6.777 -97.787 1.00 38.72 321 SER A N 1
ATOM 2718 C CA . SER A 1 321 ? 78.965 -5.855 -96.645 1.00 38.72 321 SER A CA 1
ATOM 2719 C C . SER A 1 321 ? 78.156 -6.395 -95.463 1.00 38.72 321 SER A C 1
ATOM 2721 O O . SER A 1 321 ? 77.108 -7.018 -95.615 1.00 38.72 321 SER A O 1
ATOM 2723 N N . ILE A 1 322 ? 78.735 -6.145 -94.296 1.00 42.09 322 ILE A N 1
ATOM 2724 C CA . ILE A 1 322 ? 78.447 -6.603 -92.942 1.00 42.09 322 ILE A CA 1
ATOM 2725 C C . ILE A 1 322 ? 77.234 -5.850 -92.378 1.00 42.09 322 ILE A C 1
ATOM 2727 O O . ILE A 1 322 ? 77.242 -4.622 -92.318 1.00 42.09 322 ILE A O 1
ATOM 2731 N N . VAL A 1 323 ? 76.222 -6.576 -91.898 1.00 38.44 323 VAL A N 1
ATOM 2732 C CA . VAL A 1 323 ? 75.130 -6.006 -91.093 1.00 38.44 323 VAL A CA 1
ATOM 2733 C C . VAL A 1 323 ? 75.513 -6.137 -89.619 1.00 38.44 323 VAL A C 1
ATOM 2735 O O . VAL A 1 323 ? 75.608 -7.245 -89.096 1.00 38.44 323 VAL A O 1
ATOM 2738 N N . LYS A 1 324 ? 75.766 -5.007 -88.946 1.00 34.81 324 LYS A N 1
ATOM 2739 C CA . LYS A 1 324 ? 75.895 -4.952 -87.480 1.00 34.81 324 LYS A CA 1
ATOM 2740 C C . LYS A 1 324 ? 74.496 -4.851 -86.841 1.00 34.81 324 LYS A C 1
ATOM 2742 O O . LYS A 1 324 ? 73.682 -4.087 -87.359 1.00 34.81 324 LYS A O 1
ATOM 2747 N N . PRO A 1 325 ? 74.208 -5.547 -85.723 1.00 40.50 325 PRO A N 1
ATOM 2748 C CA . PRO A 1 325 ? 72.939 -5.411 -85.008 1.00 40.50 325 PRO A CA 1
ATOM 2749 C C . PRO A 1 325 ? 72.876 -4.083 -84.240 1.00 40.50 325 PRO A C 1
ATOM 2751 O O . PRO A 1 325 ? 73.831 -3.716 -83.555 1.00 40.50 325 PRO A O 1
ATOM 2754 N N . SER A 1 326 ? 71.745 -3.379 -84.338 1.00 35.72 326 SER A N 1
ATOM 2755 C CA . SER A 1 326 ? 71.442 -2.202 -83.519 1.00 35.72 326 SER A CA 1
ATOM 2756 C C . SER A 1 326 ? 70.909 -2.635 -82.153 1.00 35.72 326 SER A C 1
ATOM 2758 O O . SER A 1 326 ? 69.975 -3.431 -82.061 1.00 35.72 326 SER A O 1
ATOM 2760 N N . MET A 1 327 ? 71.529 -2.099 -81.106 1.00 31.58 327 MET A N 1
ATOM 2761 C CA . MET A 1 327 ? 71.146 -2.239 -79.707 1.00 31.58 327 MET A CA 1
ATOM 2762 C C . MET A 1 327 ? 70.083 -1.187 -79.382 1.00 31.58 327 MET A C 1
ATOM 2764 O O . MET A 1 327 ? 70.391 0.003 -79.380 1.00 31.58 327 MET A O 1
ATOM 2768 N N . PHE A 1 328 ? 68.860 -1.606 -79.052 1.00 36.06 328 PHE A N 1
ATOM 2769 C CA . PHE A 1 328 ? 67.952 -0.778 -78.260 1.00 36.06 328 PHE A CA 1
ATOM 2770 C C . PHE A 1 328 ? 67.445 -1.586 -77.069 1.00 36.06 328 PHE A C 1
ATOM 2772 O O . PHE A 1 328 ? 66.845 -2.651 -77.202 1.00 36.06 328 PHE A O 1
ATOM 2779 N N . SER A 1 329 ? 67.807 -1.082 -75.897 1.00 34.47 329 SER A N 1
ATOM 2780 C CA . SER A 1 329 ? 67.655 -1.682 -74.585 1.00 34.47 329 SER A CA 1
ATOM 2781 C C . SER A 1 329 ? 66.205 -1.680 -74.115 1.00 34.47 329 SER A C 1
ATOM 2783 O O . SER A 1 329 ? 65.563 -0.634 -74.046 1.00 34.47 329 SER A O 1
ATOM 2785 N N . GLN A 1 330 ? 65.742 -2.850 -73.680 1.00 35.06 330 GLN A N 1
ATOM 2786 C CA . GLN A 1 330 ? 64.661 -2.978 -72.711 1.00 35.06 330 GLN A CA 1
ATOM 2787 C C . GLN A 1 330 ? 65.094 -2.310 -71.398 1.00 35.06 330 GLN A C 1
ATOM 2789 O O . GLN A 1 330 ? 66.112 -2.674 -70.808 1.00 35.06 330 GLN A O 1
ATOM 2794 N N . HIS A 1 331 ? 64.322 -1.337 -70.925 1.00 32.56 331 HIS A N 1
ATOM 2795 C CA . HIS A 1 331 ? 64.369 -0.884 -69.537 1.00 32.56 331 HIS A CA 1
ATOM 2796 C C . HIS A 1 331 ? 63.055 -1.278 -68.863 1.00 32.56 331 HIS A C 1
ATOM 2798 O O . HIS A 1 331 ? 62.081 -0.535 -68.851 1.00 32.56 331 HIS A O 1
ATOM 2804 N N . GLN A 1 332 ? 63.048 -2.493 -68.318 1.00 32.28 332 GLN A N 1
ATOM 2805 C CA . GLN A 1 332 ? 62.336 -2.804 -67.083 1.00 32.28 332 GLN A CA 1
ATOM 2806 C C . GLN A 1 332 ? 63.350 -2.699 -65.941 1.00 32.28 332 GLN A C 1
ATOM 2808 O O . GLN A 1 332 ? 64.456 -3.204 -66.099 1.00 32.28 332 GLN A O 1
ATOM 2813 N N . ILE A 1 333 ? 62.964 -2.052 -64.837 1.00 33.12 333 ILE A N 1
ATOM 2814 C CA . ILE A 1 333 ? 63.351 -2.265 -63.421 1.00 33.12 333 ILE A CA 1
ATOM 2815 C C . ILE A 1 333 ? 62.667 -1.110 -62.658 1.00 33.12 333 ILE A C 1
ATOM 2817 O O . ILE A 1 333 ? 62.951 0.055 -62.907 1.00 33.12 333 ILE A O 1
ATOM 2821 N N . VAL A 1 334 ? 61.538 -1.353 -61.985 1.00 31.52 334 VAL A N 1
ATOM 2822 C CA . VAL A 1 334 ? 61.412 -1.862 -60.602 1.00 31.52 334 VAL A CA 1
ATOM 2823 C C . VAL A 1 334 ? 61.862 -0.827 -59.565 1.00 31.52 334 VAL A C 1
ATOM 2825 O O . VAL A 1 334 ? 63.049 -0.635 -59.330 1.00 31.52 334 VAL A O 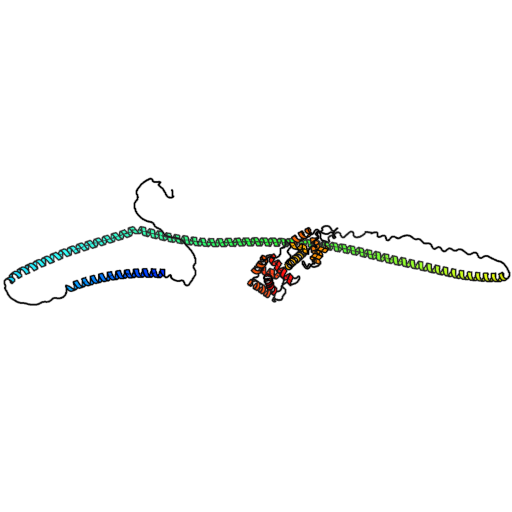1
ATOM 2828 N N . GLY A 1 335 ? 60.881 -0.244 -58.872 1.00 30.44 335 GLY A N 1
ATOM 2829 C CA . GLY A 1 335 ? 61.034 0.349 -57.546 1.00 30.44 335 GLY A CA 1
ATOM 2830 C C . GLY A 1 335 ? 60.206 -0.453 -56.543 1.00 30.44 335 GLY A C 1
ATOM 2831 O O . GLY A 1 335 ? 58.991 -0.295 -56.474 1.00 30.44 335 GLY A O 1
ATOM 2832 N N . ARG A 1 336 ? 60.857 -1.356 -55.801 1.00 33.72 336 ARG A N 1
ATOM 2833 C CA . ARG A 1 336 ? 60.329 -1.958 -54.567 1.00 33.72 336 ARG A CA 1
ATOM 2834 C C . ARG A 1 336 ? 60.490 -0.955 -53.422 1.00 33.72 336 ARG A C 1
ATOM 2836 O O . ARG A 1 336 ? 61.578 -0.407 -53.300 1.00 33.72 336 ARG A O 1
ATOM 2843 N N . ALA A 1 337 ? 59.508 -0.857 -52.526 1.00 29.48 337 ALA A N 1
ATOM 2844 C CA . ALA A 1 337 ? 59.725 -0.880 -51.073 1.00 29.48 337 ALA A CA 1
ATOM 2845 C C . ALA A 1 337 ? 58.384 -0.914 -50.318 1.00 29.48 337 ALA A C 1
ATOM 2847 O O . ALA A 1 337 ? 57.526 -0.081 -50.575 1.00 29.48 337 ALA A O 1
ATOM 2848 N N . SER A 1 338 ? 58.287 -1.876 -49.389 1.00 29.62 338 SER A N 1
ATOM 2849 C CA . SER A 1 338 ? 57.672 -1.782 -48.050 1.00 29.62 338 SER A CA 1
ATOM 2850 C C . SER A 1 338 ? 56.226 -1.263 -47.967 1.00 29.62 338 SER A C 1
ATOM 2852 O O . SER A 1 338 ? 55.952 -0.107 -48.235 1.00 29.62 338 SER A O 1
ATOM 2854 N N . GLY A 1 339 ? 55.224 -2.050 -47.576 1.00 33.97 339 GLY A N 1
ATOM 2855 C CA . GLY A 1 339 ? 55.216 -2.752 -46.298 1.00 33.97 339 GLY A CA 1
ATOM 2856 C C . GLY A 1 339 ? 55.057 -1.732 -45.171 1.00 33.97 339 GLY A C 1
ATOM 2857 O O . GLY A 1 339 ? 56.069 -1.254 -44.682 1.00 33.97 339 GLY A O 1
ATOM 2858 N N . ASP A 1 340 ? 53.811 -1.376 -44.846 1.00 29.08 340 ASP A N 1
ATOM 2859 C CA . ASP A 1 340 ? 53.381 -0.927 -43.515 1.00 29.08 340 ASP A CA 1
ATOM 2860 C C . ASP A 1 340 ? 51.847 -0.846 -43.477 1.00 29.08 340 ASP A C 1
ATOM 2862 O O . ASP A 1 340 ? 51.221 0.110 -43.936 1.00 29.08 340 ASP A O 1
ATOM 2866 N N . TYR A 1 341 ? 51.225 -1.884 -42.913 1.00 38.94 341 TYR A N 1
ATOM 2867 C CA . TYR A 1 341 ? 49.911 -1.753 -42.292 1.00 38.94 341 TYR A CA 1
ATOM 2868 C C . TYR A 1 341 ? 50.117 -0.984 -40.984 1.00 38.94 341 TYR A C 1
ATOM 2870 O O . TYR A 1 341 ? 50.345 -1.580 -39.932 1.00 38.94 341 TYR A O 1
ATOM 2878 N N . SER A 1 342 ? 50.061 0.348 -41.042 1.00 29.05 342 SER A N 1
ATOM 2879 C CA . SER A 1 342 ? 50.038 1.175 -39.839 1.00 29.05 342 SER A CA 1
ATOM 2880 C C . SER A 1 342 ? 48.620 1.222 -39.266 1.00 29.05 342 SER A C 1
ATOM 2882 O O . SER A 1 342 ? 47.784 2.072 -39.568 1.00 29.05 342 SER A O 1
ATOM 2884 N N . LEU A 1 343 ? 48.367 0.276 -38.363 1.00 38.34 343 LEU A N 1
ATOM 2885 C CA . LEU A 1 343 ? 47.541 0.512 -37.187 1.00 38.34 343 LEU A CA 1
ATOM 2886 C C . LEU A 1 343 ? 48.167 1.660 -36.387 1.00 38.34 343 LEU A C 1
ATOM 2888 O O . LEU A 1 343 ? 48.992 1.427 -35.511 1.00 38.34 343 LEU A O 1
ATOM 2892 N N . ILE A 1 344 ? 47.775 2.899 -36.676 1.00 28.55 344 ILE A N 1
ATOM 2893 C CA . ILE A 1 344 ? 47.908 4.010 -35.732 1.00 28.55 344 ILE A CA 1
ATOM 2894 C C . ILE A 1 344 ? 46.585 4.770 -35.713 1.00 28.55 344 ILE A C 1
ATOM 2896 O O . ILE A 1 344 ? 46.278 5.617 -36.547 1.00 28.55 344 ILE A O 1
ATOM 2900 N N . THR A 1 345 ? 45.787 4.390 -34.720 1.00 41.44 345 THR A N 1
ATOM 2901 C CA . THR A 1 345 ? 45.076 5.280 -33.799 1.00 41.44 345 THR A CA 1
ATOM 2902 C C . THR A 1 345 ? 45.229 6.776 -34.096 1.00 41.44 345 THR A C 1
ATOM 2904 O O . THR A 1 345 ? 46.152 7.435 -33.623 1.00 41.44 345 THR A O 1
ATOM 2907 N N . SER A 1 346 ? 44.247 7.335 -34.793 1.00 27.67 346 SER A N 1
ATOM 2908 C CA . SER A 1 346 ? 43.957 8.766 -34.760 1.00 27.67 346 SER A CA 1
ATOM 2909 C C . SER A 1 346 ? 42.665 8.959 -33.974 1.00 27.67 346 SER A C 1
ATOM 2911 O O . SER A 1 346 ? 41.570 9.055 -34.527 1.00 27.67 346 SER A O 1
ATOM 2913 N N . GLN A 1 347 ? 42.824 8.997 -32.648 1.00 39.34 347 GLN A N 1
ATOM 2914 C CA . GLN A 1 347 ? 41.887 9.640 -31.739 1.00 39.34 347 GLN A CA 1
ATOM 2915 C C . GLN A 1 347 ? 41.655 11.073 -32.214 1.00 39.34 347 GLN A C 1
ATOM 2917 O O . GLN A 1 347 ? 42.531 11.926 -32.082 1.00 39.34 347 GLN A O 1
ATOM 2922 N N . ARG A 1 348 ? 40.456 11.361 -32.711 1.00 33.19 348 ARG A N 1
ATOM 2923 C CA . ARG A 1 348 ? 39.839 12.680 -32.574 1.00 33.19 348 ARG A CA 1
ATOM 2924 C C . ARG A 1 348 ? 38.354 12.557 -32.856 1.00 33.19 348 ARG A C 1
ATOM 2926 O O . ARG A 1 348 ? 37.968 12.056 -33.906 1.00 33.19 348 ARG A O 1
ATOM 2933 N N . SER A 1 349 ? 37.579 13.108 -31.923 1.00 31.94 349 SER A N 1
ATOM 2934 C CA . SER A 1 349 ? 36.140 13.416 -31.982 1.00 31.94 349 SER A CA 1
ATOM 2935 C C . SER A 1 349 ? 35.242 12.502 -31.150 1.00 31.94 349 SER A C 1
ATOM 2937 O O . SER A 1 349 ? 34.452 11.781 -31.726 1.00 31.94 349 SER A O 1
ATOM 2939 N N . LEU A 1 350 ? 35.300 12.603 -29.815 1.00 31.39 350 LEU A N 1
ATOM 2940 C CA . LEU A 1 350 ? 34.114 12.558 -28.934 1.00 31.39 350 LEU A CA 1
ATOM 2941 C C . LEU A 1 350 ? 34.428 13.288 -27.607 1.00 31.39 350 LEU A C 1
ATOM 2943 O O . LEU A 1 350 ? 34.370 12.721 -26.523 1.00 31.39 350 LEU A O 1
ATOM 2947 N N . SER A 1 351 ? 34.792 14.572 -27.685 1.00 34.91 351 SER A N 1
ATOM 2948 C CA . SER A 1 351 ? 34.708 15.462 -26.519 1.00 34.91 351 SER A CA 1
ATOM 2949 C C . SER A 1 351 ? 33.318 16.084 -26.526 1.00 34.91 351 SER A C 1
ATOM 2951 O O . SER A 1 351 ? 33.017 16.900 -27.398 1.00 34.91 351 SER A O 1
ATOM 2953 N N . GLY A 1 352 ? 32.455 15.653 -25.601 1.00 34.38 352 GLY A N 1
ATOM 2954 C CA . GLY A 1 352 ? 31.161 16.305 -25.396 1.00 34.38 352 GLY A CA 1
ATOM 2955 C C . GLY A 1 352 ? 29.961 15.432 -25.031 1.00 34.38 352 GLY A C 1
ATOM 2956 O O . GLY A 1 352 ? 28.855 15.818 -25.383 1.00 34.38 352 GLY A O 1
ATOM 2957 N N . VAL A 1 353 ? 30.107 14.307 -24.320 1.00 33.78 353 VAL A N 1
ATOM 2958 C CA . VAL A 1 353 ? 28.956 13.651 -23.652 1.00 33.78 353 VAL A CA 1
ATOM 2959 C C . VAL A 1 353 ? 29.348 13.201 -22.243 1.00 33.78 353 VAL A C 1
ATOM 2961 O O . VAL A 1 353 ? 29.282 12.036 -21.885 1.00 33.78 353 VAL A O 1
ATOM 2964 N N . GLY A 1 354 ? 29.785 14.152 -21.421 1.00 32.28 354 GLY A N 1
ATOM 2965 C CA . GLY A 1 354 ? 29.962 13.955 -19.983 1.00 32.28 354 GLY A CA 1
ATOM 2966 C C . GLY A 1 354 ? 28.792 14.557 -19.213 1.00 32.28 354 GLY A C 1
ATOM 2967 O O . GLY A 1 354 ? 28.981 15.568 -18.545 1.00 32.28 354 GLY A O 1
ATOM 2968 N N . LYS A 1 355 ? 27.575 14.009 -19.358 1.00 31.27 355 LYS A N 1
ATOM 2969 C CA . LYS A 1 355 ? 26.439 14.283 -18.452 1.00 31.27 355 LYS A CA 1
ATOM 2970 C C . LYS A 1 355 ? 25.539 13.052 -18.301 1.00 31.27 355 LYS A C 1
ATOM 2972 O O . LYS A 1 355 ? 24.688 12.790 -19.143 1.00 31.27 355 LYS A O 1
ATOM 2977 N N . SER A 1 356 ? 25.764 12.347 -17.191 1.00 39.28 356 SER A N 1
ATOM 2978 C CA . SER A 1 356 ? 24.857 11.464 -16.443 1.00 39.28 356 SER A CA 1
ATOM 2979 C C . SER A 1 356 ? 23.889 10.585 -17.253 1.00 39.28 356 SER A C 1
ATOM 2981 O O . SER A 1 356 ? 22.764 10.990 -17.556 1.00 39.28 356 SER A O 1
ATOM 2983 N N . LYS A 1 357 ? 24.268 9.324 -17.469 1.00 41.25 357 LYS A N 1
ATOM 2984 C CA . LYS A 1 357 ? 23.316 8.226 -17.687 1.00 41.25 357 LYS A CA 1
ATOM 2985 C C . LYS A 1 357 ? 23.416 7.169 -16.582 1.00 41.25 357 LYS A C 1
ATOM 2987 O O . LYS A 1 357 ? 23.266 5.987 -16.839 1.00 41.25 357 LYS A O 1
ATOM 2992 N N . TYR A 1 358 ? 23.490 7.604 -15.327 1.00 41.75 358 TYR A N 1
ATOM 2993 C CA . TYR A 1 358 ? 22.613 6.949 -14.364 1.00 41.75 358 TYR A CA 1
ATOM 2994 C C . TYR A 1 358 ? 21.214 7.428 -14.732 1.00 41.75 358 TYR A C 1
ATOM 2996 O O . TYR A 1 358 ? 20.807 8.540 -14.383 1.00 41.75 358 TYR A O 1
ATOM 3004 N N . SER A 1 359 ? 20.480 6.631 -15.513 1.00 42.84 359 SER A N 1
ATOM 3005 C CA . SER A 1 359 ? 19.027 6.656 -15.393 1.00 42.84 359 SER A CA 1
ATOM 3006 C C . SER A 1 359 ? 18.778 6.579 -13.898 1.00 42.84 359 SER A C 1
ATOM 3008 O O . SER A 1 359 ? 19.161 5.583 -13.290 1.00 42.84 359 SER A O 1
ATOM 3010 N N . LYS A 1 360 ? 18.292 7.666 -13.285 1.00 53.78 360 LYS A N 1
ATOM 3011 C CA . LYS A 1 360 ? 17.928 7.662 -11.871 1.00 53.78 360 LYS A CA 1
ATOM 3012 C C . LYS A 1 360 ? 17.041 6.441 -11.693 1.00 53.78 360 LYS A C 1
ATOM 3014 O O . LYS A 1 360 ? 15.909 6.478 -12.171 1.00 53.78 360 LYS A O 1
ATOM 3019 N N . ILE A 1 361 ? 17.578 5.366 -11.111 1.00 63.31 361 ILE A N 1
ATOM 3020 C CA . ILE A 1 361 ? 16.796 4.175 -10.809 1.00 63.31 361 ILE A CA 1
ATOM 3021 C C . ILE A 1 361 ? 15.703 4.712 -9.911 1.00 63.31 361 ILE A C 1
ATOM 3023 O O . ILE A 1 361 ? 15.989 5.271 -8.844 1.00 63.31 361 ILE A O 1
ATOM 3027 N N . SER A 1 362 ? 14.470 4.715 -10.410 1.00 66.38 362 SER A N 1
ATOM 3028 C CA . SER A 1 362 ? 13.418 5.356 -9.656 1.00 66.38 362 SER A CA 1
ATOM 3029 C C . SER A 1 362 ? 13.231 4.530 -8.390 1.00 66.38 362 SER A C 1
ATOM 3031 O O . SER A 1 362 ? 13.253 3.297 -8.408 1.00 66.38 362 SER A O 1
ATOM 3033 N N . LYS A 1 363 ? 13.072 5.211 -7.253 1.00 74.31 363 LYS A N 1
ATOM 3034 C CA . LYS A 1 363 ? 12.810 4.533 -5.980 1.00 74.31 363 LYS A CA 1
ATOM 3035 C C . LYS A 1 363 ? 11.595 3.600 -6.100 1.00 74.31 363 LYS A C 1
ATOM 3037 O O . LYS A 1 363 ? 11.546 2.577 -5.435 1.00 74.31 363 LYS A O 1
ATOM 3042 N N . GLN A 1 364 ? 10.646 3.946 -6.973 1.00 75.38 364 GLN A N 1
ATOM 3043 C CA . GLN A 1 364 ? 9.469 3.138 -7.276 1.00 75.38 364 GLN A CA 1
ATOM 3044 C C . GLN A 1 364 ? 9.825 1.836 -8.004 1.00 75.38 364 GLN A C 1
ATOM 3046 O O . GLN A 1 364 ? 9.373 0.783 -7.560 1.00 75.38 364 GLN A O 1
ATOM 3051 N N . ASP A 1 365 ? 10.668 1.880 -9.040 1.00 74.62 365 ASP A N 1
ATOM 3052 C CA . ASP A 1 365 ? 11.097 0.680 -9.777 1.00 74.62 365 ASP A CA 1
ATOM 3053 C C . ASP A 1 365 ? 11.843 -0.286 -8.853 1.00 74.62 365 ASP A C 1
ATOM 3055 O O . ASP A 1 365 ? 11.553 -1.482 -8.825 1.00 74.62 365 ASP A O 1
ATOM 3059 N N . LEU A 1 366 ? 12.739 0.244 -8.014 1.00 83.44 366 LEU A N 1
ATOM 3060 C CA . LEU A 1 366 ? 13.477 -0.563 -7.046 1.00 83.44 366 LEU A CA 1
ATOM 3061 C C . LEU A 1 366 ? 12.549 -1.189 -5.993 1.00 83.44 366 LEU A C 1
ATOM 3063 O O . LEU A 1 366 ? 12.700 -2.365 -5.668 1.00 83.44 366 LEU A O 1
ATOM 3067 N N . CYS A 1 367 ? 11.557 -0.443 -5.491 1.00 84.25 367 CYS A N 1
ATOM 3068 C CA . CYS A 1 367 ? 10.566 -0.973 -4.550 1.00 84.25 367 CYS A CA 1
ATOM 3069 C C . CYS A 1 367 ? 9.750 -2.128 -5.148 1.00 84.25 367 CYS A C 1
ATOM 3071 O O . CYS A 1 367 ? 9.489 -3.103 -4.443 1.00 84.25 367 CYS A O 1
ATOM 3073 N N . GLN A 1 368 ? 9.367 -2.044 -6.425 1.00 84.75 368 GLN A N 1
ATOM 3074 C CA . GLN A 1 368 ? 8.637 -3.127 -7.091 1.00 84.75 368 GLN A CA 1
ATOM 3075 C C . GLN A 1 368 ? 9.510 -4.372 -7.266 1.00 84.75 368 GLN A C 1
ATOM 3077 O O . GLN A 1 368 ? 9.065 -5.477 -6.967 1.00 84.75 368 GLN A O 1
ATOM 3082 N N . ILE A 1 369 ? 10.775 -4.204 -7.664 1.00 88.56 369 ILE A N 1
ATOM 3083 C CA . ILE A 1 369 ? 11.712 -5.328 -7.811 1.00 88.56 369 ILE A CA 1
ATOM 3084 C C . ILE A 1 369 ? 11.953 -6.026 -6.465 1.00 88.56 369 ILE A C 1
ATOM 3086 O O . ILE A 1 369 ? 11.881 -7.250 -6.371 1.00 88.56 369 ILE A O 1
ATOM 3090 N N . VAL A 1 370 ? 12.172 -5.247 -5.402 1.00 89.12 370 VAL A N 1
ATOM 3091 C CA . VAL A 1 370 ? 12.314 -5.754 -4.029 1.00 89.12 370 VAL A CA 1
ATOM 3092 C C . VAL A 1 370 ? 11.087 -6.555 -3.597 1.00 89.12 370 VAL A C 1
ATOM 3094 O O . VAL A 1 370 ? 11.224 -7.611 -2.982 1.00 89.12 370 VAL A O 1
ATOM 3097 N N . LYS A 1 371 ? 9.886 -6.075 -3.929 1.00 89.25 371 LYS A N 1
ATOM 3098 C CA . LYS A 1 371 ? 8.630 -6.759 -3.616 1.00 89.25 371 LYS A CA 1
ATOM 3099 C C . LYS A 1 371 ? 8.528 -8.113 -4.326 1.00 89.25 371 LYS A C 1
ATOM 3101 O O . LYS A 1 371 ? 8.215 -9.106 -3.674 1.00 89.25 371 LYS A O 1
ATOM 3106 N N . VAL A 1 372 ? 8.877 -8.173 -5.614 1.00 90.44 372 VAL A N 1
ATOM 3107 C CA . VAL A 1 372 ? 8.919 -9.433 -6.380 1.00 90.44 372 VAL A CA 1
ATOM 3108 C C . VAL A 1 372 ? 9.902 -10.424 -5.754 1.00 90.44 372 VAL A C 1
ATOM 3110 O O . VAL A 1 372 ? 9.531 -11.575 -5.540 1.00 90.44 372 VAL A O 1
ATOM 3113 N N . ILE A 1 373 ? 11.108 -9.982 -5.376 1.00 90.62 373 ILE A N 1
ATOM 3114 C CA . ILE A 1 373 ? 12.079 -10.845 -4.680 1.00 90.62 373 ILE A CA 1
ATOM 3115 C C . ILE A 1 373 ? 11.495 -11.398 -3.381 1.00 90.62 373 ILE A C 1
ATOM 3117 O O . ILE A 1 373 ? 11.563 -12.605 -3.159 1.00 90.62 373 ILE A O 1
ATOM 3121 N N . LYS A 1 374 ? 10.891 -10.548 -2.538 1.00 91.38 374 LYS A N 1
ATOM 3122 C CA . LYS A 1 374 ? 10.273 -10.997 -1.278 1.00 91.38 374 LYS A CA 1
ATOM 3123 C C . LYS A 1 374 ? 9.224 -12.076 -1.531 1.00 91.38 374 LYS A C 1
ATOM 3125 O O . LYS A 1 374 ? 9.234 -13.100 -0.856 1.00 91.38 374 LYS A O 1
ATOM 3130 N N . PHE A 1 375 ? 8.359 -11.891 -2.524 1.00 92.44 375 PHE A N 1
ATOM 3131 C CA . PHE A 1 375 ? 7.327 -12.875 -2.855 1.00 92.44 375 PHE A CA 1
ATOM 3132 C C . PHE A 1 375 ? 7.911 -14.189 -3.348 1.00 92.44 375 PHE A C 1
ATOM 3134 O O . PHE A 1 375 ? 7.457 -15.249 -2.927 1.00 92.44 375 PHE A O 1
ATOM 3141 N N . GLN A 1 376 ? 8.938 -14.140 -4.191 1.00 90.81 376 GLN A N 1
ATOM 3142 C CA . GLN A 1 376 ? 9.585 -15.352 -4.678 1.00 90.81 376 GLN A CA 1
ATOM 3143 C C . GLN A 1 376 ? 10.311 -16.102 -3.557 1.00 90.81 376 GLN A C 1
ATOM 3145 O O . GLN A 1 376 ? 10.199 -17.322 -3.468 1.00 90.81 376 GLN A O 1
ATOM 3150 N N . MET A 1 377 ? 10.945 -15.389 -2.622 1.00 90.62 377 MET A N 1
ATOM 3151 C CA . MET A 1 377 ? 11.519 -15.997 -1.419 1.00 90.62 377 MET A CA 1
ATOM 3152 C C . MET A 1 377 ? 10.456 -16.677 -0.545 1.00 90.62 377 MET A C 1
ATOM 3154 O O . MET A 1 377 ? 10.673 -17.806 -0.108 1.00 90.62 377 MET A O 1
ATOM 3158 N N . ILE A 1 378 ? 9.295 -16.042 -0.327 1.00 91.25 378 ILE A N 1
ATOM 3159 C CA . ILE A 1 378 ? 8.166 -16.654 0.401 1.00 91.25 378 ILE A CA 1
ATOM 3160 C C . ILE A 1 378 ? 7.686 -17.918 -0.323 1.00 91.25 378 ILE A C 1
ATOM 3162 O O . ILE A 1 378 ? 7.570 -18.982 0.286 1.00 91.25 378 ILE A O 1
ATOM 3166 N N . ASN A 1 379 ? 7.451 -17.818 -1.632 1.00 89.19 379 ASN A N 1
ATOM 3167 C CA . ASN A 1 379 ? 6.898 -18.896 -2.451 1.00 89.19 379 ASN A CA 1
ATOM 3168 C C . ASN A 1 379 ? 7.815 -20.119 -2.539 1.00 89.19 379 ASN A C 1
ATOM 3170 O O . ASN A 1 379 ? 7.317 -21.249 -2.546 1.00 89.19 379 ASN A O 1
ATOM 3174 N N . ASN A 1 380 ? 9.127 -19.883 -2.587 1.00 89.12 380 ASN A N 1
ATOM 3175 C CA . ASN A 1 380 ? 10.164 -20.911 -2.635 1.00 89.12 380 ASN A CA 1
ATOM 3176 C C . ASN A 1 380 ? 10.644 -21.345 -1.240 1.00 89.12 380 ASN A C 1
ATOM 3178 O O . ASN A 1 380 ? 11.486 -22.232 -1.143 1.00 89.12 380 ASN A O 1
ATOM 3182 N N . LYS A 1 381 ? 10.104 -20.752 -0.163 1.00 89.31 381 LYS A N 1
ATOM 3183 C CA . LYS A 1 381 ? 10.493 -21.005 1.235 1.00 89.31 381 LYS A CA 1
ATOM 3184 C C . LYS A 1 381 ? 11.996 -20.809 1.488 1.00 89.31 381 LYS A C 1
ATOM 3186 O O . LYS A 1 381 ? 12.587 -21.529 2.285 1.00 89.31 381 LYS A O 1
ATOM 3191 N N . VAL A 1 382 ? 12.599 -19.819 0.828 1.00 89.00 382 VAL A N 1
ATOM 3192 C CA . VAL A 1 382 ? 14.030 -19.508 0.952 1.00 89.00 382 VAL A CA 1
ATOM 3193 C C . VAL A 1 382 ? 14.234 -18.438 2.029 1.00 89.00 382 VAL A C 1
ATOM 3195 O O . VAL A 1 382 ? 13.778 -17.301 1.853 1.00 89.00 382 VAL A O 1
ATOM 3198 N N . PRO A 1 383 ? 14.900 -18.754 3.155 1.00 87.25 383 PRO A N 1
ATOM 3199 C CA . PRO A 1 383 ? 15.236 -17.754 4.156 1.00 87.25 383 PRO A CA 1
ATOM 3200 C C . PRO A 1 383 ? 16.341 -16.829 3.638 1.00 87.25 383 PRO A C 1
ATOM 3202 O O . PRO A 1 383 ? 17.145 -17.198 2.785 1.00 87.25 383 PRO A O 1
ATOM 3205 N N . PHE A 1 384 ? 16.409 -15.613 4.186 1.00 85.12 384 PHE A N 1
ATOM 3206 C CA . PHE A 1 384 ? 17.419 -14.635 3.773 1.00 85.12 384 PHE A CA 1
ATOM 3207 C C . PHE A 1 384 ? 18.855 -15.154 3.946 1.00 85.12 384 PHE A C 1
ATOM 3209 O O . PHE A 1 384 ? 19.705 -14.878 3.107 1.00 85.12 384 PHE A O 1
ATOM 3216 N N . ASP A 1 385 ? 19.119 -15.934 4.995 1.00 83.69 385 ASP A N 1
ATOM 3217 C CA . ASP A 1 385 ? 20.461 -16.448 5.291 1.00 83.69 385 ASP A CA 1
ATOM 3218 C C . ASP A 1 385 ? 20.951 -17.495 4.269 1.00 83.69 385 ASP A C 1
ATOM 3220 O O . ASP A 1 385 ? 22.152 -17.698 4.131 1.00 83.69 385 ASP A O 1
ATOM 3224 N N . GLU A 1 386 ? 20.047 -18.123 3.509 1.00 84.50 386 GLU A N 1
ATOM 3225 C CA . GLU A 1 386 ? 20.393 -19.089 2.451 1.00 84.50 386 GLU A CA 1
ATOM 3226 C C . GLU A 1 386 ? 20.494 -18.445 1.063 1.00 84.50 386 GLU A C 1
ATOM 3228 O O . GLU A 1 386 ? 20.894 -19.092 0.095 1.00 84.50 386 GLU A O 1
ATOM 3233 N N . LEU A 1 387 ? 20.171 -17.155 0.951 1.00 83.62 387 LEU A N 1
ATOM 3234 C CA . LEU A 1 387 ? 20.085 -16.435 -0.318 1.00 83.62 387 LEU A CA 1
ATOM 3235 C C . LEU A 1 387 ? 21.417 -16.418 -1.081 1.00 83.62 387 LEU A C 1
ATOM 3237 O O . LEU A 1 387 ? 21.427 -16.433 -2.310 1.00 83.62 387 LEU A O 1
ATOM 3241 N N . ASP A 1 388 ? 22.536 -16.464 -0.359 1.00 83.19 388 ASP A N 1
ATOM 3242 C CA . ASP A 1 388 ? 23.882 -16.514 -0.933 1.00 83.19 388 ASP A CA 1
ATOM 3243 C C . ASP A 1 388 ? 24.112 -17.719 -1.839 1.00 83.19 388 ASP A C 1
ATOM 3245 O O . ASP A 1 388 ? 24.797 -17.592 -2.849 1.00 83.19 388 ASP A O 1
ATOM 3249 N N . THR A 1 389 ? 23.523 -18.868 -1.497 1.00 84.06 389 THR A N 1
ATOM 3250 C CA . THR A 1 389 ? 23.676 -20.110 -2.272 1.00 84.06 389 THR A CA 1
ATOM 3251 C C . THR A 1 389 ? 23.057 -20.007 -3.666 1.00 84.06 389 THR A C 1
ATOM 3253 O O . THR A 1 389 ? 23.443 -20.738 -4.575 1.00 84.06 389 THR A O 1
ATOM 3256 N N . TYR A 1 390 ? 22.125 -19.069 -3.834 1.00 85.88 390 TYR A N 1
ATOM 3257 C CA . TYR A 1 390 ? 21.400 -18.821 -5.074 1.00 85.88 390 TYR A CA 1
ATOM 3258 C C . TYR A 1 390 ? 21.888 -17.564 -5.793 1.00 85.88 390 TYR A C 1
ATOM 3260 O O . TYR A 1 390 ? 21.803 -17.476 -7.015 1.00 85.88 390 TYR A O 1
ATOM 3268 N N . LEU A 1 391 ? 22.406 -16.582 -5.049 1.00 85.25 391 LEU A N 1
ATOM 3269 C CA . LEU A 1 391 ? 22.938 -15.349 -5.621 1.00 85.25 391 LEU A CA 1
ATOM 3270 C C . LEU A 1 391 ? 24.369 -15.532 -6.150 1.00 85.25 391 LEU A C 1
ATOM 3272 O O . LEU A 1 391 ? 24.717 -14.963 -7.185 1.00 85.25 391 LEU A O 1
ATOM 3276 N N . PHE A 1 392 ? 25.189 -16.330 -5.457 1.00 87.31 392 PHE A N 1
ATOM 3277 C CA . PHE A 1 392 ? 26.626 -16.440 -5.694 1.00 87.31 392 PHE A CA 1
ATOM 3278 C C . PHE A 1 392 ? 27.048 -17.882 -5.998 1.00 87.31 392 PHE A C 1
ATOM 3280 O O . PHE A 1 392 ? 26.681 -18.821 -5.298 1.00 87.31 392 PHE A O 1
ATOM 3287 N N . LYS A 1 393 ? 27.915 -18.071 -6.999 1.00 77.38 393 LYS A N 1
ATOM 3288 C CA . LYS A 1 393 ? 28.454 -19.391 -7.385 1.00 77.38 393 LYS A CA 1
ATOM 3289 C C . LYS A 1 393 ? 29.609 -19.856 -6.476 1.00 77.38 393 LYS A C 1
ATOM 3291 O O . LYS A 1 393 ? 30.642 -20.291 -6.974 1.00 77.38 393 LYS A O 1
ATOM 3296 N N . ASN A 1 394 ? 29.467 -19.735 -5.151 1.00 69.56 394 ASN A N 1
ATOM 3297 C CA . ASN A 1 394 ? 30.496 -20.070 -4.143 1.00 69.56 394 ASN A CA 1
ATOM 3298 C C . ASN A 1 394 ? 31.855 -19.354 -4.316 1.00 69.56 394 ASN A C 1
ATOM 3300 O O . ASN A 1 394 ? 32.882 -19.825 -3.829 1.00 69.56 394 ASN A O 1
ATOM 3304 N N . GLN A 1 395 ? 31.869 -18.213 -5.002 1.00 75.69 395 GLN A N 1
ATOM 3305 C CA . GLN A 1 395 ? 33.051 -17.365 -5.169 1.00 75.69 395 GLN A CA 1
ATOM 3306 C C . GLN A 1 395 ? 33.051 -16.237 -4.124 1.00 75.69 395 GLN A C 1
ATOM 3308 O O . GLN A 1 395 ? 32.026 -15.963 -3.498 1.00 75.69 395 GLN A O 1
ATOM 3313 N N . ILE A 1 396 ? 34.202 -15.595 -3.899 1.00 78.25 396 ILE A N 1
ATOM 3314 C CA . ILE A 1 396 ? 34.321 -14.441 -2.979 1.00 78.25 396 ILE A CA 1
ATOM 3315 C C . ILE A 1 396 ? 33.821 -13.154 -3.653 1.00 78.25 396 ILE A C 1
ATOM 3317 O O . ILE A 1 396 ? 33.247 -12.277 -3.000 1.00 78.25 396 ILE A O 1
ATOM 3321 N N . GLU A 1 397 ? 34.012 -13.068 -4.964 1.00 83.44 397 GLU A N 1
ATOM 3322 C CA . GLU A 1 397 ? 33.628 -11.939 -5.799 1.00 83.44 397 GLU A CA 1
ATOM 3323 C C . GLU A 1 397 ? 32.741 -12.441 -6.937 1.00 83.44 397 GLU A C 1
ATOM 3325 O O . GLU A 1 397 ? 32.873 -13.587 -7.363 1.00 83.44 397 GLU A O 1
ATOM 3330 N N . THR A 1 398 ? 31.830 -11.594 -7.401 1.00 85.12 398 THR A N 1
ATOM 3331 C CA . THR A 1 398 ? 30.910 -11.896 -8.507 1.00 85.12 398 THR A CA 1
ATOM 3332 C C . THR A 1 398 ? 31.021 -10.783 -9.538 1.00 85.12 398 THR A C 1
ATOM 3334 O O . THR A 1 398 ? 31.272 -9.634 -9.167 1.00 85.12 398 THR A O 1
ATOM 3337 N N . THR A 1 399 ? 30.862 -11.099 -10.822 1.00 87.00 399 THR A N 1
ATOM 3338 C CA . THR A 1 399 ? 30.780 -10.097 -11.900 1.00 87.00 399 THR A CA 1
ATOM 3339 C C . THR A 1 399 ? 29.349 -9.593 -12.097 1.00 87.00 399 THR A C 1
ATOM 3341 O O . THR A 1 399 ? 28.381 -10.229 -11.678 1.00 87.00 399 THR A O 1
ATOM 3344 N N . LEU A 1 400 ? 29.185 -8.428 -12.732 1.00 85.56 400 LEU A N 1
ATOM 3345 C CA . LEU A 1 400 ? 27.862 -7.829 -12.925 1.00 85.56 400 LEU A CA 1
ATOM 3346 C C . LEU A 1 400 ? 26.934 -8.741 -13.743 1.00 85.56 400 LEU A C 1
ATOM 3348 O O . LEU A 1 400 ? 25.748 -8.853 -13.432 1.00 85.56 400 LEU A O 1
ATOM 3352 N N . ASP A 1 401 ? 27.467 -9.404 -14.768 1.00 87.06 401 ASP A N 1
ATOM 3353 C CA . ASP A 1 401 ? 26.682 -10.296 -15.623 1.00 87.06 401 ASP A CA 1
ATOM 3354 C C . ASP A 1 401 ? 26.316 -11.604 -14.913 1.00 87.06 401 ASP A C 1
ATOM 3356 O O . ASP A 1 401 ? 25.172 -12.041 -15.010 1.00 87.06 401 ASP A O 1
ATOM 3360 N N . GLU A 1 402 ? 27.203 -12.160 -14.083 1.00 88.50 402 GLU A N 1
ATOM 3361 C CA . GLU A 1 402 ? 26.851 -13.303 -13.231 1.00 88.50 402 GLU A CA 1
ATOM 3362 C C . GLU A 1 402 ? 25.751 -12.956 -12.226 1.00 88.50 402 GLU A C 1
ATOM 3364 O O . GLU A 1 402 ? 24.860 -13.771 -11.996 1.00 88.50 402 GLU A O 1
ATOM 3369 N N . LEU A 1 403 ? 25.770 -11.747 -11.652 1.00 88.56 403 LEU A N 1
ATOM 3370 C CA . LEU A 1 403 ? 24.705 -11.306 -10.754 1.00 88.56 403 LEU A CA 1
ATOM 3371 C C . LEU A 1 403 ? 23.372 -11.131 -11.499 1.00 88.56 403 LEU A C 1
ATOM 3373 O O . LEU A 1 403 ? 22.330 -11.528 -10.974 1.00 88.56 403 LEU A O 1
ATOM 3377 N N . LYS A 1 404 ? 23.384 -10.564 -12.715 1.00 90.38 404 LYS A N 1
ATOM 3378 C CA . LYS A 1 404 ? 22.178 -10.463 -13.558 1.00 90.38 404 LYS A CA 1
ATOM 3379 C C . LYS A 1 404 ? 21.602 -11.843 -13.859 1.00 90.38 404 LYS A C 1
ATOM 3381 O O . LYS A 1 404 ? 20.394 -12.025 -13.715 1.00 90.38 404 LYS A O 1
ATOM 3386 N N . ASP A 1 405 ? 22.453 -12.796 -14.228 1.00 89.44 405 ASP A N 1
ATOM 3387 C CA . ASP A 1 405 ? 22.048 -14.166 -14.535 1.00 89.44 405 ASP A CA 1
ATOM 3388 C C . ASP A 1 405 ? 21.470 -14.867 -13.300 1.00 89.44 405 ASP A C 1
ATOM 3390 O O . ASP A 1 405 ? 20.393 -15.459 -13.379 1.00 89.44 405 ASP A O 1
ATOM 3394 N N . SER A 1 406 ? 22.125 -14.750 -12.137 1.00 89.50 406 SER A N 1
ATOM 3395 C CA . SER A 1 406 ? 21.615 -15.288 -10.868 1.00 89.50 406 SER A CA 1
ATOM 3396 C C . SER A 1 406 ? 20.240 -14.715 -10.515 1.00 89.50 406 SER A C 1
ATOM 3398 O O . SER A 1 406 ? 19.337 -15.460 -10.140 1.00 89.50 406 SER A O 1
ATOM 3400 N N . LEU A 1 407 ? 20.033 -13.407 -10.693 1.00 89.94 407 LEU A N 1
ATOM 3401 C CA . LEU A 1 407 ? 18.757 -12.737 -10.416 1.00 89.94 407 LEU A CA 1
ATOM 3402 C C . LEU A 1 407 ? 17.620 -13.130 -11.380 1.00 89.94 407 LEU A C 1
ATOM 3404 O O . LEU A 1 407 ? 16.449 -12.955 -11.038 1.00 89.94 407 LEU A O 1
ATOM 3408 N N . GLN A 1 408 ? 17.936 -13.669 -12.560 1.00 90.00 408 GLN A N 1
ATOM 3409 C CA . GLN A 1 408 ? 16.945 -14.200 -13.506 1.00 90.00 408 GLN A CA 1
ATOM 3410 C C . GLN A 1 408 ? 16.578 -15.667 -13.239 1.00 90.00 408 GLN A C 1
ATOM 3412 O O . GLN A 1 408 ? 15.585 -16.153 -13.781 1.00 90.00 408 GLN A O 1
ATOM 3417 N N . GLN A 1 409 ? 17.338 -16.387 -12.404 1.00 84.50 409 GLN A N 1
ATOM 3418 C CA . GLN A 1 409 ? 17.026 -17.777 -12.062 1.00 84.50 409 GLN A CA 1
ATOM 3419 C C . GLN A 1 409 ? 15.659 -17.898 -11.384 1.00 84.50 409 GLN A C 1
ATOM 3421 O O . GLN A 1 409 ? 15.192 -16.969 -10.726 1.00 84.50 409 GLN A O 1
ATOM 3426 N N . SER A 1 410 ? 15.043 -19.081 -11.471 1.00 68.88 410 SER A N 1
ATOM 3427 C CA . SER A 1 410 ? 13.671 -19.354 -11.008 1.00 68.88 410 SER A CA 1
ATOM 3428 C C . SER A 1 410 ? 13.386 -18.981 -9.549 1.00 68.88 410 SER A C 1
ATOM 3430 O O . SER A 1 410 ? 12.232 -18.794 -9.177 1.00 68.88 410 SER A O 1
ATOM 3432 N N . ILE A 1 411 ? 14.423 -18.870 -8.720 1.00 84.88 411 ILE A N 1
ATOM 3433 C CA . ILE A 1 411 ? 14.314 -18.555 -7.294 1.00 84.88 411 ILE A CA 1
ATOM 3434 C C . ILE A 1 411 ? 13.955 -17.089 -7.053 1.00 84.88 411 ILE A C 1
ATOM 3436 O O . ILE A 1 411 ? 13.219 -16.802 -6.113 1.00 84.88 411 ILE A O 1
ATOM 3440 N N . PHE A 1 412 ? 14.430 -16.179 -7.909 1.00 85.75 412 PHE A N 1
ATOM 3441 C CA . PHE A 1 412 ? 14.096 -14.749 -7.875 1.00 85.75 412 PHE A CA 1
ATOM 3442 C C . PHE A 1 412 ? 13.187 -14.339 -9.035 1.00 85.75 412 PHE A C 1
ATOM 3444 O O . PHE A 1 412 ? 12.407 -13.402 -8.896 1.00 85.75 412 PHE A O 1
ATOM 3451 N N . ASN A 1 413 ? 13.279 -15.057 -10.158 1.00 86.19 413 ASN A N 1
ATOM 3452 C CA . ASN A 1 413 ? 12.439 -14.960 -11.346 1.00 86.19 413 ASN A CA 1
ATOM 3453 C C . ASN A 1 413 ? 12.213 -13.512 -11.815 1.00 86.19 413 ASN A C 1
ATOM 3455 O O . ASN A 1 413 ? 11.096 -13.130 -12.181 1.00 86.19 413 ASN A O 1
ATOM 3459 N N . LEU A 1 414 ? 13.260 -12.683 -11.744 1.00 89.56 414 LEU A N 1
ATOM 3460 C CA . LEU A 1 414 ? 13.202 -11.316 -12.239 1.00 89.56 414 LEU A CA 1
ATOM 3461 C C . LEU A 1 414 ? 13.299 -11.319 -13.758 1.00 89.56 414 LEU A C 1
ATOM 3463 O O . LEU A 1 414 ? 14.076 -12.069 -14.346 1.00 89.56 414 LEU A O 1
ATOM 3467 N N . ASN A 1 415 ? 12.551 -10.429 -14.406 1.00 89.44 415 ASN A N 1
ATOM 3468 C CA . ASN A 1 415 ? 12.730 -10.230 -15.838 1.00 89.44 415 ASN A CA 1
ATOM 3469 C C . ASN A 1 415 ? 14.090 -9.555 -16.139 1.00 89.44 415 ASN A C 1
ATOM 3471 O O . ASN A 1 415 ? 14.803 -9.082 -15.245 1.00 89.44 415 ASN A O 1
ATOM 3475 N N . LYS A 1 416 ? 14.466 -9.503 -17.419 1.00 87.75 416 LYS A N 1
ATOM 3476 C CA . LYS A 1 416 ? 15.762 -8.957 -17.857 1.00 87.75 416 LYS A CA 1
ATOM 3477 C C . LYS A 1 416 ? 15.996 -7.509 -17.405 1.00 87.75 416 LYS A C 1
ATOM 3479 O O . LYS A 1 416 ? 17.108 -7.157 -17.011 1.00 87.75 416 LYS A O 1
ATOM 3484 N N . ASP A 1 417 ? 14.956 -6.684 -17.414 1.00 86.94 417 ASP A N 1
ATOM 3485 C CA . ASP A 1 417 ? 15.064 -5.276 -17.027 1.00 86.94 417 ASP A CA 1
ATOM 3486 C C . ASP A 1 417 ? 15.176 -5.129 -15.505 1.00 86.94 417 ASP A C 1
ATOM 3488 O O . ASP A 1 417 ? 16.044 -4.414 -15.009 1.00 86.94 417 ASP A O 1
ATOM 3492 N N . GLN A 1 418 ? 14.361 -5.868 -14.750 1.00 88.88 418 GLN A N 1
ATOM 3493 C CA . GLN A 1 418 ? 14.370 -5.897 -13.286 1.00 88.88 418 GLN A CA 1
ATOM 3494 C C . GLN A 1 418 ? 15.702 -6.416 -12.733 1.00 88.88 418 GLN A C 1
ATOM 3496 O O . GLN A 1 418 ? 16.269 -5.806 -11.825 1.00 88.88 418 GLN A O 1
ATOM 3501 N N . SER A 1 419 ? 16.224 -7.508 -13.300 1.00 89.50 419 SER A N 1
ATOM 3502 C CA . SER A 1 419 ? 17.540 -8.052 -12.944 1.00 89.50 419 SER A CA 1
ATOM 3503 C C . SER A 1 419 ? 18.655 -7.060 -13.257 1.00 89.50 419 SER A C 1
ATOM 3505 O O . SER A 1 419 ? 19.512 -6.840 -12.410 1.00 89.50 419 SER A O 1
ATOM 3507 N N . SER A 1 420 ? 18.608 -6.384 -14.409 1.00 86.50 420 SER A N 1
ATOM 3508 C CA . SER A 1 420 ? 19.595 -5.360 -14.766 1.00 86.50 420 SER A CA 1
ATOM 3509 C C . SER A 1 420 ? 19.555 -4.160 -13.817 1.00 86.50 420 SER A C 1
ATOM 3511 O O . SER A 1 420 ? 20.599 -3.713 -13.350 1.00 86.50 420 SER A O 1
ATOM 3513 N N . ILE A 1 421 ? 18.362 -3.648 -13.495 1.00 86.56 421 ILE A N 1
ATOM 3514 C CA . ILE A 1 421 ? 18.186 -2.515 -12.576 1.00 86.56 421 ILE A CA 1
ATOM 3515 C C . ILE A 1 421 ? 18.713 -2.863 -11.184 1.00 86.56 421 ILE A C 1
ATOM 3517 O O . ILE A 1 421 ? 19.483 -2.091 -10.611 1.00 86.56 421 ILE A O 1
ATOM 3521 N N . LEU A 1 422 ? 18.320 -4.017 -10.641 1.00 88.31 422 LEU A N 1
ATOM 3522 C CA . LEU A 1 422 ? 18.752 -4.422 -9.311 1.00 88.31 422 LEU A CA 1
ATOM 3523 C C . LEU A 1 422 ? 20.240 -4.764 -9.276 1.00 88.31 422 LEU A C 1
ATOM 3525 O O . LEU A 1 422 ? 20.914 -4.318 -8.357 1.00 88.31 422 LEU A O 1
ATOM 3529 N N . ALA A 1 423 ? 20.762 -5.501 -10.259 1.00 87.88 423 ALA A N 1
ATOM 3530 C CA . ALA A 1 423 ? 22.182 -5.834 -10.321 1.00 87.88 423 ALA A CA 1
ATOM 3531 C C . ALA A 1 423 ? 23.038 -4.565 -10.349 1.00 87.88 423 ALA A C 1
ATOM 3533 O O . ALA A 1 423 ? 23.959 -4.448 -9.551 1.00 87.88 423 ALA A O 1
ATOM 3534 N N . ASN A 1 424 ? 22.676 -3.579 -11.178 1.00 84.56 424 ASN A N 1
ATOM 3535 C CA . ASN A 1 424 ? 23.368 -2.289 -11.232 1.00 84.56 424 ASN A CA 1
ATOM 3536 C C . ASN A 1 424 ? 23.282 -1.523 -9.903 1.00 84.56 424 ASN A C 1
ATOM 3538 O O . ASN A 1 424 ? 24.260 -0.908 -9.490 1.00 84.56 424 ASN A O 1
ATOM 3542 N N . TYR A 1 425 ? 22.132 -1.561 -9.221 1.00 86.25 425 TYR A N 1
ATOM 3543 C CA . TYR A 1 425 ? 21.978 -0.924 -7.911 1.00 86.25 425 TYR A CA 1
ATOM 3544 C C . TYR A 1 425 ? 22.814 -1.615 -6.826 1.00 86.25 425 TYR A C 1
ATOM 3546 O O . TYR A 1 425 ? 23.444 -0.950 -6.012 1.00 86.25 425 TYR A O 1
ATOM 3554 N N . LEU A 1 426 ? 22.822 -2.950 -6.808 1.00 85.62 426 LEU A N 1
ATOM 3555 C CA . LEU A 1 426 ? 23.606 -3.743 -5.864 1.00 85.62 426 LEU A CA 1
ATOM 3556 C C . LEU A 1 426 ? 25.112 -3.629 -6.127 1.00 85.62 426 LEU A C 1
ATOM 3558 O O . LEU A 1 426 ? 25.889 -3.711 -5.177 1.00 85.62 426 LEU A O 1
ATOM 3562 N N . PHE A 1 427 ? 25.504 -3.421 -7.389 1.00 81.94 427 PHE A N 1
ATOM 3563 C CA . PHE A 1 427 ? 26.904 -3.263 -7.771 1.00 81.94 427 PHE A CA 1
ATOM 3564 C C . PHE A 1 427 ? 27.534 -1.951 -7.308 1.00 81.94 427 PHE A C 1
ATOM 3566 O O . PHE A 1 427 ? 28.751 -1.917 -7.156 1.00 81.94 427 PHE A O 1
ATOM 3573 N N . ASP A 1 428 ? 26.721 -0.921 -7.031 1.00 68.31 428 ASP A N 1
ATOM 3574 C CA . ASP A 1 428 ? 27.097 0.327 -6.343 1.00 68.31 428 ASP A CA 1
ATOM 3575 C C . ASP A 1 428 ? 28.515 0.819 -6.698 1.00 68.31 428 ASP A C 1
ATOM 3577 O O . ASP A 1 428 ? 29.373 0.977 -5.828 1.00 68.31 428 ASP A O 1
ATOM 3581 N N . GLN A 1 429 ? 28.799 0.971 -7.998 1.00 60.72 429 GLN A N 1
ATOM 3582 C CA . GLN A 1 429 ? 30.068 1.521 -8.471 1.00 60.72 429 GLN A CA 1
ATOM 3583 C C . GLN A 1 429 ? 29.869 2.995 -8.818 1.00 60.72 429 GLN A C 1
ATOM 3585 O O . GLN A 1 429 ? 29.179 3.321 -9.778 1.00 60.72 429 GLN A O 1
ATOM 3590 N N . GLU A 1 430 ? 30.466 3.883 -8.021 1.00 50.47 430 GLU A N 1
ATOM 3591 C CA . GLU A 1 430 ? 30.459 5.332 -8.272 1.00 50.47 430 GLU A CA 1
ATOM 3592 C C . GLU A 1 430 ? 31.427 5.747 -9.400 1.00 50.47 430 GLU A C 1
ATOM 3594 O O . GLU A 1 430 ? 31.299 6.844 -9.943 1.00 50.47 430 GLU A O 1
ATOM 3599 N N . ASP A 1 431 ? 32.357 4.868 -9.794 1.00 47.28 431 ASP A N 1
ATOM 3600 C CA . ASP A 1 431 ? 33.409 5.161 -10.769 1.00 47.28 431 ASP A CA 1
ATOM 3601 C C . ASP A 1 431 ? 33.157 4.476 -12.124 1.00 47.28 431 ASP A C 1
ATOM 3603 O O . ASP A 1 431 ? 33.334 3.266 -12.273 1.00 47.28 431 ASP A O 1
ATOM 3607 N N . ASP A 1 432 ? 32.858 5.280 -13.151 1.00 50.41 432 ASP A N 1
ATOM 3608 C CA . ASP A 1 432 ? 32.577 4.883 -14.548 1.00 50.41 432 ASP A CA 1
ATOM 3609 C C . ASP A 1 432 ? 33.725 4.112 -15.264 1.00 50.41 432 ASP A C 1
ATOM 3611 O O . ASP A 1 432 ? 33.637 3.817 -16.456 1.00 50.41 432 ASP A O 1
ATOM 3615 N N . ILE A 1 433 ? 34.835 3.807 -14.580 1.00 51.12 433 ILE A N 1
ATOM 3616 C CA . ILE A 1 433 ? 36.090 3.332 -15.189 1.00 51.12 433 ILE A CA 1
ATOM 3617 C C . ILE A 1 433 ? 36.247 1.798 -15.123 1.00 51.12 433 ILE A C 1
ATOM 3619 O O . ILE A 1 433 ? 37.078 1.252 -15.842 1.00 51.12 433 ILE A O 1
ATOM 3623 N N . ASN A 1 434 ? 35.472 1.067 -14.309 1.00 54.09 434 ASN A N 1
ATOM 3624 C CA . ASN A 1 434 ? 35.727 -0.364 -14.048 1.00 54.09 434 ASN A CA 1
ATOM 3625 C C . ASN A 1 434 ? 34.471 -1.265 -14.003 1.00 54.09 434 ASN A C 1
ATOM 3627 O O . ASN A 1 434 ? 34.369 -2.126 -13.132 1.00 54.09 434 ASN A O 1
ATOM 3631 N N . PHE A 1 435 ? 33.559 -1.144 -14.973 1.00 55.72 435 PHE A N 1
ATOM 3632 C CA . PHE A 1 435 ? 32.357 -1.998 -15.058 1.00 55.72 435 PHE A CA 1
ATOM 3633 C C . PHE A 1 435 ? 32.638 -3.514 -15.148 1.00 55.72 435 PHE A C 1
ATOM 3635 O O . PHE A 1 435 ? 31.768 -4.309 -14.798 1.00 55.72 435 PHE A O 1
ATOM 3642 N N . ASP A 1 436 ? 33.848 -3.912 -15.551 1.00 61.72 436 ASP A N 1
ATOM 3643 C CA . ASP A 1 436 ? 34.254 -5.320 -15.668 1.00 61.72 436 ASP A CA 1
ATOM 3644 C C . ASP A 1 436 ? 34.910 -5.886 -14.394 1.00 61.72 436 ASP A C 1
ATOM 3646 O O . ASP A 1 436 ? 35.274 -7.063 -14.357 1.00 61.72 436 ASP A O 1
ATOM 3650 N N . LYS A 1 437 ? 35.104 -5.080 -13.336 1.00 68.06 437 LYS A N 1
ATOM 3651 C CA . LYS A 1 437 ? 35.727 -5.579 -12.100 1.00 68.06 437 LYS A CA 1
ATOM 3652 C C . LYS A 1 437 ? 34.710 -6.309 -11.214 1.00 68.06 437 LYS A C 1
ATOM 3654 O O . LYS A 1 437 ? 33.666 -5.727 -10.905 1.00 68.06 437 LYS A O 1
ATOM 3659 N N . PRO A 1 438 ? 35.024 -7.536 -10.753 1.00 78.19 438 PRO A N 1
ATOM 3660 C CA . PRO A 1 438 ? 34.214 -8.241 -9.766 1.00 78.19 438 PRO A CA 1
ATOM 3661 C C . PRO A 1 438 ? 34.031 -7.416 -8.485 1.00 78.19 438 PRO A C 1
ATOM 3663 O O . PRO A 1 438 ? 34.926 -6.673 -8.076 1.00 78.19 438 PRO A O 1
ATOM 3666 N N . GLN A 1 439 ? 32.875 -7.554 -7.835 1.00 79.81 439 GLN A N 1
ATOM 3667 C CA . GLN A 1 439 ? 32.590 -6.908 -6.552 1.00 79.81 439 GLN A CA 1
ATOM 3668 C C . GLN A 1 439 ? 32.494 -7.953 -5.436 1.00 79.81 439 GLN A C 1
ATOM 3670 O O . GLN A 1 439 ? 32.053 -9.082 -5.648 1.00 79.81 439 GLN A O 1
ATOM 3675 N N . ASN A 1 440 ? 32.889 -7.564 -4.223 1.00 83.81 440 ASN A N 1
ATOM 3676 C CA . ASN A 1 440 ? 32.835 -8.429 -3.050 1.00 83.81 440 ASN A CA 1
ATOM 3677 C C . ASN A 1 440 ? 31.385 -8.777 -2.663 1.00 83.81 440 ASN A C 1
ATOM 3679 O O . ASN A 1 440 ? 30.566 -7.894 -2.383 1.00 83.81 440 ASN A O 1
ATOM 3683 N N . ASN A 1 441 ? 31.105 -10.074 -2.539 1.00 86.50 441 ASN A N 1
ATOM 3684 C CA . ASN A 1 441 ? 29.775 -10.608 -2.242 1.00 86.50 441 ASN A CA 1
ATOM 3685 C C . ASN A 1 441 ? 29.197 -10.112 -0.904 1.00 86.50 441 ASN A C 1
ATOM 3687 O O . ASN A 1 441 ? 27.984 -9.936 -0.771 1.00 86.50 441 ASN A O 1
ATOM 3691 N N . SER A 1 442 ? 30.047 -9.802 0.082 1.00 84.12 442 SER A N 1
ATOM 3692 C CA . SER A 1 442 ? 29.610 -9.237 1.369 1.00 84.12 442 SER A CA 1
ATOM 3693 C C . SER A 1 442 ? 28.980 -7.845 1.232 1.00 84.12 442 SER A C 1
ATOM 3695 O O . SER A 1 442 ? 28.031 -7.518 1.953 1.00 84.12 442 SER A O 1
ATOM 3697 N N . ARG A 1 443 ? 29.462 -7.031 0.281 1.00 83.88 443 ARG A N 1
ATOM 3698 C CA . ARG A 1 443 ? 28.926 -5.692 0.010 1.00 83.88 443 ARG A CA 1
ATOM 3699 C C . ARG A 1 443 ? 27.549 -5.790 -0.635 1.00 83.88 443 ARG A C 1
ATOM 3701 O O . ARG A 1 443 ? 26.609 -5.186 -0.119 1.00 83.88 443 ARG A O 1
ATOM 3708 N N . ILE A 1 444 ? 27.426 -6.617 -1.675 1.00 86.06 444 ILE A N 1
ATOM 3709 C CA . ILE A 1 444 ? 26.158 -6.923 -2.355 1.00 86.06 444 ILE A CA 1
ATOM 3710 C C . ILE A 1 444 ? 25.116 -7.407 -1.335 1.00 86.06 444 ILE A C 1
ATOM 3712 O O . ILE A 1 444 ? 24.005 -6.876 -1.275 1.00 86.06 444 ILE A O 1
ATOM 3716 N N . ARG A 1 445 ? 25.495 -8.349 -0.457 1.00 84.69 445 ARG A N 1
ATOM 3717 C CA . ARG A 1 445 ? 24.623 -8.876 0.606 1.00 84.69 445 ARG A CA 1
ATOM 3718 C C . ARG A 1 445 ? 24.138 -7.788 1.558 1.00 84.69 445 ARG A C 1
ATOM 3720 O O . ARG A 1 445 ? 22.964 -7.770 1.915 1.00 84.69 445 ARG A O 1
ATOM 3727 N N . SER A 1 446 ? 25.022 -6.887 1.981 1.00 84.12 446 SER A N 1
ATOM 3728 C CA . SER A 1 446 ? 24.675 -5.801 2.905 1.00 84.12 446 SER A CA 1
ATOM 3729 C C . SER A 1 446 ? 23.647 -4.833 2.302 1.00 84.12 446 SER A C 1
ATOM 3731 O O . SER A 1 446 ? 22.657 -4.479 2.955 1.00 84.12 446 SER A O 1
ATOM 3733 N N . ILE A 1 447 ? 23.826 -4.467 1.028 1.00 85.88 447 ILE A N 1
ATOM 3734 C CA . ILE A 1 447 ? 22.879 -3.609 0.303 1.00 85.88 447 ILE A CA 1
ATOM 3735 C C . ILE A 1 447 ? 21.540 -4.336 0.144 1.00 85.88 447 ILE A C 1
ATOM 3737 O O . ILE A 1 447 ? 20.497 -3.786 0.500 1.00 85.88 447 ILE A O 1
ATOM 3741 N N . LEU A 1 448 ? 21.556 -5.598 -0.294 1.00 87.44 448 LEU A N 1
ATOM 3742 C CA . LEU A 1 448 ? 20.337 -6.387 -0.470 1.00 87.44 448 LEU A CA 1
ATOM 3743 C C . LEU A 1 448 ? 19.585 -6.603 0.853 1.00 87.44 448 LEU A C 1
ATOM 3745 O O . LEU A 1 448 ? 18.366 -6.463 0.895 1.00 87.44 448 LEU A O 1
ATOM 3749 N N . LYS A 1 449 ? 20.293 -6.859 1.960 1.00 86.56 449 LYS A N 1
ATOM 3750 C CA . LYS A 1 449 ? 19.698 -6.979 3.303 1.00 86.56 449 LYS A CA 1
ATOM 3751 C C . LYS A 1 449 ? 18.959 -5.711 3.722 1.00 86.56 449 LYS A C 1
ATOM 3753 O O . LYS A 1 449 ? 17.869 -5.786 4.293 1.00 86.56 449 LYS A O 1
ATOM 3758 N N . THR A 1 450 ? 19.553 -4.561 3.416 1.00 85.25 450 THR A N 1
ATOM 3759 C CA . THR A 1 450 ? 18.966 -3.245 3.682 1.00 85.25 450 THR A CA 1
ATOM 3760 C C . THR A 1 450 ? 17.727 -3.020 2.817 1.00 85.25 450 THR A C 1
ATOM 3762 O O . THR A 1 450 ? 16.700 -2.593 3.334 1.00 85.25 450 THR A O 1
ATOM 3765 N N . LEU A 1 451 ? 17.780 -3.377 1.529 1.00 87.19 451 LEU A N 1
ATOM 3766 C CA . LEU A 1 451 ? 16.633 -3.276 0.620 1.00 87.19 451 LEU A CA 1
ATOM 3767 C C . LEU A 1 451 ? 15.465 -4.180 1.022 1.00 87.19 451 LEU A C 1
ATOM 3769 O O . LEU A 1 451 ? 14.306 -3.793 0.883 1.00 87.19 451 LEU A O 1
ATOM 3773 N N . LEU A 1 452 ? 15.749 -5.385 1.521 1.00 87.50 452 LEU A N 1
ATOM 3774 C CA . LEU A 1 452 ? 14.717 -6.331 1.936 1.00 87.50 452 LEU A CA 1
ATOM 3775 C C . LEU A 1 452 ? 14.156 -6.050 3.345 1.00 87.50 452 LEU A C 1
ATOM 3777 O O . LEU A 1 452 ? 13.287 -6.793 3.793 1.00 87.50 452 LEU A O 1
ATOM 3781 N N . ASP A 1 453 ? 14.555 -4.971 4.025 1.00 80.44 453 ASP A N 1
ATOM 3782 C CA . ASP A 1 453 ? 14.134 -4.620 5.396 1.00 80.44 453 ASP A CA 1
ATOM 3783 C C . ASP A 1 453 ? 14.383 -5.737 6.436 1.00 80.44 453 ASP A C 1
ATOM 3785 O O . ASP A 1 453 ? 13.546 -5.969 7.308 1.00 80.44 453 ASP A O 1
ATOM 3789 N N . ASN A 1 454 ? 15.503 -6.469 6.361 1.00 70.31 454 ASN A N 1
ATOM 3790 C CA . ASN A 1 454 ? 15.742 -7.655 7.209 1.00 70.31 454 ASN A CA 1
ATOM 3791 C C . ASN A 1 454 ? 14.606 -8.698 7.135 1.00 70.31 454 ASN A C 1
ATOM 3793 O O . ASN A 1 454 ? 14.178 -9.239 8.159 1.00 70.31 454 ASN A O 1
ATOM 3797 N N . PHE A 1 455 ? 14.107 -8.950 5.923 1.00 83.38 455 PHE A N 1
ATOM 3798 C CA . PHE A 1 455 ? 13.050 -9.920 5.649 1.00 83.38 455 PHE A CA 1
ATOM 3799 C C . PHE A 1 455 ? 13.276 -11.271 6.354 1.00 83.38 455 PHE A C 1
ATOM 3801 O O . PHE A 1 455 ? 14.378 -11.822 6.352 1.00 83.38 455 PHE A O 1
ATOM 3808 N N . ARG A 1 456 ? 12.196 -11.818 6.921 1.00 81.31 456 ARG A N 1
ATOM 3809 C CA . ARG A 1 456 ? 12.120 -13.169 7.486 1.00 81.31 456 ARG A CA 1
ATOM 3810 C C . ARG A 1 456 ? 10.924 -13.889 6.883 1.00 81.31 456 ARG A C 1
ATOM 3812 O O . ARG A 1 456 ? 9.907 -13.254 6.610 1.00 81.31 456 ARG A O 1
ATOM 3819 N N . LEU A 1 457 ? 11.042 -15.204 6.716 1.00 88.12 457 LEU A N 1
ATOM 3820 C CA . LEU A 1 457 ? 9.929 -16.020 6.245 1.00 88.12 457 LEU A CA 1
ATOM 3821 C C . LEU A 1 457 ? 8.738 -15.950 7.223 1.00 88.12 457 LEU A C 1
ATOM 3823 O O . LEU A 1 457 ? 8.955 -15.868 8.439 1.00 88.12 457 LEU A O 1
ATOM 3827 N N . PRO A 1 458 ? 7.495 -16.013 6.711 1.00 88.00 458 PRO A N 1
ATOM 3828 C CA . PRO A 1 458 ? 6.301 -16.195 7.527 1.00 88.00 458 PRO A CA 1
ATOM 3829 C C . PRO A 1 458 ? 6.444 -17.405 8.454 1.00 88.00 458 PRO A C 1
ATOM 3831 O O . PRO A 1 458 ? 6.908 -18.466 8.037 1.00 88.00 458 PRO A O 1
ATOM 3834 N N . ASN A 1 459 ? 6.063 -17.234 9.717 1.00 89.94 459 ASN A N 1
ATOM 3835 C CA . ASN A 1 459 ? 6.098 -18.283 10.733 1.00 89.94 459 ASN A CA 1
ATOM 3836 C C . ASN A 1 459 ? 4.673 -18.686 11.148 1.00 89.94 459 ASN A C 1
ATOM 3838 O O . ASN A 1 459 ? 3.696 -18.076 10.719 1.00 89.94 459 ASN A O 1
ATOM 3842 N N . ASN A 1 460 ? 4.550 -19.676 12.035 1.00 90.38 460 ASN A N 1
ATOM 3843 C CA . ASN A 1 460 ? 3.239 -20.149 12.495 1.00 90.38 460 ASN A CA 1
ATOM 3844 C C . ASN A 1 460 ? 2.379 -19.035 13.111 1.00 90.38 460 ASN A C 1
ATOM 3846 O O . ASN A 1 460 ? 1.179 -19.021 12.888 1.00 90.38 460 ASN A O 1
ATOM 3850 N N . ALA A 1 461 ? 2.977 -18.046 13.783 1.00 90.88 461 ALA A N 1
ATOM 3851 C CA . ALA A 1 461 ? 2.223 -16.919 14.330 1.00 90.88 461 ALA A CA 1
ATOM 3852 C C . ALA A 1 461 ? 1.566 -16.054 13.237 1.00 90.88 461 ALA A C 1
ATOM 3854 O O . ALA A 1 461 ? 0.448 -15.587 13.428 1.00 90.88 461 ALA A O 1
ATOM 3855 N N . VAL A 1 462 ? 2.227 -15.869 12.087 1.00 92.56 462 VAL A N 1
ATOM 3856 C CA . VAL A 1 462 ? 1.644 -15.198 10.908 1.00 92.56 462 VAL A CA 1
ATOM 3857 C C . VAL A 1 462 ? 0.466 -16.011 10.366 1.00 92.56 462 VAL A C 1
ATOM 3859 O O . VAL A 1 462 ? -0.594 -15.471 10.072 1.00 92.56 462 VAL A O 1
ATOM 3862 N N . PHE A 1 463 ? 0.622 -17.329 10.277 1.00 92.94 463 PHE A N 1
ATOM 3863 C CA . PHE A 1 463 ? -0.430 -18.226 9.802 1.00 92.94 463 PHE A CA 1
ATOM 3864 C C . PHE A 1 463 ? -1.645 -18.265 10.734 1.00 92.94 463 PHE A C 1
ATOM 3866 O O . PHE A 1 463 ? -2.781 -18.186 10.264 1.00 92.94 463 PHE A O 1
ATOM 3873 N N . ASP A 1 464 ? -1.416 -18.317 12.043 1.00 92.06 464 ASP A N 1
ATOM 3874 C CA . ASP A 1 464 ? -2.466 -18.271 13.058 1.00 92.06 464 ASP A CA 1
ATOM 3875 C C . ASP A 1 464 ? -3.178 -16.910 13.063 1.00 92.06 464 ASP A C 1
ATOM 3877 O O . ASP A 1 464 ? -4.404 -16.859 13.167 1.00 92.06 464 ASP A O 1
ATOM 3881 N N . GLU A 1 465 ? -2.439 -15.809 12.872 1.00 94.81 465 GLU A N 1
ATOM 3882 C CA . GLU A 1 465 ? -3.007 -14.464 12.714 1.00 94.81 465 GLU A CA 1
ATOM 3883 C C . GLU A 1 465 ? -3.959 -14.398 11.513 1.00 94.81 465 GLU A C 1
ATOM 3885 O O . GLU A 1 465 ? -5.069 -13.875 11.644 1.00 94.81 465 GLU A O 1
ATOM 3890 N N . ILE A 1 466 ? -3.559 -14.942 10.358 1.00 92.06 466 ILE A N 1
ATOM 3891 C CA . ILE A 1 466 ? -4.409 -14.977 9.160 1.00 92.06 466 ILE A CA 1
ATOM 3892 C C . ILE A 1 466 ? -5.669 -15.804 9.430 1.00 92.06 466 ILE A C 1
ATOM 3894 O O . ILE A 1 466 ? -6.766 -15.337 9.134 1.00 92.06 466 ILE A O 1
ATOM 3898 N N . LYS A 1 467 ? -5.545 -16.991 10.038 1.00 90.44 467 LYS A N 1
ATOM 3899 C CA . LYS A 1 467 ? -6.697 -17.858 10.350 1.00 90.44 467 LYS A CA 1
ATOM 3900 C C . LYS A 1 467 ? -7.673 -17.213 11.333 1.00 90.44 467 LYS A C 1
ATOM 3902 O O . LYS A 1 467 ? -8.882 -17.306 11.143 1.00 90.44 467 LYS A O 1
ATOM 3907 N N . ALA A 1 468 ? -7.163 -16.564 12.378 1.00 91.00 468 ALA A N 1
ATOM 3908 C CA . ALA A 1 468 ? -7.995 -15.920 13.391 1.00 91.00 468 ALA A CA 1
ATOM 3909 C C . ALA A 1 468 ? -8.798 -14.748 12.804 1.00 91.00 468 ALA A C 1
ATOM 3911 O O . ALA A 1 468 ? -9.992 -14.602 13.078 1.00 91.00 468 ALA A O 1
ATOM 3912 N N . ASN A 1 469 ? -8.142 -13.937 11.971 1.00 91.00 469 ASN A N 1
ATOM 3913 C CA . ASN A 1 469 ? -8.729 -12.755 11.348 1.00 91.00 469 ASN A CA 1
ATOM 3914 C C . ASN A 1 469 ? -9.641 -13.086 10.157 1.00 91.00 469 ASN A C 1
ATOM 3916 O O . ASN A 1 469 ? -10.667 -12.432 9.982 1.00 91.00 469 ASN A O 1
ATOM 3920 N N . LEU A 1 470 ? -9.310 -14.108 9.366 1.00 89.56 470 LEU A N 1
ATOM 3921 C CA . LEU A 1 470 ? -10.113 -14.604 8.241 1.00 89.56 470 LEU A CA 1
ATOM 3922 C C . LEU A 1 470 ? -10.868 -15.886 8.616 1.00 89.56 470 LEU A C 1
ATOM 3924 O O . LEU A 1 470 ? -10.896 -16.857 7.863 1.00 89.56 470 LEU A O 1
ATOM 3928 N N . ASN A 1 471 ? -11.489 -15.894 9.796 1.00 87.25 471 ASN A N 1
ATOM 3929 C CA . ASN A 1 471 ? -12.378 -16.980 10.202 1.00 87.25 471 ASN A CA 1
ATOM 3930 C C . ASN A 1 471 ? -13.611 -17.080 9.277 1.00 87.25 471 ASN A C 1
ATOM 3932 O O . ASN A 1 471 ? -13.872 -16.185 8.473 1.00 87.25 471 ASN A O 1
ATOM 3936 N N . ALA A 1 472 ? -14.397 -18.154 9.413 1.00 85.06 472 ALA A N 1
ATOM 3937 C CA . ALA A 1 472 ? -15.542 -18.429 8.540 1.00 85.06 472 ALA A CA 1
ATOM 3938 C C . ALA A 1 472 ? -16.517 -17.241 8.401 1.00 85.06 472 ALA A C 1
ATOM 3940 O O . ALA A 1 472 ? -16.915 -16.919 7.283 1.00 85.06 472 ALA A O 1
ATOM 3941 N N . ASN A 1 473 ? -16.828 -16.548 9.503 1.00 86.62 473 ASN A N 1
ATOM 3942 C CA . ASN A 1 473 ? -17.754 -15.411 9.503 1.00 86.62 473 ASN A CA 1
ATOM 3943 C C . ASN A 1 473 ? -17.177 -14.210 8.739 1.00 86.62 473 ASN A C 1
ATOM 3945 O O . ASN A 1 473 ? -17.846 -13.635 7.881 1.00 86.62 473 ASN A O 1
ATOM 3949 N N . ASN A 1 474 ? -15.924 -13.842 9.022 1.00 89.56 474 ASN A N 1
ATOM 3950 C CA . ASN A 1 474 ? -15.267 -12.720 8.348 1.00 89.56 474 ASN A CA 1
ATOM 3951 C C . ASN A 1 474 ? -15.044 -13.016 6.863 1.00 89.56 474 ASN A C 1
ATOM 3953 O O . ASN A 1 474 ? -15.253 -12.148 6.018 1.00 89.56 474 ASN A O 1
ATOM 3957 N N . LEU A 1 475 ? -14.663 -14.250 6.536 1.00 88.31 475 LEU A N 1
ATOM 3958 C CA . LEU A 1 475 ? -14.477 -14.697 5.164 1.00 88.31 475 LEU A CA 1
ATOM 3959 C C . LEU A 1 475 ? -15.782 -14.614 4.365 1.00 88.31 475 LEU A C 1
ATOM 3961 O O . LEU A 1 475 ? -15.777 -14.093 3.252 1.00 88.31 475 LEU A O 1
ATOM 3965 N N . GLU A 1 476 ? -16.894 -15.098 4.921 1.00 88.50 476 GLU A N 1
ATOM 3966 C CA . GLU A 1 476 ? -18.209 -15.042 4.276 1.00 88.50 476 GLU A CA 1
ATOM 3967 C C . GLU A 1 476 ? -18.674 -13.597 4.063 1.00 88.50 476 GLU A C 1
ATOM 3969 O O . GLU A 1 476 ? -19.133 -13.248 2.972 1.00 88.50 476 GLU A O 1
ATOM 3974 N N . MET A 1 477 ? -18.477 -12.733 5.061 1.00 91.69 477 MET A N 1
ATOM 3975 C CA . MET A 1 477 ? -18.773 -11.304 4.963 1.00 91.69 477 MET A CA 1
ATOM 3976 C C . MET A 1 477 ? -17.963 -10.629 3.845 1.00 91.69 477 MET A C 1
ATOM 3978 O O . MET A 1 477 ? -18.546 -9.968 2.984 1.00 91.69 477 MET A O 1
ATOM 3982 N N . ILE A 1 478 ? -16.640 -10.825 3.815 1.00 90.00 478 ILE A N 1
ATOM 3983 C CA . ILE A 1 478 ? -15.756 -10.255 2.785 1.00 90.00 478 ILE A CA 1
ATOM 3984 C C . ILE A 1 478 ? -16.139 -10.772 1.395 1.00 90.00 478 ILE A C 1
ATOM 3986 O O . ILE A 1 478 ? -16.264 -9.986 0.456 1.00 90.00 478 ILE A O 1
ATOM 3990 N N . CYS A 1 479 ? -16.370 -12.082 1.254 1.00 88.25 479 CYS A N 1
ATOM 3991 C CA . CYS A 1 479 ? -16.798 -12.672 -0.014 1.00 88.25 479 CYS A CA 1
ATOM 3992 C C . CYS A 1 479 ? -18.125 -12.067 -0.487 1.00 88.25 479 CYS A C 1
ATOM 3994 O O . CYS A 1 479 ? -18.254 -11.725 -1.661 1.00 88.25 479 CYS A O 1
ATOM 3996 N N . SER A 1 480 ? -19.084 -11.877 0.422 1.00 87.88 480 SER A N 1
ATOM 3997 C CA . SER A 1 480 ? -20.388 -11.281 0.112 1.00 87.88 480 SER A CA 1
ATOM 3998 C C . SER A 1 480 ? -20.266 -9.819 -0.327 1.00 87.88 480 SER A C 1
ATOM 4000 O O . SER A 1 480 ? -20.921 -9.403 -1.283 1.00 87.88 480 SER A O 1
ATOM 4002 N N . GLN A 1 481 ? -19.400 -9.036 0.323 1.00 88.94 481 GLN A N 1
ATOM 4003 C CA . GLN A 1 481 ? -19.126 -7.644 -0.054 1.00 88.94 481 GLN A CA 1
ATOM 4004 C C . GLN A 1 481 ? -18.416 -7.539 -1.410 1.00 88.94 481 GLN A C 1
ATOM 4006 O O . GLN A 1 481 ? -18.754 -6.684 -2.226 1.00 88.94 481 GLN A O 1
ATOM 4011 N N . LEU A 1 482 ? -17.465 -8.430 -1.693 1.00 85.44 482 LEU A N 1
ATOM 4012 C CA . LEU A 1 482 ? -16.819 -8.498 -3.004 1.00 85.44 482 LEU A CA 1
ATOM 4013 C C . LEU A 1 482 ? -17.815 -8.887 -4.103 1.00 85.44 482 LEU A C 1
ATOM 4015 O O . LEU A 1 482 ? -17.842 -8.266 -5.165 1.00 85.44 482 LEU A O 1
ATOM 4019 N N . GLN A 1 483 ? -18.680 -9.868 -3.841 1.00 85.56 483 GLN A N 1
ATOM 4020 C CA . GLN A 1 483 ? -19.723 -10.275 -4.783 1.00 85.56 483 GLN A CA 1
ATOM 4021 C C . GLN A 1 483 ? -20.740 -9.156 -5.036 1.00 85.56 483 GLN A C 1
ATOM 4023 O O . GLN A 1 483 ? -21.124 -8.943 -6.185 1.00 85.56 483 GLN A O 1
ATOM 4028 N N . SER A 1 484 ? -21.147 -8.408 -4.006 1.00 84.06 484 SER A N 1
ATOM 4029 C CA . SER A 1 484 ? -22.100 -7.303 -4.166 1.00 84.06 484 SER A CA 1
ATOM 4030 C C . SER A 1 484 ? -21.497 -6.114 -4.921 1.00 84.06 484 SER A C 1
ATOM 4032 O O . SER A 1 484 ? -22.164 -5.536 -5.779 1.00 84.06 484 SER A O 1
ATOM 4034 N N . LYS A 1 485 ? -20.223 -5.785 -4.665 1.00 80.31 485 LYS A N 1
ATOM 4035 C CA . LYS A 1 485 ? -19.518 -4.659 -5.297 1.00 80.31 485 LYS A CA 1
ATOM 4036 C C . LYS A 1 485 ? -19.196 -4.914 -6.774 1.00 80.31 485 LYS A C 1
ATOM 4038 O O . LYS A 1 485 ? -19.228 -3.974 -7.564 1.00 80.31 485 LYS A O 1
ATOM 4043 N N . PHE A 1 486 ? -18.927 -6.165 -7.162 1.00 74.00 486 PHE A N 1
ATOM 4044 C CA . PHE A 1 486 ? -18.430 -6.506 -8.506 1.00 74.00 486 PHE A CA 1
ATOM 4045 C C . PHE A 1 486 ? -19.332 -7.456 -9.318 1.00 74.00 486 PHE A C 1
ATOM 4047 O O . PHE A 1 486 ? -18.980 -7.819 -10.440 1.00 74.00 486 PHE A O 1
ATOM 4054 N N . GLN A 1 487 ? -20.497 -7.831 -8.777 1.00 67.75 487 GLN A N 1
ATOM 4055 C CA . GLN A 1 487 ? -21.594 -8.578 -9.420 1.00 67.75 487 GLN A CA 1
ATOM 4056 C C . GLN A 1 487 ? -21.260 -9.980 -9.983 1.00 67.75 487 GLN A C 1
ATOM 4058 O O . GLN A 1 487 ? -22.152 -10.649 -10.502 1.00 67.75 487 GLN A O 1
ATOM 4063 N N . SER A 1 488 ? -20.020 -10.474 -9.873 1.00 68.81 488 SER A N 1
ATOM 4064 C CA . SER A 1 488 ? -19.635 -11.829 -10.300 1.00 68.81 488 SER A CA 1
ATOM 4065 C C . SER A 1 488 ? -18.443 -12.376 -9.500 1.00 68.81 488 SER A C 1
ATOM 4067 O O . SER A 1 488 ? -17.443 -11.671 -9.349 1.00 68.81 488 SER A O 1
ATOM 4069 N N . PRO A 1 489 ? -18.488 -13.645 -9.047 1.00 64.69 489 PRO A N 1
ATOM 4070 C CA . PRO A 1 489 ? -17.387 -14.282 -8.320 1.00 64.69 489 PRO A CA 1
ATOM 4071 C C . PRO A 1 489 ? -16.189 -14.668 -9.200 1.00 64.69 489 PRO A C 1
ATOM 4073 O O . PRO A 1 489 ? -15.107 -14.909 -8.674 1.00 64.69 489 PRO A O 1
ATOM 4076 N N . ARG A 1 490 ? -16.364 -14.702 -10.531 1.00 67.44 490 ARG A N 1
ATOM 4077 C CA . ARG A 1 490 ? -15.327 -15.111 -11.501 1.00 67.44 490 ARG A CA 1
ATOM 4078 C C . ARG A 1 490 ? -14.515 -13.952 -12.081 1.00 67.44 490 ARG A C 1
ATOM 4080 O O . ARG A 1 490 ? -13.758 -14.143 -13.029 1.00 67.44 490 ARG A O 1
ATOM 4087 N N . ASN A 1 491 ? -14.689 -12.744 -11.557 1.00 74.75 491 ASN A N 1
ATOM 4088 C CA . ASN A 1 491 ? -13.891 -11.605 -11.987 1.00 74.75 491 ASN A CA 1
ATOM 4089 C C . ASN A 1 491 ? -12.556 -11.597 -11.238 1.00 74.75 491 ASN A C 1
ATOM 4091 O O . ASN A 1 491 ? -12.520 -11.800 -10.026 1.00 74.75 491 ASN A O 1
ATOM 4095 N N . LYS A 1 492 ? -11.465 -11.325 -11.962 1.00 81.25 492 LYS A N 1
ATOM 4096 C CA . LYS A 1 492 ? -10.163 -11.056 -11.347 1.00 81.25 492 LYS A CA 1
ATOM 4097 C C . LYS A 1 492 ? -10.212 -9.697 -10.653 1.00 81.25 492 LYS A C 1
ATOM 4099 O O . LYS A 1 492 ? -10.447 -8.679 -11.302 1.00 81.25 492 LYS A O 1
ATOM 4104 N N . LEU A 1 493 ? -9.980 -9.703 -9.350 1.00 84.75 493 LEU A N 1
ATOM 4105 C CA . LEU A 1 493 ? -9.982 -8.543 -8.464 1.00 84.75 493 LEU A CA 1
ATOM 4106 C C . LEU A 1 493 ? -8.552 -8.169 -8.088 1.00 84.75 493 LEU A C 1
ATOM 4108 O O . LEU A 1 493 ? -7.670 -9.028 -8.091 1.00 84.75 493 LEU A O 1
ATOM 4112 N N . ASN A 1 494 ? -8.298 -6.904 -7.756 1.00 89.56 494 ASN A N 1
ATOM 4113 C CA . ASN A 1 494 ? -6.977 -6.494 -7.295 1.00 89.56 494 ASN A CA 1
ATOM 4114 C C . ASN A 1 494 ? -6.817 -6.869 -5.818 1.00 89.56 494 ASN A C 1
ATOM 4116 O O . ASN A 1 494 ? -7.689 -6.564 -5.010 1.00 89.56 494 ASN A O 1
ATOM 4120 N N . VAL A 1 495 ? -5.689 -7.470 -5.431 1.00 90.12 495 VAL A N 1
ATOM 4121 C CA . VAL A 1 495 ? -5.415 -7.783 -4.014 1.00 90.12 495 VAL A CA 1
ATOM 4122 C C . VAL A 1 495 ? -5.448 -6.522 -3.133 1.00 90.12 495 VAL A C 1
ATOM 4124 O O . VAL A 1 495 ? -5.797 -6.598 -1.959 1.00 90.12 495 VAL A O 1
ATOM 4127 N N . ASN A 1 496 ? -5.184 -5.336 -3.689 1.00 89.69 496 ASN A N 1
ATOM 4128 C CA . ASN A 1 496 ? -5.346 -4.084 -2.948 1.00 89.69 496 ASN A CA 1
ATOM 4129 C C . ASN A 1 496 ? -6.806 -3.806 -2.546 1.00 89.69 496 ASN A C 1
ATOM 4131 O O . ASN A 1 496 ? -7.020 -3.297 -1.450 1.00 89.69 496 ASN A O 1
ATOM 4135 N N . ASP A 1 497 ? -7.796 -4.199 -3.357 1.00 86.44 497 ASP A N 1
ATOM 4136 C CA . ASP A 1 497 ? -9.220 -4.050 -3.015 1.00 86.44 497 ASP A CA 1
ATOM 4137 C C . ASP A 1 497 ? -9.576 -4.919 -1.798 1.00 86.44 497 ASP A C 1
ATOM 4139 O O . ASP A 1 497 ? -10.332 -4.511 -0.917 1.00 86.44 497 ASP A O 1
ATOM 4143 N N . LEU A 1 498 ? -8.980 -6.114 -1.715 1.00 90.38 498 LEU A N 1
ATOM 4144 C CA . LEU A 1 498 ? -9.101 -6.996 -0.555 1.00 90.38 498 LEU A CA 1
ATOM 4145 C C . LEU A 1 498 ? -8.485 -6.358 0.695 1.00 90.38 498 LEU A C 1
ATOM 4147 O O . LEU A 1 498 ? -9.075 -6.405 1.771 1.00 90.38 498 LEU A O 1
ATOM 4151 N N . PHE A 1 499 ? -7.313 -5.739 0.562 1.00 92.94 499 PHE A N 1
ATOM 4152 C CA . PHE A 1 499 ? -6.645 -5.067 1.678 1.00 92.94 499 PHE A CA 1
ATOM 4153 C C . PHE A 1 499 ? -7.383 -3.813 2.150 1.00 92.94 499 PHE A C 1
ATOM 4155 O O . PHE A 1 499 ? -7.351 -3.504 3.342 1.00 92.94 499 PHE A O 1
ATOM 4162 N N . GLU A 1 500 ? -8.057 -3.097 1.252 1.00 90.50 500 GLU A N 1
ATOM 4163 C CA . GLU A 1 500 ? -8.971 -2.017 1.622 1.00 90.50 500 GLU A CA 1
ATOM 4164 C C . GLU A 1 500 ? -10.178 -2.557 2.388 1.00 90.50 500 GLU A C 1
ATOM 4166 O O . GLU A 1 500 ? -10.466 -2.058 3.473 1.00 90.50 500 GLU A O 1
ATOM 4171 N N . LEU A 1 501 ? -10.798 -3.642 1.919 1.00 89.88 501 LEU A N 1
ATOM 4172 C CA . LEU A 1 501 ? -11.903 -4.285 2.635 1.00 89.88 501 LEU A CA 1
ATOM 4173 C C . LEU A 1 501 ? -11.497 -4.801 4.015 1.00 89.88 501 LEU A C 1
ATOM 4175 O O . LEU A 1 501 ? -12.274 -4.689 4.960 1.00 89.88 501 LEU A O 1
ATOM 4179 N N . PHE A 1 502 ? -10.285 -5.336 4.171 1.00 92.38 502 PHE A N 1
ATOM 4180 C CA . PHE A 1 502 ? -9.783 -5.708 5.494 1.00 92.38 502 PHE A CA 1
ATOM 4181 C C . PHE A 1 502 ? -9.757 -4.501 6.434 1.00 92.38 502 PHE A C 1
ATOM 4183 O O . PHE A 1 502 ? -10.200 -4.610 7.573 1.00 92.38 502 PHE A O 1
ATOM 4190 N N . LYS A 1 503 ? -9.317 -3.333 5.952 1.00 89.38 503 LYS A N 1
ATOM 4191 C CA . LYS A 1 503 ? -9.312 -2.101 6.752 1.00 89.38 503 LYS A CA 1
ATOM 4192 C C . LYS A 1 503 ? -10.718 -1.593 7.056 1.00 89.38 503 LYS A C 1
ATOM 4194 O O . LYS A 1 503 ? -10.964 -1.195 8.187 1.00 89.38 503 LYS A O 1
ATOM 4199 N N . GLU A 1 504 ? -11.618 -1.602 6.076 1.00 88.88 504 GLU A N 1
ATOM 4200 C CA . GLU A 1 504 ? -13.007 -1.147 6.244 1.00 88.88 504 GLU A CA 1
ATOM 4201 C C . GLU A 1 504 ? -13.776 -1.997 7.265 1.00 88.88 504 GLU A C 1
ATOM 4203 O O . GLU A 1 504 ? -14.616 -1.474 7.990 1.00 88.88 504 GLU A O 1
ATOM 4208 N N . ASN A 1 505 ? -13.456 -3.290 7.354 1.00 87.38 505 ASN A N 1
ATOM 4209 C CA . ASN A 1 505 ? -14.083 -4.231 8.280 1.00 87.38 505 ASN A CA 1
ATOM 4210 C C . ASN A 1 505 ? -13.286 -4.439 9.586 1.00 87.38 505 ASN A C 1
ATOM 4212 O O . ASN A 1 505 ? -13.488 -5.439 10.272 1.00 87.38 505 ASN A O 1
ATOM 4216 N N . ASP A 1 506 ? -12.362 -3.531 9.926 1.00 87.19 506 ASP A N 1
ATOM 4217 C CA . ASP A 1 506 ? -11.528 -3.587 11.140 1.00 87.19 506 ASP A CA 1
ATOM 4218 C C . ASP A 1 506 ? -10.680 -4.875 11.303 1.00 87.19 506 ASP A C 1
ATOM 4220 O O . ASP A 1 506 ? -10.230 -5.219 12.401 1.00 87.19 506 ASP A O 1
ATOM 4224 N N . ILE A 1 507 ? -10.383 -5.571 10.203 1.00 90.38 507 ILE A N 1
ATOM 4225 C CA . ILE A 1 507 ? -9.526 -6.760 10.178 1.00 90.38 507 ILE A CA 1
ATOM 4226 C C . ILE A 1 507 ? -8.059 -6.318 10.180 1.00 90.38 507 ILE A C 1
ATOM 4228 O O . ILE A 1 507 ? -7.539 -5.759 9.211 1.00 90.38 507 ILE A O 1
ATOM 4232 N N . LYS A 1 508 ? -7.363 -6.583 11.290 1.00 88.38 508 LYS A N 1
ATOM 4233 C CA . LYS A 1 508 ? -5.973 -6.157 11.501 1.00 88.38 508 LYS A CA 1
ATOM 4234 C C . LYS A 1 508 ? -5.009 -7.299 11.212 1.00 88.38 508 LYS A C 1
ATOM 4236 O O . LYS A 1 508 ? -4.881 -8.219 12.012 1.00 88.38 508 LYS A O 1
ATOM 4241 N N . LEU A 1 509 ? -4.304 -7.190 10.090 1.00 91.50 509 LEU A N 1
ATOM 4242 C CA . LEU A 1 509 ? -3.223 -8.093 9.703 1.00 91.50 509 LEU A CA 1
ATOM 4243 C C . LEU A 1 509 ? -1.875 -7.373 9.770 1.00 91.50 509 LEU A C 1
ATOM 4245 O O . LEU A 1 509 ? -1.739 -6.227 9.331 1.00 91.50 509 LEU A O 1
ATOM 4249 N N . SER A 1 510 ? -0.862 -8.055 10.297 1.00 91.94 510 SER A N 1
ATOM 4250 C CA . SER A 1 510 ? 0.520 -7.589 10.271 1.00 91.94 510 SER A CA 1
ATOM 4251 C C . SER A 1 510 ? 1.055 -7.453 8.839 1.00 91.94 510 SER A C 1
ATOM 4253 O O . SER A 1 510 ? 0.552 -8.062 7.892 1.00 91.94 510 SER A O 1
ATOM 4255 N N . LYS A 1 511 ? 2.139 -6.682 8.669 1.00 89.62 511 LYS A N 1
ATOM 4256 C CA . LYS A 1 511 ? 2.825 -6.549 7.369 1.00 89.62 511 LYS A CA 1
ATOM 4257 C C . LYS A 1 511 ? 3.235 -7.915 6.803 1.00 89.62 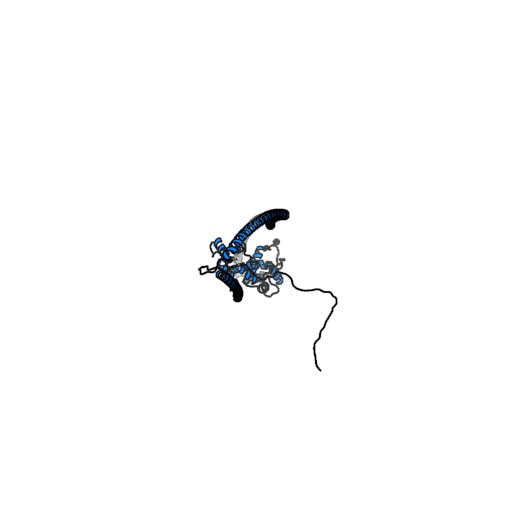511 LYS A C 1
ATOM 4259 O O . LYS A 1 511 ? 3.079 -8.137 5.612 1.00 89.62 511 LYS A O 1
ATOM 4264 N N . ALA A 1 512 ? 3.704 -8.830 7.655 1.00 89.38 512 ALA A N 1
ATOM 4265 C CA . ALA A 1 512 ? 4.099 -10.174 7.239 1.00 89.38 512 ALA A CA 1
ATOM 4266 C C . ALA A 1 512 ? 2.903 -11.007 6.744 1.00 89.38 512 ALA A C 1
ATOM 4268 O O . ALA A 1 512 ? 3.030 -11.719 5.751 1.00 89.38 512 ALA A O 1
ATOM 4269 N N . SER A 1 513 ? 1.741 -10.872 7.393 1.00 92.31 513 SER A N 1
ATOM 4270 C CA . SER A 1 513 ? 0.491 -11.501 6.954 1.00 92.31 513 SER A CA 1
ATOM 4271 C C . SER A 1 513 ? 0.032 -10.971 5.597 1.00 92.31 513 SER A C 1
ATOM 4273 O O . SER A 1 513 ? -0.292 -11.755 4.710 1.00 92.31 513 SER A O 1
ATOM 4275 N N . LEU A 1 514 ? 0.071 -9.652 5.394 1.00 93.12 514 LEU A N 1
ATOM 4276 C CA . LEU A 1 514 ? -0.273 -9.039 4.108 1.00 93.12 514 LEU A CA 1
ATOM 4277 C C . LEU A 1 514 ? 0.708 -9.439 2.995 1.00 93.12 514 LEU A C 1
ATOM 4279 O O . LEU A 1 514 ? 0.265 -9.820 1.913 1.00 93.12 514 LEU A O 1
ATOM 4283 N N . ASP A 1 515 ? 2.018 -9.422 3.270 1.00 91.12 515 ASP A N 1
ATOM 4284 C CA . ASP A 1 515 ? 3.054 -9.848 2.319 1.00 91.12 515 ASP A CA 1
ATOM 4285 C C . ASP A 1 515 ? 2.861 -11.325 1.920 1.00 91.12 515 ASP A C 1
ATOM 4287 O O . ASP A 1 515 ? 3.007 -11.670 0.747 1.00 91.12 515 ASP A O 1
ATOM 4291 N N . TYR A 1 516 ? 2.481 -12.198 2.864 1.00 93.44 516 TYR A N 1
ATOM 4292 C CA . TYR A 1 516 ? 2.167 -13.599 2.573 1.00 93.44 516 TYR A CA 1
ATOM 4293 C C . TYR A 1 516 ? 0.925 -13.741 1.686 1.00 93.44 516 TYR A C 1
ATOM 4295 O O . TYR A 1 516 ? 0.995 -14.408 0.653 1.00 93.44 516 TYR A O 1
ATOM 4303 N N . ILE A 1 517 ? -0.186 -13.087 2.043 1.00 93.56 517 ILE A N 1
ATOM 4304 C CA . ILE A 1 517 ? -1.434 -13.131 1.263 1.00 93.56 517 ILE A CA 1
ATOM 4305 C C . ILE A 1 517 ? -1.191 -12.635 -0.165 1.00 93.56 517 ILE A C 1
ATOM 4307 O O . ILE A 1 517 ? -1.601 -13.278 -1.131 1.00 93.56 517 ILE A O 1
ATOM 4311 N N . GLU A 1 518 ? -0.478 -11.521 -0.318 1.00 93.88 518 GLU A N 1
ATOM 4312 C CA . GLU A 1 518 ? -0.158 -10.991 -1.639 1.00 93.88 518 GLU A CA 1
ATOM 4313 C C . GLU A 1 518 ? 0.765 -11.933 -2.426 1.00 93.88 518 GLU A C 1
ATOM 4315 O O . GLU A 1 518 ? 0.524 -12.173 -3.610 1.00 93.88 518 GLU A O 1
ATOM 4320 N N . SER A 1 519 ? 1.768 -12.534 -1.772 1.00 93.19 519 SER A N 1
ATOM 4321 C CA . SER A 1 519 ? 2.668 -13.507 -2.408 1.00 93.19 519 SER A CA 1
ATOM 4322 C C . SER A 1 519 ? 1.945 -14.768 -2.895 1.00 93.19 519 SER A C 1
ATOM 4324 O O . SER A 1 519 ? 2.276 -15.287 -3.965 1.00 93.19 519 SER A O 1
ATOM 4326 N N . TYR A 1 520 ? 0.924 -15.219 -2.157 1.00 93.38 520 TYR A N 1
ATOM 4327 C CA . TYR A 1 520 ? 0.097 -16.369 -2.510 1.00 93.38 520 TYR A CA 1
ATOM 4328 C C . TYR A 1 520 ? -0.668 -16.114 -3.813 1.00 93.38 520 TYR A C 1
ATOM 4330 O O . TYR A 1 520 ? -0.598 -16.910 -4.753 1.00 93.38 520 TYR A O 1
ATOM 4338 N N . PHE A 1 521 ? -1.327 -14.960 -3.924 1.00 93.19 521 PHE A N 1
ATOM 4339 C CA . PHE A 1 521 ? -2.048 -14.589 -5.143 1.00 93.19 521 PHE A CA 1
ATOM 4340 C C . PHE A 1 521 ? -1.117 -14.283 -6.315 1.00 93.19 521 PHE A C 1
ATOM 4342 O O . PHE A 1 521 ? -1.417 -14.658 -7.451 1.00 93.19 521 PHE A O 1
ATOM 4349 N N . PHE A 1 522 ? 0.049 -13.696 -6.038 1.00 91.25 522 PHE A N 1
ATOM 4350 C CA . PHE A 1 522 ? 1.109 -13.515 -7.025 1.00 91.25 522 PHE A CA 1
ATOM 4351 C C . PHE A 1 522 ? 1.584 -14.854 -7.612 1.00 91.25 522 PHE A C 1
ATOM 4353 O O . PHE A 1 522 ? 1.817 -14.949 -8.821 1.00 91.25 522 PHE A O 1
ATOM 4360 N N . LYS A 1 523 ? 1.691 -15.901 -6.779 1.00 90.88 523 LYS A N 1
ATOM 4361 C CA . LYS A 1 523 ? 2.031 -17.267 -7.206 1.00 90.88 523 LYS A CA 1
ATOM 4362 C C . LYS A 1 523 ? 0.942 -17.871 -8.087 1.00 90.88 523 LYS A C 1
ATOM 4364 O O . LYS A 1 523 ? 1.255 -18.392 -9.156 1.00 90.88 523 LYS A O 1
ATOM 4369 N N . LEU A 1 524 ? -0.320 -17.784 -7.658 1.00 88.31 524 LEU A N 1
ATOM 4370 C CA . LEU A 1 524 ? -1.460 -18.335 -8.401 1.00 88.31 524 LEU A CA 1
ATOM 4371 C C . LEU A 1 524 ? -1.621 -17.699 -9.786 1.00 88.31 524 LEU A C 1
ATOM 4373 O O . LEU A 1 524 ? -1.960 -18.389 -10.744 1.00 88.31 524 LEU A O 1
ATOM 4377 N N . ASN A 1 525 ? -1.343 -16.401 -9.906 1.00 83.62 525 ASN A N 1
ATOM 4378 C CA . ASN A 1 525 ? -1.568 -15.643 -11.136 1.00 83.62 525 ASN A CA 1
ATOM 4379 C C . ASN A 1 525 ? -0.292 -15.345 -11.927 1.00 83.62 525 ASN A C 1
ATOM 4381 O O . ASN A 1 525 ? -0.333 -14.507 -12.825 1.00 83.62 525 ASN A O 1
ATOM 4385 N N . GLN A 1 526 ? 0.817 -16.017 -11.601 1.00 77.06 526 GLN A N 1
ATOM 4386 C CA . GLN A 1 526 ? 2.088 -15.949 -12.327 1.00 77.06 526 GLN A CA 1
ATOM 4387 C C . GLN A 1 526 ? 2.487 -14.511 -12.699 1.00 77.06 526 GLN A C 1
ATOM 4389 O O . GLN A 1 526 ? 2.554 -14.169 -13.875 1.00 77.06 526 GLN A O 1
ATOM 4394 N N . GLN A 1 527 ? 2.795 -13.698 -11.681 1.00 75.12 527 GLN A N 1
ATOM 4395 C CA . GLN A 1 527 ? 3.265 -12.297 -11.765 1.00 75.12 527 GLN A CA 1
ATOM 4396 C C . GLN A 1 527 ? 2.204 -11.192 -11.639 1.00 75.12 527 GLN A C 1
ATOM 4398 O O . GLN A 1 527 ? 2.547 -10.011 -11.714 1.00 75.12 527 GLN A O 1
ATOM 4403 N N . LEU A 1 528 ? 0.940 -11.529 -11.381 1.00 81.31 528 LEU A N 1
ATOM 4404 C CA . LEU A 1 528 ? -0.105 -10.537 -11.112 1.00 81.31 528 LEU A CA 1
ATOM 4405 C C . LEU A 1 528 ? -0.609 -10.646 -9.670 1.00 81.31 528 LEU A C 1
ATOM 4407 O O . LEU A 1 528 ? -0.959 -11.727 -9.213 1.00 81.31 528 LEU A O 1
ATOM 4411 N N . CYS A 1 529 ? -0.723 -9.519 -8.966 1.00 84.12 529 CYS A N 1
ATOM 4412 C CA . CYS A 1 529 ? -1.372 -9.451 -7.649 1.00 84.12 529 CYS A CA 1
ATOM 4413 C C . CYS A 1 529 ? -2.896 -9.321 -7.798 1.00 84.12 529 CYS A C 1
ATOM 4415 O O . CYS A 1 529 ? -3.505 -8.356 -7.331 1.00 84.12 529 CYS A O 1
ATOM 4417 N N . VAL A 1 530 ? -3.504 -10.263 -8.514 1.00 88.50 530 VAL A N 1
ATOM 4418 C CA . VAL A 1 530 ? -4.959 -10.351 -8.689 1.00 88.50 530 VAL A CA 1
ATOM 4419 C C . VAL A 1 530 ? -5.475 -11.635 -8.063 1.00 88.50 530 VAL A C 1
ATOM 4421 O O . VAL A 1 530 ? -4.694 -12.553 -7.847 1.00 88.50 530 VAL A O 1
ATOM 4424 N N . PHE A 1 531 ? -6.763 -11.715 -7.758 1.00 89.50 531 PHE A N 1
ATOM 4425 C CA . PHE A 1 531 ? -7.364 -12.919 -7.191 1.00 89.50 531 PHE A CA 1
ATOM 4426 C C . PHE A 1 531 ? -8.814 -13.100 -7.644 1.00 89.50 531 PHE A C 1
ATOM 4428 O O . PHE A 1 531 ? -9.473 -12.146 -8.050 1.00 89.50 531 PHE A O 1
ATOM 4435 N N . GLU A 1 532 ? -9.306 -14.331 -7.569 1.00 87.94 532 GLU A N 1
ATOM 4436 C CA . GLU A 1 532 ? -10.732 -14.661 -7.679 1.00 87.94 532 GLU A CA 1
ATOM 4437 C C . GLU A 1 532 ? -11.294 -14.946 -6.283 1.00 87.94 532 GLU A C 1
ATOM 4439 O O . GLU A 1 532 ? -10.577 -15.441 -5.413 1.00 87.94 532 GLU A O 1
ATOM 4444 N N . ILE A 1 533 ? -12.581 -14.675 -6.052 1.00 86.88 533 ILE A N 1
ATOM 4445 C CA . ILE A 1 533 ? -13.187 -14.806 -4.712 1.00 86.88 533 ILE A CA 1
ATOM 4446 C C . ILE A 1 533 ? -13.029 -16.235 -4.165 1.00 86.88 533 ILE A C 1
ATOM 4448 O O . ILE A 1 533 ? -12.717 -16.418 -2.990 1.00 86.88 533 ILE A O 1
ATOM 4452 N N . ASP A 1 534 ? -13.141 -17.248 -5.025 1.00 85.81 534 ASP A N 1
ATOM 4453 C CA . ASP A 1 534 ? -12.982 -18.655 -4.638 1.00 85.81 534 ASP A CA 1
ATOM 4454 C C . ASP A 1 534 ? -11.549 -18.989 -4.171 1.00 85.81 534 ASP A C 1
ATOM 4456 O O . ASP A 1 534 ? -11.353 -19.893 -3.354 1.00 85.81 534 ASP A O 1
ATOM 4460 N N . GLN A 1 535 ? -10.542 -18.225 -4.609 1.00 89.38 535 GLN A N 1
ATOM 4461 C CA . GLN A 1 535 ? -9.147 -18.394 -4.187 1.00 89.38 535 GLN A CA 1
ATOM 4462 C C . GLN A 1 535 ? -8.905 -17.912 -2.746 1.00 89.38 535 GLN A C 1
ATOM 4464 O O . GLN A 1 535 ? -7.921 -18.318 -2.130 1.00 89.38 535 GLN A O 1
ATOM 4469 N N . LEU A 1 536 ? -9.804 -17.10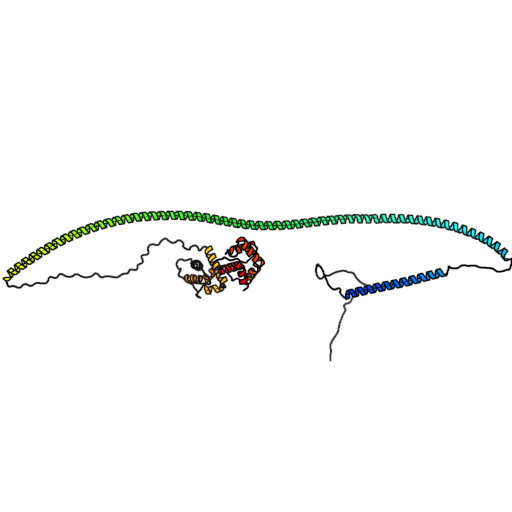6 -2.161 1.00 88.56 536 LEU A N 1
ATOM 4470 C CA . LEU A 1 536 ? -9.721 -16.724 -0.743 1.00 88.56 536 LEU A CA 1
ATOM 4471 C C . LEU A 1 536 ? -9.921 -17.925 0.188 1.00 88.56 536 LEU A C 1
ATOM 4473 O O . LEU A 1 536 ? -9.295 -17.999 1.242 1.00 88.56 536 LEU A O 1
ATOM 4477 N N . LYS A 1 537 ? -10.767 -18.886 -0.202 1.00 85.31 537 LYS A N 1
ATOM 4478 C CA . LYS A 1 537 ? -10.926 -20.145 0.542 1.00 85.31 537 LYS A CA 1
ATOM 4479 C C . LYS A 1 537 ? -9.684 -21.022 0.399 1.00 85.31 537 LYS A C 1
ATOM 4481 O O . LYS A 1 537 ? -9.167 -21.513 1.397 1.00 85.31 537 LYS A O 1
ATOM 4486 N N . GLN A 1 538 ? -9.147 -21.115 -0.820 1.00 88.69 538 GLN A N 1
ATOM 4487 C CA . GLN A 1 538 ? -7.922 -21.873 -1.100 1.00 88.69 538 GLN A CA 1
ATOM 4488 C C . GLN A 1 538 ? -6.713 -21.349 -0.313 1.00 88.69 538 GLN A C 1
ATOM 4490 O O . GLN A 1 538 ? -5.864 -22.141 0.097 1.00 88.69 538 GLN A O 1
ATOM 4495 N N . LEU A 1 539 ? -6.646 -20.035 -0.062 1.00 91.38 539 LEU A N 1
ATOM 4496 C CA . LEU A 1 539 ? -5.643 -19.441 0.819 1.00 91.38 539 LEU A CA 1
ATOM 4497 C C . LEU A 1 539 ? -5.694 -20.096 2.206 1.00 91.38 539 LEU A C 1
ATOM 4499 O O . LEU A 1 539 ? -4.671 -20.586 2.668 1.00 91.38 539 LEU A O 1
ATOM 4503 N N . LEU A 1 540 ? -6.860 -20.166 2.850 1.00 88.31 540 LEU A N 1
ATOM 4504 C CA . LEU A 1 540 ? -6.987 -20.770 4.183 1.00 88.31 540 LEU A CA 1
ATOM 4505 C C . LEU A 1 540 ? -6.666 -22.267 4.180 1.00 88.31 540 LEU A C 1
ATOM 4507 O O . LEU A 1 540 ? -5.966 -22.744 5.075 1.00 88.31 540 LEU A O 1
ATOM 4511 N N . ASP A 1 541 ? -7.105 -22.987 3.149 1.00 86.00 541 ASP A N 1
ATOM 4512 C CA . ASP A 1 541 ? -6.804 -24.411 2.988 1.00 86.00 541 ASP A CA 1
ATOM 4513 C C . ASP A 1 541 ? -5.297 -24.657 2.822 1.00 86.00 541 ASP A C 1
ATOM 4515 O O . ASP A 1 541 ? -4.760 -25.630 3.350 1.00 86.00 541 ASP A O 1
ATOM 4519 N N . SER A 1 542 ? -4.586 -23.747 2.150 1.00 84.69 542 SER A N 1
ATOM 4520 C CA . SER A 1 542 ? -3.132 -23.831 1.968 1.00 84.69 542 SER A CA 1
ATOM 4521 C C . SER A 1 542 ? -2.319 -23.554 3.234 1.00 84.69 542 SER A C 1
ATOM 4523 O O . SER A 1 542 ? -1.150 -23.912 3.285 1.00 84.69 542 SER A O 1
ATOM 4525 N N . ILE A 1 543 ? -2.921 -22.917 4.244 1.00 85.88 543 ILE A N 1
ATOM 4526 C CA . ILE A 1 543 ? -2.289 -22.662 5.548 1.00 85.88 543 ILE A CA 1
ATOM 4527 C C . ILE A 1 543 ? -2.596 -23.820 6.528 1.00 85.88 543 ILE A C 1
ATOM 4529 O O . ILE A 1 543 ? -1.983 -23.944 7.592 1.00 85.88 543 ILE A O 1
ATOM 4533 N N . ASN A 1 544 ? -3.583 -24.664 6.220 1.00 72.94 544 ASN A N 1
ATOM 4534 C CA . ASN A 1 544 ? -3.957 -25.826 7.034 1.00 72.94 544 ASN A CA 1
ATOM 4535 C C . ASN A 1 544 ? -3.231 -27.118 6.632 1.00 72.94 544 ASN A C 1
ATOM 4537 O O . ASN A 1 544 ? -3.172 -28.036 7.449 1.00 72.94 544 ASN A O 1
ATOM 4541 N N . ASN A 1 545 ? -2.683 -27.165 5.416 1.00 59.84 545 ASN A N 1
ATOM 4542 C CA . ASN A 1 545 ? -1.871 -28.259 4.871 1.00 59.84 545 ASN A CA 1
ATOM 4543 C C . ASN A 1 545 ? -0.395 -27.860 4.816 1.00 59.84 545 ASN A C 1
ATOM 4545 O O . ASN A 1 545 ? 0.460 -28.758 4.984 1.00 59.84 545 ASN A O 1
#

Mean predicted aligned error: 24.25 Å